Protein AF-A0A8C3F9B7-F1 (afdb_monomer_lite)

pLDDT: mean 80.25, std 20.86, range [21.23, 98.19]

Radius of gyration: 33.35 Å; chains: 1; bounding box: 100×93×97 Å

Structure (mmCIF, N/CA/C/O backbone):
data_AF-A0A8C3F9B7-F1
#
_entry.id   AF-A0A8C3F9B7-F1
#
loop_
_atom_site.group_PDB
_atom_site.id
_atom_site.type_symbol
_atom_site.label_atom_id
_atom_site.label_alt_id
_atom_site.label_comp_id
_atom_site.label_asym_id
_atom_site.label_entity_id
_atom_site.label_seq_id
_atom_site.pdbx_PDB_ins_code
_atom_site.Cartn_x
_atom_site.Cartn_y
_atom_site.Cartn_z
_atom_site.occupancy
_atom_site.B_iso_or_equiv
_atom_site.auth_seq_id
_atom_site.auth_comp_id
_atom_site.auth_asym_id
_atom_site.auth_atom_id
_atom_site.pdbx_PDB_model_num
ATOM 1 N N . MET A 1 1 ? 58.767 -65.440 -9.884 1.00 37.81 1 MET A N 1
ATOM 2 C CA . MET A 1 1 ? 59.218 -64.044 -9.723 1.00 37.81 1 MET A CA 1
ATOM 3 C C . MET A 1 1 ? 58.404 -63.460 -8.571 1.00 37.81 1 MET A C 1
ATOM 5 O O . MET A 1 1 ? 57.220 -63.239 -8.756 1.00 37.81 1 MET A O 1
ATOM 9 N N . GLU A 1 2 ? 58.852 -63.564 -7.315 1.00 27.81 2 GLU A N 1
ATOM 10 C CA . GLU A 1 2 ? 59.937 -62.763 -6.691 1.00 27.81 2 GLU A CA 1
ATOM 11 C C . GLU A 1 2 ? 59.598 -61.262 -6.681 1.00 27.81 2 GLU A C 1
ATOM 13 O O . GLU A 1 2 ? 59.348 -60.718 -7.749 1.00 27.81 2 GLU A O 1
ATOM 18 N N . LYS A 1 3 ? 59.566 -60.527 -5.557 1.00 31.34 3 LYS A N 1
ATOM 19 C CA . LYS A 1 3 ? 60.004 -60.735 -4.147 1.00 31.34 3 LYS A CA 1
ATOM 20 C C . LYS A 1 3 ? 58.937 -60.108 -3.209 1.00 31.34 3 LYS A C 1
ATOM 22 O O . LYS A 1 3 ? 58.330 -59.121 -3.600 1.00 31.34 3 LYS A O 1
ATOM 27 N N . SER A 1 4 ? 58.478 -60.718 -2.105 1.00 28.38 4 SER A N 1
ATOM 28 C CA . SER A 1 4 ? 59.143 -60.953 -0.796 1.00 28.38 4 SER A CA 1
ATOM 29 C C . SER A 1 4 ? 59.498 -59.636 -0.054 1.00 28.38 4 SER A C 1
ATOM 31 O O . SER A 1 4 ? 59.984 -58.712 -0.691 1.00 28.38 4 SER A O 1
ATOM 33 N N . THR A 1 5 ? 59.308 -59.440 1.263 1.00 30.06 5 THR A N 1
ATOM 34 C CA . THR A 1 5 ? 58.814 -60.306 2.366 1.00 30.06 5 THR A CA 1
ATOM 35 C C . THR A 1 5 ? 58.502 -59.459 3.626 1.00 30.06 5 THR A C 1
ATOM 37 O O . THR A 1 5 ? 58.994 -58.343 3.715 1.00 30.06 5 THR A O 1
ATOM 40 N N . ASN A 1 6 ? 57.716 -60.018 4.566 1.00 27.08 6 ASN A N 1
ATOM 41 C CA . ASN A 1 6 ? 57.735 -59.982 6.061 1.00 27.08 6 ASN A CA 1
ATOM 42 C C . ASN A 1 6 ? 58.649 -58.956 6.822 1.00 27.08 6 ASN A C 1
ATOM 44 O O . ASN A 1 6 ? 59.671 -58.523 6.317 1.00 27.08 6 ASN A O 1
ATOM 48 N N . THR A 1 7 ? 58.401 -58.546 8.085 1.00 27.83 7 THR A N 1
ATOM 49 C CA . THR A 1 7 ? 58.204 -59.411 9.280 1.00 27.83 7 THR A CA 1
ATOM 50 C C . THR A 1 7 ? 57.659 -58.676 10.533 1.00 27.83 7 THR A C 1
ATOM 52 O O . THR A 1 7 ? 58.159 -57.620 10.898 1.00 27.83 7 THR A O 1
ATOM 55 N N . SER A 1 8 ? 56.681 -59.309 11.202 1.00 26.12 8 SER A N 1
ATOM 56 C CA . SER A 1 8 ? 56.507 -59.540 12.666 1.00 26.12 8 SER A CA 1
ATOM 57 C C . SER A 1 8 ? 56.774 -58.478 13.768 1.00 26.12 8 SER A C 1
ATOM 59 O O . SER A 1 8 ? 57.860 -57.923 13.888 1.00 26.12 8 SER A O 1
ATOM 61 N N . LYS A 1 9 ? 55.819 -58.403 14.721 1.00 30.88 9 LYS A N 1
ATOM 62 C CA . LYS A 1 9 ? 55.984 -57.942 16.129 1.00 30.88 9 LYS A CA 1
ATOM 63 C C . LYS A 1 9 ? 56.871 -58.913 16.957 1.00 30.88 9 LYS A C 1
ATOM 65 O O . LYS A 1 9 ? 57.097 -60.025 16.483 1.00 30.88 9 LYS A O 1
ATOM 70 N N . PRO A 1 10 ? 57.324 -58.562 18.184 1.00 31.48 10 PRO A N 1
ATOM 71 C CA . PRO A 1 10 ? 56.506 -58.698 19.421 1.00 31.48 10 PRO A CA 1
ATOM 72 C C . PRO A 1 10 ? 56.450 -57.355 20.220 1.00 31.48 10 PRO A C 1
ATOM 74 O O . PRO A 1 10 ? 56.542 -56.323 19.564 1.00 31.48 10 PRO A O 1
ATOM 77 N N . VAL A 1 11 ? 56.216 -57.187 21.541 1.00 26.31 11 VAL A N 1
ATOM 78 C CA . VAL A 1 11 ? 55.944 -58.049 22.730 1.00 26.31 11 VAL A CA 1
ATOM 79 C C . VAL A 1 11 ? 55.062 -57.266 23.756 1.00 26.31 11 VAL A C 1
ATOM 81 O O . VAL A 1 11 ? 54.743 -56.104 23.510 1.00 26.31 11 VAL A O 1
ATOM 84 N N . GLN A 1 12 ? 54.689 -57.860 24.901 1.00 25.05 12 GLN A N 1
ATOM 85 C CA . GLN A 1 12 ? 54.243 -57.186 26.150 1.00 25.05 12 GLN A CA 1
ATOM 86 C C . GLN A 1 12 ? 55.067 -57.717 27.349 1.00 25.05 12 GLN A C 1
ATOM 88 O O . GLN A 1 12 ? 55.717 -58.754 27.189 1.00 25.05 12 GLN A O 1
ATOM 93 N N . PRO A 1 13 ? 55.081 -57.029 28.511 1.00 30.06 13 PRO A N 1
ATOM 94 C CA . PRO A 1 13 ? 54.186 -57.456 29.607 1.00 30.06 13 PRO A CA 1
ATOM 95 C C . PRO A 1 13 ? 53.555 -56.316 30.451 1.00 30.06 13 PRO A C 1
ATOM 97 O O . PRO A 1 13 ? 54.053 -55.195 30.456 1.00 30.06 13 PRO A O 1
ATOM 100 N N . ASP A 1 14 ? 52.416 -56.645 31.081 1.00 25.02 14 ASP A N 1
ATOM 101 C CA . ASP A 1 14 ? 51.914 -56.418 32.468 1.00 25.02 14 ASP A CA 1
ATOM 102 C C . ASP A 1 14 ? 52.539 -55.312 33.376 1.00 25.02 14 ASP A C 1
ATOM 104 O O . ASP A 1 14 ? 53.704 -54.963 33.230 1.00 25.02 14 ASP A O 1
ATOM 108 N N . SER A 1 15 ? 51.862 -54.731 34.385 1.00 23.11 15 SER A N 1
ATOM 109 C CA . SER A 1 15 ? 50.604 -55.068 35.093 1.00 23.11 15 SER A CA 1
ATOM 110 C C . SER A 1 15 ? 49.911 -53.816 35.705 1.00 23.11 15 SER A C 1
ATOM 112 O O . SER A 1 15 ? 50.535 -52.763 35.755 1.00 23.11 15 SER A O 1
ATOM 114 N N . ASP A 1 16 ? 48.661 -53.967 36.194 1.00 24.88 16 ASP A N 1
ATOM 115 C CA . ASP A 1 16 ? 48.016 -53.266 37.346 1.00 24.88 16 ASP A CA 1
ATOM 116 C C . ASP A 1 16 ? 47.949 -51.704 37.415 1.00 24.88 16 ASP A C 1
ATOM 118 O O . ASP A 1 16 ? 48.837 -50.990 36.976 1.00 24.88 16 ASP A O 1
ATOM 122 N N . SER A 1 17 ? 46.941 -51.032 37.999 1.00 23.92 17 SER A N 1
ATOM 123 C CA . SER A 1 17 ? 45.629 -51.406 38.565 1.00 23.92 17 SER A CA 1
ATOM 124 C C . SER A 1 17 ? 44.714 -50.157 38.726 1.00 23.92 17 SER A C 1
ATOM 126 O O . SER A 1 17 ? 45.157 -49.017 38.612 1.00 23.92 17 SER A O 1
ATOM 128 N N . GLU A 1 18 ? 43.430 -50.391 39.037 1.00 25.56 18 GLU A N 1
ATOM 129 C CA . GLU A 1 18 ? 42.439 -49.436 39.593 1.00 25.56 18 GLU A CA 1
ATOM 130 C C . GLU A 1 18 ? 41.980 -48.205 38.766 1.00 25.56 18 GLU A C 1
ATOM 132 O O . GLU A 1 18 ? 42.349 -47.997 37.613 1.00 25.56 18 GLU A O 1
ATOM 137 N N . SER A 1 19 ? 40.942 -47.508 39.270 1.00 22.70 19 SER A N 1
ATOM 138 C CA . SER A 1 19 ? 39.880 -46.948 38.410 1.00 22.70 19 SER A CA 1
ATOM 139 C C . SER A 1 19 ? 39.211 -45.639 38.876 1.00 22.70 19 SER A C 1
ATOM 141 O O . SER A 1 19 ? 39.038 -45.402 40.068 1.00 22.70 19 SER A O 1
ATOM 143 N N . LYS A 1 20 ? 38.668 -44.902 37.880 1.00 26.45 20 LYS A N 1
ATOM 144 C CA . LYS A 1 20 ? 37.736 -43.737 37.938 1.00 26.45 20 LYS A CA 1
ATOM 145 C C . LYS A 1 20 ? 38.352 -42.346 38.236 1.00 26.45 20 LYS A C 1
ATOM 147 O O . LYS A 1 20 ? 39.308 -42.242 38.988 1.00 26.45 20 LYS A O 1
ATOM 152 N N . PRO A 1 21 ? 37.702 -41.244 37.792 1.00 26.86 21 PRO A N 1
ATOM 153 C CA . PRO A 1 21 ? 37.102 -41.041 36.467 1.00 26.86 21 PRO A CA 1
ATOM 154 C C . PRO A 1 21 ? 37.506 -39.692 35.815 1.00 26.86 21 PRO A C 1
ATOM 156 O O . PRO A 1 21 ? 37.779 -38.697 36.484 1.00 26.86 21 PRO A O 1
ATOM 159 N N . ALA A 1 22 ? 37.482 -39.626 34.481 1.00 23.92 22 ALA A N 1
ATOM 160 C CA . ALA A 1 22 ? 37.907 -38.444 33.722 1.00 23.92 22 ALA A CA 1
ATOM 161 C C . ALA A 1 22 ? 36.864 -37.305 33.677 1.00 23.92 22 ALA A C 1
ATOM 163 O O . ALA A 1 22 ? 35.665 -37.540 33.524 1.00 23.92 22 ALA A O 1
ATOM 164 N N . THR A 1 23 ? 37.336 -36.051 33.686 1.00 24.36 23 THR A N 1
ATOM 165 C CA . THR A 1 23 ? 36.539 -34.850 33.370 1.00 24.36 23 THR A CA 1
ATOM 166 C C . THR A 1 23 ? 36.842 -34.347 31.952 1.00 24.36 23 THR A C 1
ATOM 168 O O . THR A 1 23 ? 37.988 -34.097 31.582 1.00 24.36 23 THR A O 1
ATOM 171 N N . SER A 1 24 ? 35.807 -34.195 31.121 1.00 26.34 24 SER A N 1
ATOM 172 C CA . SER A 1 24 ? 35.952 -33.869 29.695 1.00 26.34 24 SER A CA 1
ATOM 173 C C . SER A 1 24 ? 36.184 -32.372 29.433 1.00 26.34 24 SER A C 1
ATOM 175 O O . SER A 1 24 ? 35.293 -31.550 29.667 1.00 26.34 24 SER A O 1
ATOM 177 N N . LYS A 1 25 ? 37.340 -32.008 28.858 1.00 26.16 25 LYS A N 1
ATOM 178 C CA . LYS A 1 25 ? 37.609 -30.649 28.344 1.00 26.16 25 LYS A CA 1
ATOM 179 C C . LYS A 1 25 ? 36.884 -30.393 27.011 1.00 26.16 25 LYS A C 1
ATOM 181 O O . LYS A 1 25 ? 36.853 -31.251 26.134 1.00 26.16 25 LYS A O 1
ATOM 186 N N . LYS A 1 26 ? 36.328 -29.184 26.843 1.00 25.58 26 LYS A N 1
ATOM 187 C CA . LYS A 1 26 ? 35.659 -28.733 25.605 1.00 25.58 26 LYS A CA 1
ATOM 188 C C . LYS A 1 26 ? 36.656 -28.442 24.471 1.00 25.58 26 LYS A C 1
ATOM 190 O O . LYS A 1 26 ? 37.761 -27.958 24.704 1.00 25.58 26 LYS A O 1
ATOM 195 N N . ARG A 1 27 ? 36.213 -28.690 23.234 1.00 23.55 27 ARG A N 1
ATOM 196 C CA . ARG A 1 27 ? 36.937 -28.468 21.967 1.00 23.55 27 ARG A CA 1
ATOM 197 C C . ARG A 1 27 ? 36.876 -26.980 21.560 1.00 23.55 27 ARG A C 1
ATOM 199 O O . ARG A 1 27 ? 35.824 -26.363 21.709 1.00 23.55 27 ARG A O 1
ATOM 206 N N . LYS A 1 28 ? 37.978 -26.411 21.050 1.00 24.70 28 LYS A N 1
ATOM 207 C CA . LYS A 1 28 ? 38.044 -25.024 20.529 1.00 24.70 28 LYS A CA 1
ATOM 208 C C . LYS A 1 28 ? 37.386 -24.905 19.141 1.00 24.70 28 LYS A C 1
ATOM 210 O O . LYS A 1 28 ? 37.442 -25.853 18.363 1.00 24.70 28 LYS A O 1
ATOM 215 N N . GLN A 1 29 ? 36.836 -23.728 18.830 1.00 25.70 29 GLN A N 1
ATOM 216 C CA . GLN A 1 29 ? 36.474 -23.292 17.470 1.00 25.70 29 GLN A CA 1
ATOM 217 C C . GLN A 1 29 ? 37.545 -22.321 16.913 1.00 25.70 29 GLN A C 1
ATOM 219 O O . GLN A 1 29 ? 38.248 -21.708 17.721 1.00 25.70 29 GLN A O 1
ATOM 224 N N . PRO A 1 30 ? 37.704 -22.183 15.578 1.00 25.47 30 PRO A N 1
ATOM 225 C CA . PRO A 1 30 ? 38.637 -21.228 14.962 1.00 25.47 30 PRO A CA 1
ATOM 226 C C . PRO A 1 30 ? 38.139 -19.774 15.034 1.00 25.47 30 PRO A C 1
ATOM 228 O O . PRO A 1 30 ? 36.950 -19.533 15.225 1.00 25.47 30 PRO A O 1
ATOM 231 N N . ALA A 1 31 ? 39.056 -18.816 14.881 1.00 26.20 31 ALA A N 1
ATOM 232 C CA . ALA A 1 31 ? 38.806 -17.388 15.086 1.00 26.20 31 ALA A CA 1
ATOM 233 C C . ALA A 1 31 ? 38.389 -16.635 13.808 1.00 26.20 31 ALA A C 1
ATOM 235 O O . ALA A 1 31 ? 38.921 -16.891 12.729 1.00 26.20 31 ALA A O 1
ATOM 236 N N . GLU A 1 32 ? 37.508 -15.644 13.964 1.00 25.62 32 GLU A N 1
ATOM 237 C CA . GLU A 1 32 ? 37.285 -14.581 12.976 1.00 25.62 32 GLU A CA 1
ATOM 238 C C . GLU A 1 32 ? 38.317 -13.456 13.149 1.00 25.62 32 GLU A C 1
ATOM 240 O O . GLU A 1 32 ? 38.793 -13.186 14.254 1.00 25.62 32 GLU A O 1
ATOM 245 N N . CYS A 1 33 ? 38.672 -12.797 12.045 1.00 21.23 33 CYS A N 1
ATOM 246 C CA . CYS A 1 33 ? 39.719 -11.782 12.001 1.00 21.23 33 CYS A CA 1
ATOM 247 C C . CYS A 1 33 ? 39.109 -10.372 11.976 1.00 21.23 33 CYS A C 1
ATOM 249 O O . CYS A 1 33 ? 38.447 -10.005 11.008 1.00 21.23 33 CYS A O 1
ATOM 251 N N . PHE A 1 34 ? 39.367 -9.569 13.013 1.00 24.66 34 PHE A N 1
ATOM 252 C CA . PHE A 1 34 ? 39.072 -8.133 13.026 1.00 24.66 34 PHE A CA 1
ATOM 253 C C . PHE A 1 34 ? 40.341 -7.341 13.347 1.00 24.66 34 PHE A C 1
ATOM 255 O O . PHE A 1 34 ? 41.027 -7.614 14.330 1.00 24.66 34 PHE A O 1
ATOM 262 N N . LEU A 1 35 ? 40.642 -6.353 12.502 1.00 25.38 35 LEU A N 1
ATOM 263 C CA . LEU A 1 35 ? 41.793 -5.462 12.640 1.00 25.38 35 LEU A CA 1
ATOM 264 C C . LEU A 1 35 ? 41.517 -4.388 13.700 1.00 25.38 35 LEU A C 1
ATOM 266 O O . LEU A 1 35 ? 40.730 -3.469 13.468 1.00 25.38 35 LEU A O 1
ATOM 270 N N . THR A 1 36 ? 42.197 -4.466 14.841 1.00 23.42 36 THR A N 1
ATOM 271 C CA . THR A 1 36 ? 42.279 -3.374 15.820 1.00 23.42 36 THR A CA 1
ATOM 272 C C . THR A 1 36 ? 43.259 -2.297 15.347 1.00 23.42 36 THR A C 1
ATOM 274 O O . THR A 1 36 ? 44.353 -2.605 14.875 1.00 23.42 36 THR A O 1
ATOM 277 N N . ARG A 1 37 ? 42.891 -1.020 15.509 1.00 25.86 37 ARG A N 1
ATOM 278 C CA . ARG A 1 37 ? 43.827 0.121 15.467 1.00 25.86 37 ARG A CA 1
ATOM 279 C C . ARG A 1 37 ? 44.107 0.623 16.896 1.00 25.86 37 ARG A C 1
ATOM 281 O O . ARG A 1 37 ? 43.282 0.349 17.768 1.00 25.86 37 ARG A O 1
ATOM 288 N N . PRO A 1 38 ? 45.251 1.290 17.149 1.00 26.16 38 PRO A N 1
ATOM 289 C CA . PRO A 1 38 ? 45.732 1.549 18.508 1.00 26.16 38 PRO A CA 1
ATOM 290 C C . PRO A 1 38 ? 44.951 2.642 19.247 1.00 26.16 38 PRO A C 1
ATOM 292 O O . PRO A 1 38 ? 44.315 3.493 18.628 1.00 26.16 38 PRO A O 1
ATOM 295 N N . GLU A 1 39 ? 45.052 2.622 20.574 1.00 25.25 39 GLU A N 1
ATOM 296 C CA . GLU A 1 39 ? 44.542 3.664 21.468 1.00 25.25 39 GLU A CA 1
ATOM 297 C C . GLU A 1 39 ? 45.482 4.883 21.489 1.00 25.25 39 GLU A C 1
ATOM 299 O O . GLU A 1 39 ? 46.699 4.730 21.606 1.00 25.25 39 GLU A O 1
ATOM 304 N N . GLU A 1 40 ? 44.915 6.091 21.458 1.00 25.00 40 GLU A N 1
ATOM 305 C CA . GLU A 1 40 ? 45.600 7.331 21.845 1.00 25.00 40 GLU A CA 1
ATOM 306 C C . GLU A 1 40 ? 44.865 8.017 23.009 1.00 25.00 40 GLU A C 1
ATOM 308 O O . GLU A 1 40 ? 43.709 7.715 23.312 1.00 25.00 40 GLU A O 1
ATOM 313 N N . LYS A 1 41 ? 45.603 8.867 23.727 1.00 23.73 41 LYS A N 1
ATOM 314 C CA . LYS A 1 41 ? 45.377 9.215 25.140 1.00 23.73 41 LYS A CA 1
ATOM 315 C C . LYS A 1 41 ? 44.236 10.215 25.368 1.00 23.73 41 LYS A C 1
ATOM 317 O O . LYS A 1 41 ? 43.952 11.063 24.530 1.00 23.73 41 LYS A O 1
ATOM 322 N N . GLU A 1 42 ? 43.643 10.157 26.562 1.00 24.16 42 GLU A N 1
ATOM 323 C CA . GLU A 1 42 ? 42.699 11.167 27.053 1.00 24.16 42 GLU A CA 1
ATOM 324 C C . GLU A 1 42 ? 43.394 12.506 27.365 1.00 24.16 42 GLU A C 1
ATOM 326 O O . GLU A 1 42 ? 44.364 12.537 28.120 1.00 24.16 42 GLU A O 1
ATOM 331 N N . GLU A 1 43 ? 42.806 13.619 26.914 1.00 23.31 43 GLU A N 1
ATOM 332 C CA . GLU A 1 43 ? 42.925 14.923 27.580 1.00 23.31 43 GLU A CA 1
ATOM 333 C C . GLU A 1 43 ? 41.541 15.563 27.793 1.00 23.31 43 GLU A C 1
ATOM 335 O O . GLU A 1 43 ? 40.583 15.342 27.048 1.00 23.31 43 GLU A O 1
ATOM 340 N N . ASN A 1 44 ? 41.411 16.314 28.889 1.00 27.89 44 ASN A N 1
ATOM 341 C CA . ASN A 1 44 ? 40.128 16.703 29.476 1.00 27.89 44 ASN A CA 1
ATOM 342 C C . ASN A 1 44 ? 39.485 17.938 28.826 1.00 27.89 44 ASN A C 1
ATOM 344 O O . ASN A 1 44 ? 40.063 19.019 28.875 1.00 27.89 44 ASN A O 1
ATOM 348 N N . THR A 1 45 ? 38.201 17.855 28.444 1.00 24.52 45 THR A N 1
ATOM 349 C CA . THR A 1 45 ? 37.306 19.033 28.433 1.00 24.52 45 THR A CA 1
ATOM 350 C C . THR A 1 45 ? 35.880 18.740 28.945 1.00 24.52 45 THR A C 1
ATOM 352 O O . THR A 1 45 ? 35.187 17.822 28.519 1.00 24.52 45 THR A O 1
ATOM 355 N N . VAL A 1 46 ? 35.474 19.563 29.919 1.00 28.45 46 VAL A N 1
ATOM 356 C CA . VAL A 1 46 ? 34.147 19.824 30.526 1.00 28.45 46 VAL A CA 1
ATOM 357 C C . VAL A 1 46 ? 32.943 18.938 30.125 1.00 28.45 46 VAL A C 1
ATOM 359 O O . VAL A 1 46 ? 32.376 19.031 29.037 1.00 28.45 46 VAL A O 1
ATOM 362 N N . LYS A 1 47 ? 32.396 18.205 31.111 1.00 25.81 47 LYS A N 1
ATOM 363 C CA . LYS A 1 47 ? 31.127 17.454 31.004 1.00 25.81 47 LYS A CA 1
ATOM 364 C C . LYS A 1 47 ? 29.899 18.368 30.842 1.00 25.81 47 LYS A C 1
ATOM 366 O O . LYS A 1 47 ? 29.253 18.738 31.825 1.00 25.81 47 LYS A O 1
ATOM 371 N N . VAL A 1 48 ? 29.470 18.618 29.604 1.00 29.86 48 VAL A N 1
ATOM 372 C CA . VAL A 1 48 ? 28.110 19.119 29.332 1.00 29.86 48 VAL A CA 1
ATOM 373 C C . VAL A 1 48 ? 27.087 18.059 29.766 1.00 29.86 48 VAL A C 1
ATOM 375 O O . VAL A 1 48 ? 27.080 16.934 29.260 1.00 29.86 48 VAL A O 1
ATOM 378 N N . LYS A 1 49 ? 26.185 18.405 30.698 1.00 30.97 49 LYS A N 1
ATOM 379 C CA . LYS A 1 49 ? 25.094 17.514 31.139 1.00 30.97 49 LYS A CA 1
ATOM 380 C C . LYS A 1 49 ? 24.221 17.122 29.939 1.00 30.97 49 LYS A C 1
ATOM 382 O O . LYS A 1 49 ? 23.390 17.914 29.494 1.00 30.97 49 LYS A O 1
ATOM 387 N N . ARG A 1 50 ? 24.357 15.879 29.451 1.00 32.62 50 ARG A N 1
ATOM 388 C CA . ARG A 1 50 ? 23.475 15.285 28.426 1.00 32.62 50 ARG A CA 1
ATOM 389 C C . ARG A 1 50 ? 22.009 15.454 28.846 1.00 32.62 50 ARG A C 1
ATOM 391 O O . ARG A 1 50 ? 21.521 14.730 29.716 1.00 32.62 50 ARG A O 1
ATOM 398 N N . ARG A 1 51 ? 21.284 16.382 28.206 1.00 37.22 51 ARG A N 1
ATOM 399 C CA . ARG A 1 51 ? 19.820 16.475 28.323 1.00 37.22 51 ARG A CA 1
ATOM 400 C C . ARG A 1 51 ? 19.234 15.120 27.921 1.00 37.22 51 ARG A C 1
ATOM 402 O O . ARG A 1 51 ? 19.383 14.699 26.776 1.00 37.22 51 ARG A O 1
ATOM 409 N N . ARG A 1 52 ? 18.564 14.437 28.859 1.00 37.75 52 ARG A N 1
ATOM 410 C CA . ARG A 1 52 ? 17.781 13.220 28.581 1.00 37.75 52 ARG A CA 1
ATOM 411 C C . ARG A 1 52 ? 16.848 13.518 27.399 1.00 37.75 52 ARG A C 1
ATOM 413 O O . ARG A 1 52 ? 15.990 14.393 27.524 1.00 37.75 52 ARG A O 1
ATOM 420 N N . LYS A 1 53 ? 17.008 12.808 26.271 1.00 47.12 53 LYS A N 1
ATOM 421 C CA . LYS A 1 53 ? 16.033 12.857 25.170 1.00 47.12 53 LYS A CA 1
ATOM 422 C C . LYS A 1 53 ? 14.676 12.457 25.757 1.00 47.12 53 LYS A C 1
ATOM 424 O O . LYS A 1 53 ? 14.535 11.351 26.279 1.00 47.12 53 LYS A O 1
ATOM 429 N N . LYS A 1 54 ? 13.719 13.387 25.741 1.00 40.19 54 LYS A N 1
ATOM 430 C CA . LYS A 1 54 ? 12.345 13.141 26.196 1.00 40.19 54 LYS A CA 1
ATOM 431 C C . LYS A 1 54 ? 11.723 12.083 25.292 1.00 40.19 54 LYS A C 1
ATOM 433 O O . LYS A 1 54 ? 12.010 12.071 24.093 1.00 40.19 54 LYS A O 1
ATOM 438 N N . LYS A 1 55 ? 10.911 11.181 25.844 1.00 42.22 55 LYS A N 1
ATOM 439 C CA . LYS A 1 55 ? 10.201 10.215 25.001 1.00 42.22 55 LYS A CA 1
ATOM 440 C C . LYS A 1 55 ? 9.168 10.974 24.171 1.00 42.22 55 LYS A C 1
ATOM 442 O O . LYS A 1 55 ? 8.670 12.015 24.591 1.00 42.22 55 LYS A O 1
ATOM 447 N N . ILE A 1 56 ? 8.820 10.431 23.007 1.00 48.81 56 ILE A N 1
ATOM 448 C CA . ILE A 1 56 ? 7.820 11.020 22.101 1.00 48.81 56 ILE A CA 1
ATOM 449 C C . ILE A 1 56 ? 6.470 11.214 22.829 1.00 48.81 56 ILE A C 1
ATOM 451 O O . ILE A 1 56 ? 5.817 12.239 22.657 1.00 48.81 56 ILE A O 1
ATOM 455 N N . SER A 1 57 ? 6.126 10.306 23.753 1.00 45.31 57 SER A N 1
ATOM 456 C CA . SER A 1 57 ? 5.000 10.433 24.694 1.00 45.31 57 SER A CA 1
ATOM 457 C C . SER A 1 57 ? 4.992 11.737 25.498 1.00 45.31 57 SER A C 1
ATOM 459 O O . SER A 1 57 ? 3.936 12.319 25.720 1.00 45.31 57 SER A O 1
ATOM 461 N N . ASP A 1 58 ? 6.163 12.208 25.923 1.00 51.34 58 ASP A N 1
ATOM 462 C CA . ASP A 1 58 ? 6.322 13.320 26.869 1.00 51.34 58 ASP A CA 1
ATOM 463 C C . ASP A 1 58 ? 6.313 14.684 26.150 1.00 51.34 58 ASP A C 1
ATOM 465 O O . ASP A 1 58 ? 6.246 15.738 26.786 1.00 51.34 58 ASP A O 1
ATOM 469 N N . ILE A 1 59 ? 6.431 14.663 24.817 1.00 53.25 59 ILE A N 1
ATOM 470 C CA . ILE A 1 59 ? 6.356 15.834 23.937 1.00 53.25 59 ILE A CA 1
ATOM 471 C C . ILE A 1 59 ? 4.915 16.003 23.446 1.00 53.25 59 ILE A C 1
ATOM 473 O O . ILE A 1 59 ? 4.361 17.093 23.554 1.00 53.25 59 ILE A O 1
ATOM 477 N N . LEU A 1 60 ? 4.280 14.915 23.001 1.00 43.59 60 LEU A N 1
ATOM 478 C CA . LEU A 1 60 ? 2.891 14.919 22.528 1.00 43.59 60 LEU A CA 1
ATOM 479 C C . LEU A 1 60 ? 1.858 15.169 23.643 1.00 43.59 60 LEU A C 1
ATOM 481 O O . LEU A 1 60 ? 0.744 15.591 23.360 1.00 43.59 60 LEU A O 1
ATOM 485 N N . ALA A 1 61 ? 2.223 14.970 24.913 1.00 52.47 61 ALA A N 1
ATOM 486 C CA . ALA A 1 61 ? 1.386 15.334 26.058 1.00 52.47 61 ALA A CA 1
ATOM 487 C C . ALA A 1 61 ? 1.307 16.856 26.333 1.00 52.47 61 ALA A C 1
ATOM 489 O O . ALA A 1 61 ? 0.606 17.263 27.257 1.00 52.47 61 ALA A O 1
ATOM 490 N N . LYS A 1 62 ? 2.041 17.704 25.590 1.00 48.59 62 LYS A N 1
ATOM 491 C CA . LYS A 1 62 ? 2.107 19.160 25.839 1.00 48.59 62 LYS A CA 1
ATOM 492 C C . LYS A 1 62 ? 1.100 20.012 25.070 1.00 48.59 62 LYS A C 1
ATOM 494 O O . LYS A 1 62 ? 0.900 21.158 25.462 1.00 48.59 62 LYS A O 1
ATOM 499 N N . SER A 1 63 ? 0.499 19.507 23.997 1.00 45.03 63 SER A N 1
ATOM 500 C CA . SER A 1 63 ? -0.564 20.204 23.270 1.00 45.03 63 SER A CA 1
ATOM 501 C C . SER A 1 63 ? -1.911 19.566 23.598 1.00 45.03 63 SER A C 1
ATOM 503 O O . SER A 1 63 ? -2.084 18.353 23.480 1.00 45.03 63 SER A O 1
ATOM 505 N N . SER A 1 64 ? -2.885 20.378 24.014 1.00 50.94 64 SER A N 1
ATOM 506 C CA . SER A 1 64 ? -4.261 19.912 24.172 1.00 50.94 64 SER A CA 1
ATOM 507 C C . SER A 1 64 ? -4.808 19.511 22.791 1.00 50.94 64 SER A C 1
ATOM 509 O O . SER A 1 64 ? -4.800 20.323 21.861 1.00 50.94 64 SER A O 1
ATOM 511 N N . PRO A 1 65 ? -5.240 18.253 22.595 1.00 60.34 65 PRO A N 1
ATOM 512 C CA . PRO A 1 65 ? -5.695 17.806 21.289 1.00 60.34 65 PRO A CA 1
ATOM 513 C C . PRO A 1 65 ? -7.038 18.461 20.955 1.00 60.34 65 PRO A C 1
ATOM 515 O O . PRO A 1 65 ? -8.001 18.302 21.702 1.00 60.34 65 PRO A O 1
ATOM 518 N N . LYS A 1 66 ? -7.122 19.147 19.807 1.00 63.25 66 LYS A N 1
ATOM 519 C CA . LYS A 1 66 ? -8.399 19.668 19.296 1.00 63.25 66 LYS A CA 1
ATOM 520 C C . LYS A 1 66 ? -9.411 18.511 19.164 1.00 63.25 66 LYS A C 1
ATOM 522 O O . LYS A 1 66 ? -9.056 17.495 18.550 1.00 63.25 66 LYS A O 1
ATOM 527 N N . PRO A 1 67 ? -10.622 18.624 19.741 1.00 70.50 67 PRO A N 1
ATOM 528 C CA . PRO A 1 67 ? -11.670 17.629 19.549 1.00 70.50 67 PRO A CA 1
ATOM 529 C C . PRO A 1 67 ? -12.143 17.649 18.093 1.00 70.50 67 PRO A C 1
ATOM 531 O O . PRO A 1 67 ? -12.074 18.680 17.428 1.00 70.50 67 PRO A O 1
ATOM 534 N N . GLY A 1 68 ? -12.607 16.504 17.598 1.00 71.12 68 GLY A N 1
ATOM 535 C CA . GLY A 1 68 ? -13.272 16.426 16.303 1.00 71.12 68 GLY A CA 1
ATOM 536 C C . GLY A 1 68 ? -14.628 17.121 16.320 1.00 71.12 68 GLY A C 1
ATOM 537 O O . GLY A 1 68 ? -15.353 17.027 17.313 1.00 71.12 68 GLY A O 1
ATOM 538 N N . ILE A 1 69 ? -14.945 17.782 15.213 1.00 82.44 69 ILE A N 1
ATOM 539 C CA . ILE A 1 69 ? -16.159 18.588 15.015 1.00 82.44 69 ILE A CA 1
ATOM 540 C C . ILE A 1 69 ? -17.030 17.994 13.884 1.00 82.44 69 ILE A C 1
ATOM 542 O O . ILE A 1 69 ? -16.501 17.227 13.070 1.00 82.44 69 ILE A O 1
ATOM 546 N N . PRO A 1 70 ? -18.346 18.284 13.808 1.00 83.25 70 PRO A N 1
ATOM 547 C CA . PRO A 1 70 ? -19.231 17.779 12.746 1.00 83.25 70 PRO A CA 1
ATOM 548 C C . PRO A 1 70 ? -18.692 17.999 11.322 1.00 83.25 70 PRO A C 1
ATOM 550 O O . PRO A 1 70 ? -18.788 17.117 10.461 1.00 83.25 70 PRO A O 1
ATOM 553 N N . GLU A 1 71 ? -18.029 19.131 11.096 1.00 82.25 71 GLU A N 1
ATOM 554 C CA . GLU A 1 71 ? -17.398 19.519 9.838 1.00 82.25 71 GLU A CA 1
ATOM 555 C C . GLU A 1 71 ? -16.277 18.556 9.419 1.00 82.25 71 GLU A C 1
ATOM 557 O O . GLU A 1 71 ? -16.089 18.333 8.221 1.00 82.25 71 GLU A O 1
ATOM 562 N N . ASP A 1 72 ? -15.566 17.926 10.365 1.00 80.81 72 ASP A N 1
ATOM 563 C CA . ASP A 1 72 ? -14.558 16.906 10.044 1.00 80.81 72 ASP A CA 1
ATOM 564 C C . ASP A 1 72 ? -15.212 15.669 9.404 1.00 80.81 72 ASP A C 1
ATOM 566 O O . ASP A 1 72 ? -14.664 15.089 8.460 1.00 80.81 72 ASP A O 1
ATOM 570 N N . LEU A 1 73 ? -16.394 15.265 9.893 1.00 83.75 73 LEU A N 1
ATOM 571 C CA . LEU A 1 73 ? -17.148 14.151 9.317 1.00 83.75 73 LEU A CA 1
ATOM 572 C C . LEU A 1 73 ? -17.708 14.529 7.946 1.00 83.75 73 LEU A C 1
ATOM 574 O O . LEU A 1 73 ? -17.556 13.748 7.005 1.00 83.75 73 LEU A O 1
ATOM 578 N N . GLN A 1 74 ? -18.297 15.720 7.804 1.00 85.06 74 GLN A N 1
ATOM 579 C CA . GLN A 1 74 ? -18.819 16.172 6.512 1.00 85.06 74 GLN A CA 1
ATOM 580 C C . GLN A 1 74 ? -17.697 16.291 5.469 1.00 85.06 74 GLN A C 1
ATOM 582 O O . GLN A 1 74 ? -17.852 15.837 4.335 1.00 85.06 74 GLN A O 1
ATOM 587 N N . LYS A 1 75 ? -16.519 16.796 5.858 1.00 82.94 75 LYS A N 1
ATOM 588 C CA . LYS A 1 75 ? -15.324 16.831 5.003 1.00 82.94 75 LYS A CA 1
ATOM 589 C C . LYS A 1 75 ? -14.881 15.428 4.581 1.00 82.94 75 LYS A C 1
ATOM 591 O O . LYS A 1 75 ? -14.572 15.226 3.408 1.00 82.94 75 LYS A O 1
ATOM 596 N N . LEU A 1 76 ? -14.890 14.455 5.494 1.00 79.69 76 LEU A N 1
ATOM 597 C CA . LEU A 1 76 ? -14.541 13.060 5.199 1.00 79.69 76 LEU A CA 1
ATOM 598 C C . LEU A 1 76 ? -15.561 12.391 4.258 1.00 79.69 76 LEU A C 1
ATOM 600 O O . LEU A 1 76 ? -15.163 11.666 3.342 1.00 79.69 76 LEU A O 1
ATOM 604 N N . LEU A 1 77 ? -16.860 12.656 4.436 1.00 82.31 77 LEU A N 1
ATOM 605 C CA . LEU A 1 77 ? -17.919 12.188 3.534 1.00 82.31 77 LEU A CA 1
ATOM 606 C C . LEU A 1 77 ? -17.753 12.786 2.131 1.00 82.31 77 LEU A C 1
ATOM 608 O O . LEU A 1 77 ? -17.700 12.035 1.153 1.00 82.31 77 LEU A O 1
ATOM 612 N N . ASN A 1 78 ? -17.567 14.105 2.039 1.00 81.75 78 ASN A N 1
ATOM 613 C CA . ASN A 1 78 ? -17.352 14.812 0.775 1.00 81.75 78 ASN A CA 1
ATOM 614 C C . ASN A 1 78 ? -16.092 14.298 0.054 1.00 81.75 78 ASN A C 1
ATOM 616 O O . ASN A 1 78 ? -16.134 14.037 -1.146 1.00 81.75 78 ASN A O 1
ATOM 620 N N . GLN A 1 79 ? -14.995 14.044 0.777 1.00 76.12 79 GLN A N 1
ATOM 621 C CA . GLN A 1 79 ? -13.785 13.427 0.214 1.00 76.12 79 GLN A CA 1
ATOM 622 C C . GLN A 1 79 ? -14.010 11.991 -0.294 1.00 76.12 79 GLN A C 1
ATOM 624 O O . GLN A 1 79 ? -13.368 11.578 -1.260 1.00 76.12 79 GLN A O 1
ATOM 629 N N . HIS A 1 80 ? -14.896 11.205 0.331 1.00 77.06 80 HIS A N 1
ATOM 630 C CA . HIS A 1 80 ? -15.127 9.810 -0.066 1.00 77.06 80 HIS A CA 1
ATOM 631 C C . HIS A 1 80 ? -16.131 9.640 -1.217 1.00 77.06 80 HIS A C 1
ATOM 633 O O . HIS A 1 80 ? -15.993 8.709 -2.025 1.00 77.06 80 HIS A O 1
ATOM 639 N N . PHE A 1 81 ? -17.155 10.496 -1.258 1.00 78.50 81 PHE A N 1
ATOM 640 C CA . PHE A 1 81 ? -18.271 10.410 -2.202 1.00 78.50 81 PHE A CA 1
ATOM 641 C C . PHE A 1 81 ? -18.213 11.444 -3.332 1.00 78.50 81 PHE A C 1
ATOM 643 O O . PHE A 1 81 ? -18.800 11.187 -4.380 1.00 78.50 81 PHE A O 1
ATOM 650 N N . GLY A 1 82 ? -17.467 12.544 -3.176 1.00 74.44 82 GLY A N 1
ATOM 651 C CA . GLY A 1 82 ? -17.413 13.656 -4.135 1.00 74.44 82 GLY A CA 1
ATOM 652 C C . GLY A 1 82 ? -16.969 13.285 -5.554 1.00 74.44 82 GLY A C 1
ATOM 653 O O . GLY A 1 82 ? -17.305 13.979 -6.501 1.00 74.44 82 GLY A O 1
ATOM 654 N N . THR A 1 83 ? -16.258 12.167 -5.728 1.00 68.00 83 THR A N 1
ATOM 655 C CA . THR A 1 83 ? -15.836 11.650 -7.046 1.00 68.00 83 THR A CA 1
ATOM 656 C C . THR A 1 83 ? -16.770 10.584 -7.633 1.00 68.00 83 THR A C 1
ATOM 658 O O . THR A 1 83 ? -16.479 10.035 -8.697 1.00 68.00 83 THR A O 1
ATOM 661 N N . LYS A 1 84 ? -17.857 10.229 -6.934 1.00 71.12 84 LYS A N 1
ATOM 662 C CA . LYS A 1 84 ? -18.740 9.089 -7.264 1.00 71.12 84 LYS A CA 1
ATOM 663 C C . LYS A 1 84 ? -20.224 9.431 -7.350 1.00 71.12 84 LYS A C 1
ATOM 665 O O . LYS A 1 84 ? -20.997 8.556 -7.724 1.00 71.12 84 LYS A O 1
ATOM 670 N N . ARG A 1 85 ? -20.611 10.636 -6.944 1.00 75.56 85 ARG A N 1
ATOM 671 C CA . ARG A 1 85 ? -21.996 11.090 -6.840 1.00 75.56 85 ARG A CA 1
ATOM 672 C C . ARG A 1 85 ? -22.147 12.452 -7.502 1.00 75.56 85 ARG A C 1
ATOM 674 O O . ARG A 1 85 ? -21.189 13.222 -7.559 1.00 75.56 85 ARG A O 1
ATOM 681 N N . SER A 1 86 ? -23.340 12.712 -8.016 1.00 80.50 86 SER A N 1
ATOM 682 C CA . SER A 1 86 ? -23.743 14.011 -8.554 1.00 80.50 86 SER A CA 1
ATOM 683 C C . SER A 1 86 ? -23.820 15.083 -7.458 1.00 80.50 86 SER A C 1
ATOM 685 O O . SER A 1 86 ? -23.830 14.772 -6.268 1.00 80.50 86 SER A O 1
ATOM 687 N N . VAL A 1 87 ? -23.895 16.358 -7.855 1.00 80.19 87 VAL A N 1
ATOM 688 C CA . VAL A 1 87 ? -24.024 17.489 -6.915 1.00 80.19 87 VAL A CA 1
ATOM 689 C C . VAL A 1 87 ? -25.278 17.343 -6.042 1.00 80.19 87 VAL A C 1
ATOM 691 O O . VAL A 1 87 ? -25.188 17.501 -4.831 1.00 80.19 87 VAL A O 1
ATOM 694 N N . ILE A 1 88 ? -26.403 16.927 -6.633 1.00 80.19 88 ILE A N 1
ATOM 695 C CA . ILE A 1 88 ? -27.686 16.721 -5.938 1.00 80.19 88 ILE A CA 1
ATOM 696 C C . ILE A 1 88 ? -27.560 15.617 -4.873 1.00 80.19 88 ILE A C 1
ATOM 698 O O . ILE A 1 88 ? -27.895 15.819 -3.711 1.00 80.19 88 ILE A O 1
ATOM 702 N N . GLU A 1 89 ? -26.976 14.467 -5.223 1.00 79.81 89 GLU A N 1
ATOM 703 C CA . GLU A 1 89 ? -26.720 13.387 -4.256 1.00 79.81 89 GLU A CA 1
ATOM 704 C C . GLU A 1 89 ? -25.694 13.763 -3.166 1.00 79.81 89 GLU A C 1
ATOM 706 O O . GLU A 1 89 ? -25.639 13.123 -2.115 1.00 79.81 89 GLU A O 1
ATOM 711 N N . LEU A 1 90 ? -24.821 14.747 -3.415 1.00 79.81 90 LEU A N 1
ATOM 712 C CA . LEU A 1 90 ? -23.889 15.266 -2.409 1.00 79.81 90 LEU A CA 1
ATOM 713 C C . LEU A 1 90 ? -24.580 16.237 -1.445 1.00 79.81 90 LEU A C 1
ATOM 715 O O . LEU A 1 90 ? -24.214 16.265 -0.270 1.00 79.81 90 LEU A O 1
ATOM 719 N N . GLU A 1 91 ? -25.598 16.968 -1.902 1.00 81.56 91 GLU A N 1
ATOM 720 C CA . GLU A 1 91 ? -26.481 17.753 -1.033 1.00 81.56 91 GLU A CA 1
ATOM 721 C C . GLU A 1 91 ? -27.341 16.844 -0.142 1.00 81.56 91 GLU A C 1
ATOM 723 O O . GLU A 1 91 ? -27.424 17.094 1.059 1.00 81.56 91 GLU A O 1
ATOM 728 N N . GLU A 1 92 ? -27.861 15.724 -0.659 1.00 81.25 92 GLU A N 1
ATOM 729 C CA . GLU A 1 92 ? -28.539 14.696 0.160 1.00 81.25 92 GLU A CA 1
ATOM 730 C C . GLU A 1 92 ? -27.621 14.049 1.219 1.00 81.25 92 GLU A C 1
ATOM 732 O O . GLU A 1 92 ? -28.086 13.575 2.257 1.00 81.25 92 GLU A O 1
ATOM 737 N N . LEU A 1 93 ? -26.303 14.029 0.983 1.00 80.38 93 LEU A N 1
ATOM 738 C CA . LEU A 1 93 ? -25.297 13.559 1.945 1.00 80.38 93 LEU A CA 1
ATOM 739 C C . LEU A 1 93 ? -24.855 14.631 2.955 1.00 80.38 93 LEU A C 1
ATOM 741 O O . LEU A 1 93 ? -23.981 14.355 3.789 1.00 80.38 93 LEU A O 1
ATOM 745 N N . LYS A 1 94 ? -25.420 15.841 2.905 1.00 82.69 94 LYS A N 1
ATOM 746 C CA . LYS A 1 94 ? -25.178 16.877 3.910 1.00 82.69 94 LYS A CA 1
ATOM 747 C C . LYS A 1 94 ? -26.020 16.582 5.149 1.00 82.69 94 LYS A C 1
ATOM 749 O O . LYS A 1 94 ? -27.234 16.764 5.152 1.00 82.69 94 LYS A O 1
ATOM 754 N N . LEU A 1 95 ? -25.369 16.127 6.217 1.00 82.62 95 LEU A N 1
ATOM 755 C CA . LEU A 1 95 ? -26.052 15.872 7.483 1.00 82.62 95 LEU A CA 1
ATOM 756 C C . LEU A 1 95 ? -26.392 17.218 8.150 1.00 82.62 95 LEU A C 1
ATOM 758 O O . LEU A 1 95 ? -25.476 18.015 8.354 1.00 82.62 95 LEU A O 1
ATOM 762 N N . PRO A 1 96 ? -27.663 17.498 8.495 1.00 83.06 96 PRO A N 1
ATOM 763 C CA . PRO A 1 96 ? -28.014 18.705 9.235 1.00 83.06 96 PRO A CA 1
ATOM 764 C C . PRO A 1 96 ? -27.486 18.623 10.671 1.00 83.06 96 PRO A C 1
ATOM 766 O O . PRO A 1 96 ? -27.379 17.533 11.239 1.00 83.06 96 PRO A O 1
ATOM 769 N N . ASP A 1 97 ? -27.229 19.772 11.297 1.00 80.81 97 ASP A N 1
ATOM 770 C CA . ASP A 1 97 ? -26.647 19.842 12.647 1.00 80.81 97 ASP A CA 1
ATOM 771 C C . ASP A 1 97 ? -27.495 19.104 13.699 1.00 80.81 97 ASP A C 1
ATOM 773 O O . ASP A 1 97 ? -26.964 18.507 14.630 1.00 80.81 97 ASP A O 1
ATOM 777 N N . SER A 1 98 ? -28.814 19.018 13.488 1.00 80.81 98 SER A N 1
ATOM 778 C CA . SER A 1 98 ? -29.750 18.231 14.305 1.00 80.81 98 SER A CA 1
ATOM 779 C C . SER A 1 98 ? -29.473 16.719 14.335 1.00 80.81 98 SER A C 1
ATOM 781 O O . SER A 1 98 ? -30.015 16.018 15.189 1.00 80.81 98 SER A O 1
ATOM 783 N N . CYS A 1 99 ? -28.674 16.185 13.405 1.00 82.19 99 CYS A N 1
ATOM 784 C CA . CYS A 1 99 ? -28.216 14.792 13.432 1.00 82.19 99 CYS A CA 1
ATOM 785 C C . CYS A 1 99 ? -27.033 14.568 14.387 1.00 82.19 99 CYS A C 1
ATOM 787 O O . CYS A 1 99 ? -26.736 13.416 14.718 1.00 82.19 99 CYS A O 1
ATOM 789 N N . PHE A 1 100 ? -26.361 15.632 14.830 1.00 84.38 100 PHE A N 1
ATOM 790 C CA . PHE A 1 100 ? -25.210 15.557 15.720 1.00 84.38 100 PHE A CA 1
ATOM 791 C C . PHE A 1 100 ? -25.645 15.782 17.169 1.00 84.38 100 PHE A C 1
ATOM 793 O O . PHE A 1 100 ? -26.232 16.797 17.531 1.00 84.38 100 PHE A O 1
ATOM 800 N N . LEU A 1 101 ? -25.353 14.798 18.018 1.00 84.00 101 LEU A N 1
ATOM 801 C CA . LEU A 1 101 ? -25.580 14.883 19.459 1.00 84.00 101 LEU A CA 1
ATOM 802 C C . LEU A 1 101 ? -24.358 15.535 20.131 1.00 84.00 101 LEU A C 1
ATOM 804 O O . LEU A 1 101 ? -23.256 15.428 19.581 1.00 84.00 101 LEU A O 1
ATOM 808 N N . PRO A 1 102 ? -24.510 16.170 21.312 1.00 80.94 102 PRO A N 1
ATOM 809 C CA . PRO A 1 102 ? -23.393 16.778 22.032 1.00 80.94 102 PRO A CA 1
ATOM 810 C C . PRO A 1 102 ? -22.209 15.816 22.171 1.00 80.94 102 PRO A C 1
ATOM 812 O O . PRO A 1 102 ? -22.387 14.628 22.453 1.00 80.94 102 PRO A O 1
ATOM 815 N N . ALA A 1 103 ? -20.991 16.310 21.957 1.00 77.06 103 ALA A N 1
ATOM 816 C CA . ALA A 1 103 ? -19.786 15.513 22.142 1.00 77.06 103 ALA A CA 1
ATOM 817 C C . ALA A 1 103 ? -19.538 15.262 23.638 1.00 77.06 103 ALA A C 1
ATOM 819 O O . ALA A 1 103 ? -19.773 16.139 24.462 1.00 77.06 103 ALA A O 1
ATOM 820 N N . ASN A 1 104 ? -19.018 14.083 23.994 1.00 78.88 104 ASN A N 1
ATOM 821 C CA . ASN A 1 104 ? -18.562 13.842 25.362 1.00 78.88 104 ASN A CA 1
ATOM 822 C C . ASN A 1 104 ? -17.288 14.667 25.628 1.00 78.88 104 ASN A C 1
ATOM 824 O O . ASN A 1 104 ? -16.228 14.378 25.063 1.00 78.88 104 ASN A O 1
ATOM 828 N N . ASP A 1 105 ? -17.413 15.666 26.495 1.00 69.31 105 ASP A N 1
ATOM 829 C CA . ASP A 1 105 ? -16.367 16.584 26.964 1.00 69.31 105 ASP A CA 1
ATOM 830 C C . ASP A 1 105 ? -15.409 15.965 28.007 1.00 69.31 105 ASP A C 1
ATOM 832 O O . ASP A 1 105 ? -14.476 16.620 28.468 1.00 69.31 105 ASP A O 1
ATOM 836 N N . LEU A 1 106 ? -15.615 14.685 28.341 1.00 66.44 106 LEU A N 1
ATOM 837 C CA . LEU A 1 106 ? -14.922 13.890 29.360 1.00 66.44 106 LEU A CA 1
ATOM 838 C C . LEU A 1 106 ? -15.258 14.251 30.817 1.00 66.44 106 LEU A C 1
ATOM 840 O O . LEU A 1 106 ? -14.703 13.616 31.718 1.00 66.44 106 LEU A O 1
ATOM 844 N N . THR A 1 107 ? -16.191 15.174 31.077 1.00 68.38 107 THR A N 1
ATOM 845 C CA . THR A 1 107 ? -16.705 15.418 32.441 1.00 68.38 107 THR A CA 1
ATOM 846 C C . THR A 1 107 ? -17.596 14.262 32.907 1.00 68.38 107 THR A C 1
ATOM 848 O O . THR A 1 107 ? -17.570 13.864 34.074 1.00 68.38 107 THR A O 1
ATOM 851 N N . HIS A 1 108 ? -18.324 13.645 31.972 1.00 69.88 108 HIS A N 1
ATOM 852 C CA . HIS A 1 108 ? -19.215 12.523 32.232 1.00 69.88 108 HIS A CA 1
ATOM 853 C C . HIS A 1 108 ? -18.587 11.163 31.895 1.00 69.88 108 HIS A C 1
ATOM 855 O O . HIS A 1 108 ? -18.029 10.926 30.819 1.00 69.88 108 HIS A O 1
ATOM 861 N N . SER A 1 109 ? -18.782 10.189 32.794 1.00 83.50 109 SER A N 1
ATOM 862 C CA . SER A 1 109 ? -18.472 8.786 32.491 1.00 83.50 109 SER A CA 1
ATOM 863 C C . SER A 1 109 ? -19.236 8.321 31.244 1.00 83.50 109 SER A C 1
ATOM 865 O O . SER A 1 109 ? -20.373 8.736 31.011 1.00 83.50 109 SER A O 1
ATOM 867 N N . PHE A 1 110 ? -18.656 7.405 30.461 1.00 85.62 110 PHE A N 1
ATOM 868 C CA . PHE A 1 110 ? -19.273 6.941 29.209 1.00 85.62 110 PHE A CA 1
ATOM 869 C C . PHE A 1 110 ? -20.714 6.429 29.398 1.00 85.62 110 PHE A C 1
ATOM 871 O O . PHE A 1 110 ? -21.582 6.699 28.576 1.00 85.62 110 PHE A O 1
ATOM 878 N N . SER A 1 111 ? -21.005 5.755 30.517 1.00 85.88 111 SER A N 1
ATOM 879 C CA . SER A 1 111 ? -22.364 5.293 30.819 1.00 85.88 111 SER A CA 1
ATOM 880 C C . SER A 1 111 ? -23.333 6.402 31.249 1.00 85.88 111 SER A C 1
ATOM 882 O O . SER A 1 111 ? -24.539 6.168 31.180 1.00 85.88 111 SER A O 1
ATOM 884 N N . SER A 1 112 ? -22.840 7.552 31.719 1.00 85.12 112 SER A N 1
ATOM 885 C CA . SER A 1 112 ? -23.649 8.743 32.012 1.00 85.12 112 SER A CA 1
ATOM 886 C C . SER A 1 112 ? -23.982 9.476 30.717 1.00 85.12 112 SER A C 1
ATOM 888 O O . SER A 1 112 ? -25.155 9.676 30.421 1.00 85.12 112 SER A O 1
ATOM 890 N N . TYR A 1 113 ? -22.962 9.739 29.895 1.00 87.19 113 TYR A N 1
ATOM 891 C CA . TYR A 1 113 ? -23.107 10.318 28.560 1.00 87.19 113 TYR A CA 1
ATOM 892 C C . TYR A 1 113 ? -24.132 9.548 27.709 1.00 87.19 113 TYR A C 1
ATOM 894 O O . TYR A 1 113 ? -25.067 10.129 27.170 1.00 87.19 113 TYR A O 1
ATOM 902 N N . LEU A 1 114 ? -24.050 8.210 27.676 1.00 86.38 114 LEU A N 1
ATOM 903 C CA . LEU A 1 114 ? -25.032 7.386 26.959 1.00 86.38 114 LEU A CA 1
ATOM 904 C C . LEU A 1 114 ? -26.471 7.479 27.498 1.00 86.38 114 LEU A C 1
ATOM 906 O O . LEU A 1 114 ? -27.398 7.194 26.745 1.00 86.38 114 LEU A O 1
ATOM 910 N N . LYS A 1 115 ? -26.694 7.833 28.771 1.00 84.06 115 LYS A N 1
ATOM 911 C CA . LYS A 1 115 ? -28.056 8.083 29.284 1.00 84.06 115 LYS A CA 1
ATOM 912 C C . LYS A 1 115 ? -28.588 9.425 28.796 1.00 84.06 115 LYS A C 1
ATOM 914 O O . LYS A 1 115 ? -29.746 9.498 28.397 1.00 84.06 115 LYS A O 1
ATOM 919 N N . GLU A 1 116 ? -27.738 10.444 28.822 1.00 84.75 116 GLU A N 1
ATOM 920 C CA . GLU A 1 116 ? -28.045 11.807 28.394 1.00 84.75 116 GLU A CA 1
ATOM 921 C C . GLU A 1 116 ? -28.424 11.860 26.909 1.00 84.75 116 GLU A C 1
ATOM 923 O O . GLU A 1 116 ? -29.496 12.355 26.568 1.00 84.75 116 GLU A O 1
ATOM 928 N N . ILE A 1 117 ? -27.621 11.246 26.030 1.00 85.06 117 ILE A N 1
ATOM 929 C CA . ILE A 1 117 ? -27.895 11.235 24.583 1.00 85.06 117 ILE A CA 1
ATOM 930 C C . ILE A 1 117 ? -29.008 10.254 24.161 1.00 85.06 117 ILE A C 1
ATOM 932 O O . ILE A 1 117 ? -29.461 10.278 23.016 1.00 85.06 117 ILE A O 1
ATOM 936 N N . CYS A 1 118 ? -29.453 9.356 25.049 1.00 83.69 118 CYS A N 1
ATOM 937 C CA . CYS A 1 118 ? -30.487 8.348 24.766 1.00 83.69 118 CYS A CA 1
ATOM 938 C C . CYS A 1 118 ? -31.534 8.235 25.897 1.00 83.69 118 CYS A C 1
ATOM 940 O O . CYS A 1 118 ? -31.776 7.135 26.411 1.00 83.69 118 CYS A O 1
ATOM 942 N N . PRO A 1 119 ? -32.244 9.322 26.257 1.00 77.06 119 PRO A N 1
ATOM 943 C CA . PRO A 1 119 ? -33.106 9.356 27.445 1.00 77.06 119 PRO A CA 1
ATOM 944 C C . PRO A 1 119 ? -34.295 8.384 27.356 1.00 77.06 119 PRO A C 1
ATOM 946 O O . PRO A 1 119 ? -34.784 7.879 28.364 1.00 77.06 119 PRO A O 1
ATOM 949 N N . LYS A 1 120 ? -34.747 8.051 26.137 1.00 83.81 120 LYS A N 1
ATOM 950 C CA . LYS A 1 120 ? -35.861 7.116 25.876 1.00 83.81 120 LYS A CA 1
ATOM 951 C C . LYS A 1 120 ? -35.407 5.662 25.636 1.00 83.81 120 LYS A C 1
ATOM 953 O O . LYS A 1 120 ? -36.213 4.842 25.186 1.00 83.81 120 LYS A O 1
ATOM 958 N N . TRP A 1 121 ? -34.152 5.310 25.952 1.00 85.75 121 TRP A N 1
ATOM 959 C CA . TRP A 1 121 ? -33.562 3.986 25.680 1.00 85.75 121 TRP A CA 1
ATOM 960 C C . TRP A 1 121 ? -34.427 2.803 26.146 1.00 85.75 121 TRP A C 1
ATOM 962 O O . TRP A 1 121 ? -34.629 1.847 25.397 1.00 85.75 121 TRP A O 1
ATOM 972 N N . ALA A 1 122 ? -35.003 2.879 27.351 1.00 84.12 122 ALA A N 1
ATOM 973 C CA . ALA A 1 122 ? -35.830 1.805 27.903 1.00 84.12 122 ALA A CA 1
ATOM 974 C C . ALA A 1 122 ? -37.075 1.488 27.047 1.00 84.12 122 ALA A C 1
ATOM 976 O O . ALA A 1 122 ? -37.467 0.322 26.957 1.00 84.12 122 ALA A O 1
ATOM 977 N N . LYS A 1 123 ? -37.667 2.496 26.384 1.00 87.00 123 LYS A N 1
ATOM 978 C CA . LYS A 1 123 ? -38.803 2.327 25.459 1.00 87.00 123 LYS A CA 1
ATOM 979 C C . LYS A 1 123 ? -38.341 1.766 24.112 1.00 87.00 123 LYS A C 1
ATOM 981 O O . LYS A 1 123 ? -38.939 0.812 23.615 1.00 87.00 123 LYS A O 1
ATOM 986 N N . LEU A 1 124 ? -37.253 2.310 23.557 1.00 8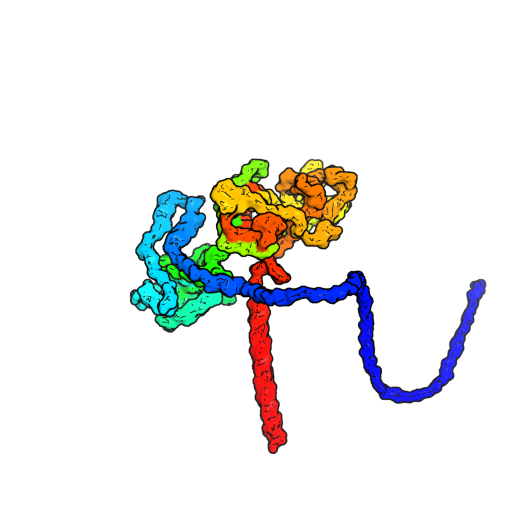6.69 124 LEU A N 1
ATOM 987 C CA . LEU A 1 124 ? -36.671 1.847 22.289 1.00 86.69 124 LEU A CA 1
ATOM 988 C C . LEU A 1 124 ? -36.290 0.363 22.356 1.00 86.69 124 LEU A C 1
ATOM 990 O O . LEU A 1 124 ? -36.693 -0.411 21.491 1.00 86.69 124 LEU A O 1
ATOM 994 N N . ARG A 1 125 ? -35.627 -0.057 23.443 1.00 86.06 125 ARG A N 1
ATOM 995 C CA . ARG A 1 125 ? -35.305 -1.465 23.715 1.00 86.06 125 ARG A CA 1
ATOM 996 C C . ARG A 1 125 ? -36.536 -2.373 23.648 1.00 86.06 125 ARG A C 1
ATOM 998 O O . ARG A 1 125 ? -36.489 -3.386 22.968 1.00 86.06 125 ARG A O 1
ATOM 1005 N N . LYS A 1 126 ? -37.624 -2.020 24.348 1.00 86.12 126 LYS A N 1
ATOM 1006 C CA . LYS A 1 126 ? -38.856 -2.835 24.400 1.00 86.12 126 LYS A CA 1
ATOM 1007 C C . LYS A 1 126 ? -39.578 -2.926 23.049 1.00 86.12 126 LYS A C 1
ATOM 1009 O O . LYS A 1 126 ? -40.310 -3.882 22.820 1.00 86.12 126 LYS A O 1
ATOM 1014 N N . THR A 1 127 ? -39.389 -1.931 22.182 1.00 87.69 127 THR A N 1
ATOM 1015 C CA . THR A 1 127 ? -40.021 -1.869 20.854 1.00 87.69 127 THR A CA 1
ATOM 1016 C C . THR A 1 127 ? -39.251 -2.697 19.817 1.00 87.69 127 THR A C 1
ATOM 1018 O O . THR A 1 127 ? -39.851 -3.225 18.885 1.00 87.69 127 THR A O 1
ATOM 1021 N N . HIS A 1 128 ? -37.931 -2.842 19.980 1.00 90.25 128 HIS A 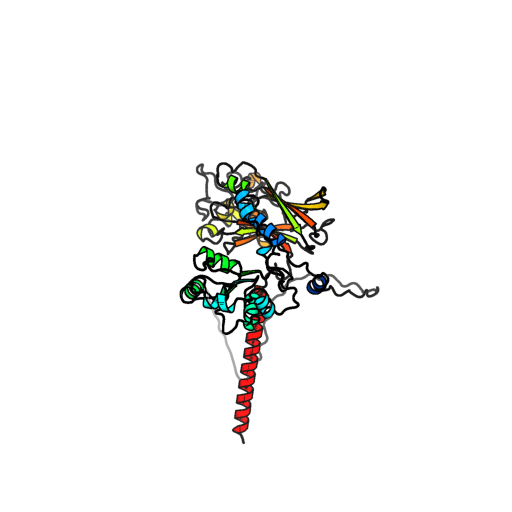N 1
ATOM 1022 C CA . HIS A 1 128 ? -37.066 -3.530 19.019 1.00 90.25 128 HIS A CA 1
ATOM 1023 C C . HIS A 1 128 ? -37.292 -5.043 18.995 1.00 90.25 128 HIS A C 1
ATOM 1025 O O . HIS A 1 128 ? -37.122 -5.726 20.005 1.00 90.25 128 HIS A O 1
ATOM 1031 N N . LYS A 1 129 ? -37.634 -5.571 17.816 1.00 88.19 129 LYS A N 1
ATOM 1032 C CA . LYS A 1 129 ? -37.811 -7.011 17.565 1.00 88.19 129 LYS A CA 1
ATOM 1033 C C . LYS A 1 129 ? -37.058 -7.512 16.328 1.00 88.19 129 LYS A C 1
ATOM 1035 O O . LYS A 1 129 ? -37.063 -8.714 16.075 1.00 88.19 129 LYS A O 1
ATOM 1040 N N . GLU A 1 130 ? -36.413 -6.630 15.561 1.00 89.56 130 GLU A N 1
ATOM 1041 C CA . GLU A 1 130 ? -35.711 -7.036 14.343 1.00 89.56 130 GLU A CA 1
ATOM 1042 C C . GLU A 1 130 ? -34.443 -7.837 14.661 1.00 89.56 130 GLU A C 1
ATOM 1044 O O . GLU A 1 130 ? -33.623 -7.478 15.512 1.00 89.56 130 GLU A O 1
ATOM 1049 N N . LYS A 1 131 ? -34.281 -8.941 13.930 1.00 91.00 131 LYS A N 1
ATOM 1050 C CA . LYS A 1 131 ? -33.037 -9.711 13.838 1.00 91.00 131 LYS A CA 1
ATOM 1051 C C . LYS A 1 131 ? -32.125 -9.077 12.785 1.00 91.00 131 LYS A C 1
ATOM 1053 O O . LYS A 1 131 ? -32.567 -8.231 12.012 1.00 91.00 131 LYS A O 1
ATOM 1058 N N . LYS A 1 132 ? -30.846 -9.456 12.756 1.00 92.25 132 LYS A N 1
ATOM 1059 C CA . LYS A 1 132 ? -29.803 -8.860 11.896 1.00 92.25 132 LYS A CA 1
ATOM 1060 C C . LYS A 1 132 ? -29.555 -7.350 12.062 1.00 92.25 132 LYS A C 1
ATOM 1062 O O . LYS A 1 132 ? -28.632 -6.855 11.428 1.00 92.25 132 LYS A O 1
ATOM 1067 N N . SER A 1 133 ? -30.289 -6.613 12.898 1.00 92.56 133 SER A N 1
ATOM 1068 C CA . SER A 1 133 ? -30.101 -5.167 13.101 1.00 92.56 133 SER A CA 1
ATOM 1069 C C . SER A 1 133 ? -29.930 -4.795 14.579 1.00 92.56 133 SER A C 1
ATOM 1071 O O . SER A 1 133 ? -30.316 -5.550 15.472 1.00 92.56 133 SER A O 1
ATOM 1073 N N . VAL A 1 134 ? -29.329 -3.629 14.837 1.00 93.75 134 VAL A N 1
ATOM 1074 C CA . VAL A 1 134 ? -29.082 -3.068 16.178 1.00 93.75 134 VAL A CA 1
ATOM 1075 C C . VAL A 1 134 ? -29.616 -1.638 16.259 1.00 93.75 134 VAL A C 1
ATOM 1077 O O . VAL A 1 134 ? -29.561 -0.911 15.274 1.00 93.75 134 VAL A O 1
ATOM 1080 N N . LEU A 1 135 ? -30.076 -1.208 17.439 1.00 92.50 135 LEU A N 1
ATOM 1081 C CA . LEU A 1 135 ? -30.542 0.167 17.678 1.00 92.50 135 LEU A CA 1
ATOM 1082 C C . LEU A 1 135 ? -29.388 1.170 17.788 1.00 92.50 135 LEU A C 1
ATOM 1084 O O . LEU A 1 135 ? -29.517 2.320 17.368 1.00 92.50 135 LEU A O 1
ATOM 1088 N N . MET A 1 136 ? -28.275 0.742 18.389 1.00 92.12 136 MET A N 1
ATOM 1089 C CA . MET A 1 136 ? -27.084 1.560 18.610 1.00 92.12 136 MET A CA 1
ATOM 1090 C C . MET A 1 136 ? -25.834 0.837 18.108 1.00 92.12 136 MET A C 1
ATOM 1092 O O . MET A 1 136 ? -25.619 -0.338 18.417 1.00 92.12 136 MET A O 1
ATOM 1096 N N . LEU A 1 137 ? -24.987 1.547 17.367 1.00 94.56 137 LEU A N 1
ATOM 1097 C CA . LEU A 1 137 ? -23.725 1.037 16.841 1.00 94.56 137 LEU A CA 1
ATOM 1098 C C . LEU A 1 137 ? -22.575 1.942 17.284 1.00 94.56 137 LEU A C 1
ATOM 1100 O O . LEU A 1 137 ? -22.525 3.114 16.923 1.00 94.56 137 LEU A O 1
ATOM 1104 N N . ILE A 1 138 ? -21.641 1.385 18.052 1.00 93.75 138 ILE A N 1
ATOM 1105 C CA . ILE A 1 138 ? -20.428 2.066 18.509 1.00 93.75 138 ILE A CA 1
ATOM 1106 C C . ILE A 1 138 ? -19.247 1.562 17.673 1.00 93.75 138 ILE A C 1
ATOM 1108 O O . ILE A 1 138 ? -18.956 0.361 17.646 1.00 93.75 138 ILE A O 1
ATOM 1112 N N . ILE A 1 139 ? -18.557 2.477 16.995 1.00 93.31 139 ILE A N 1
ATOM 1113 C CA . ILE A 1 139 ? -17.390 2.177 16.160 1.00 93.31 139 ILE A CA 1
ATOM 1114 C C . ILE A 1 139 ? -16.121 2.654 16.865 1.00 93.31 139 ILE A C 1
ATOM 1116 O O . ILE A 1 139 ? -16.013 3.822 17.236 1.00 93.31 139 ILE A O 1
ATOM 1120 N N . CYS A 1 140 ? -15.142 1.759 17.016 1.00 91.06 140 CYS A N 1
ATOM 1121 C CA . CYS A 1 140 ? -13.871 2.038 17.686 1.00 91.06 140 CYS A CA 1
ATOM 1122 C C . CYS A 1 140 ? -12.669 1.659 16.815 1.00 91.06 140 CYS A C 1
ATOM 1124 O O . CYS A 1 140 ? -12.730 0.743 15.992 1.00 91.06 140 CYS A O 1
ATOM 1126 N N . SER A 1 141 ? -11.529 2.303 17.061 1.00 85.31 141 SER A N 1
ATOM 1127 C CA . SER A 1 141 ? -10.271 2.039 16.347 1.00 85.31 141 SER A CA 1
ATOM 1128 C C . SER A 1 141 ? -9.726 0.618 16.556 1.00 85.31 141 SER A C 1
ATOM 1130 O O . SER A 1 141 ? -9.080 0.065 15.666 1.00 85.31 141 SER A O 1
ATOM 1132 N N . SER A 1 142 ? -9.985 -0.003 17.715 1.00 86.06 142 SER A N 1
ATOM 1133 C CA . SER A 1 142 ? -9.425 -1.309 18.074 1.00 86.06 142 SER A CA 1
ATOM 1134 C C . SER A 1 142 ? -10.387 -2.205 18.859 1.00 86.06 142 SER A C 1
ATOM 1136 O O . SER A 1 142 ? -11.267 -1.748 19.587 1.00 86.06 142 SER A O 1
ATOM 1138 N N . ALA A 1 143 ? -10.169 -3.520 18.759 1.00 87.38 143 ALA A N 1
ATOM 1139 C CA . ALA A 1 143 ? -10.915 -4.535 19.505 1.00 87.38 143 ALA A CA 1
ATOM 1140 C C . ALA A 1 143 ? -10.719 -4.448 21.033 1.00 87.38 143 ALA A C 1
ATOM 1142 O O . ALA A 1 143 ? -11.593 -4.873 21.787 1.00 87.38 143 ALA A O 1
ATOM 1143 N N . LEU A 1 144 ? -9.579 -3.919 21.498 1.00 86.75 144 LEU A N 1
ATOM 1144 C CA . LEU A 1 144 ? -9.332 -3.694 22.925 1.00 86.75 144 LEU A CA 1
ATOM 1145 C C . LEU A 1 144 ? -10.215 -2.552 23.438 1.00 86.75 144 LEU A C 1
ATOM 1147 O O . LEU A 1 144 ? -10.964 -2.743 24.393 1.00 86.75 144 LEU A O 1
ATOM 1151 N N . ARG A 1 145 ? -10.225 -1.428 22.717 1.00 90.31 145 ARG A N 1
ATOM 1152 C CA . ARG A 1 145 ? -11.073 -0.272 23.014 1.00 90.31 145 ARG A CA 1
ATOM 1153 C C . ARG A 1 145 ? -12.570 -0.606 22.961 1.00 90.31 145 ARG A C 1
ATOM 1155 O O . ARG A 1 145 ? -13.315 -0.205 23.849 1.00 90.31 145 ARG A O 1
ATOM 1162 N N . CYS A 1 146 ? -12.997 -1.447 22.012 1.00 91.31 146 CYS A N 1
ATOM 1163 C CA . CYS A 1 146 ? -14.360 -1.999 22.002 1.00 91.31 146 CYS A CA 1
ATOM 1164 C C . CYS A 1 146 ? -14.706 -2.704 23.330 1.00 91.31 146 CYS A C 1
ATOM 1166 O O . CYS A 1 146 ? -15.795 -2.524 23.867 1.00 91.31 146 CYS A O 1
ATOM 1168 N N . LEU A 1 147 ? -13.790 -3.517 23.875 1.00 91.00 147 LEU A N 1
ATOM 1169 C CA . LEU A 1 147 ? -14.004 -4.236 25.138 1.00 91.00 147 LEU A CA 1
ATOM 1170 C C . LEU A 1 147 ? -13.998 -3.308 26.359 1.00 91.00 147 LEU A C 1
ATOM 1172 O O . LEU A 1 147 ? -14.744 -3.567 27.301 1.00 91.00 147 LEU A O 1
ATOM 1176 N N . GLU A 1 148 ? -13.181 -2.256 26.358 1.00 90.25 148 GLU A N 1
ATOM 1177 C CA . GLU A 1 148 ? -13.183 -1.224 27.405 1.00 90.25 148 GLU A CA 1
ATOM 1178 C C . GLU A 1 148 ? -14.522 -0.485 27.454 1.00 90.25 148 GLU A C 1
ATOM 1180 O O . GLU A 1 148 ? -15.114 -0.381 28.527 1.00 90.25 148 GLU A O 1
ATOM 1185 N N . LEU A 1 149 ? -15.046 -0.060 26.299 1.00 90.00 149 LEU A N 1
ATOM 1186 C CA . LEU A 1 149 ? -16.346 0.607 26.219 1.00 90.00 149 LEU A CA 1
ATOM 1187 C C . LEU A 1 149 ? -17.494 -0.330 26.627 1.00 90.00 149 LEU A C 1
ATOM 1189 O O . LEU A 1 149 ? -18.297 0.034 27.480 1.00 90.00 149 LEU A O 1
ATOM 1193 N N . ILE A 1 150 ? -17.519 -1.585 26.156 1.00 90.56 150 ILE A N 1
ATOM 1194 C CA . ILE A 1 150 ? -18.501 -2.585 26.635 1.00 90.56 150 ILE A CA 1
ATOM 1195 C C . ILE A 1 150 ? -18.434 -2.753 28.168 1.00 90.56 150 ILE A C 1
ATOM 1197 O O . ILE A 1 150 ? -19.459 -2.948 28.825 1.00 90.56 150 ILE A O 1
ATOM 1201 N N . LYS A 1 151 ? -17.236 -2.687 28.768 1.00 89.44 151 LYS A N 1
ATOM 1202 C CA . LYS A 1 151 ? -17.074 -2.774 30.227 1.00 89.4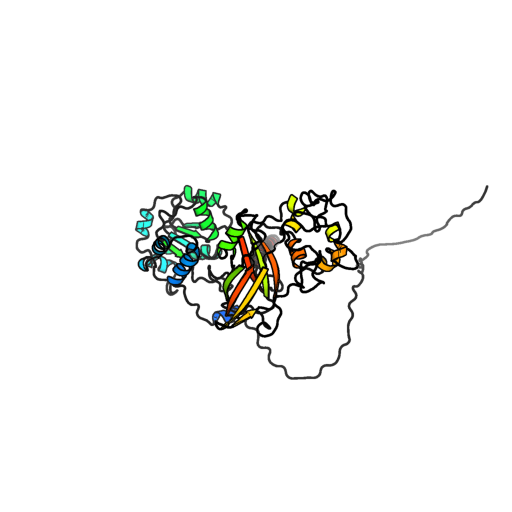4 151 LYS A CA 1
ATOM 1203 C C . LYS A 1 151 ? -17.562 -1.519 30.952 1.00 89.44 151 LYS A C 1
ATOM 1205 O O . LYS A 1 151 ? -18.143 -1.683 32.029 1.00 89.44 151 LYS A O 1
ATOM 1210 N N . SER A 1 152 ? -17.339 -0.324 30.401 1.00 87.44 152 SER A N 1
ATOM 1211 C CA . SER A 1 152 ? -17.701 0.957 31.026 1.00 87.44 152 SER A CA 1
ATOM 1212 C C . SER A 1 152 ? -19.186 1.310 30.906 1.00 87.44 152 SER A C 1
ATOM 1214 O O . SER A 1 152 ? -19.669 2.101 31.708 1.00 87.44 152 SER A O 1
ATOM 1216 N N . MET A 1 153 ? -19.932 0.677 29.993 1.00 85.75 153 MET A N 1
ATOM 1217 C CA . MET A 1 153 ? -21.398 0.764 29.862 1.00 85.75 153 MET A CA 1
ATOM 1218 C C . MET A 1 153 ? -22.167 0.068 31.006 1.00 85.75 153 MET A C 1
ATOM 1220 O O . MET A 1 153 ? -23.045 -0.766 30.777 1.00 85.75 153 MET A O 1
ATOM 1224 N N . THR A 1 154 ? -21.828 0.358 32.262 1.00 79.94 154 THR A N 1
ATOM 1225 C CA . THR A 1 154 ? -22.384 -0.324 33.443 1.00 79.94 154 THR A CA 1
ATOM 1226 C C . THR A 1 154 ? -23.900 -0.201 33.554 1.00 79.94 154 THR A C 1
ATOM 1228 O O . THR A 1 154 ? -24.546 -1.216 33.800 1.00 79.94 154 THR A O 1
ATOM 1231 N N . ALA A 1 155 ? -24.484 0.970 33.284 1.00 74.38 155 ALA A N 1
ATOM 1232 C CA . ALA A 1 155 ? -25.931 1.182 33.400 1.00 74.38 155 ALA A CA 1
ATOM 1233 C C . ALA A 1 155 ? -26.770 0.543 32.274 1.00 74.38 155 ALA A C 1
ATOM 1235 O O . ALA A 1 155 ? -27.988 0.677 32.273 1.00 74.38 155 ALA A O 1
ATOM 1236 N N . PHE A 1 156 ? -26.127 -0.135 31.318 1.00 79.00 156 PHE A N 1
ATOM 1237 C CA . PHE A 1 156 ? -26.783 -0.881 30.240 1.00 79.00 156 PHE A CA 1
ATOM 1238 C C . PHE A 1 156 ? -26.604 -2.405 30.402 1.00 79.00 156 PHE A C 1
ATOM 1240 O O . PHE A 1 156 ? -27.147 -3.175 29.608 1.00 79.00 156 PHE A O 1
ATOM 1247 N N . LYS A 1 157 ? -25.849 -2.872 31.411 1.00 68.06 157 LYS A N 1
ATOM 1248 C CA . LYS A 1 157 ? -25.644 -4.308 31.677 1.00 68.06 157 LYS A CA 1
ATOM 1249 C C . LYS A 1 157 ? -26.919 -4.957 32.218 1.00 68.06 157 LYS A C 1
ATOM 1251 O O . LYS A 1 157 ? -27.701 -4.321 32.911 1.00 68.06 157 LYS A O 1
ATOM 1256 N N . GLY A 1 158 ? -27.121 -6.234 31.891 1.00 68.38 158 GLY A N 1
ATOM 1257 C CA . GLY A 1 158 ? -28.336 -6.990 32.224 1.00 68.38 158 GLY A CA 1
ATOM 1258 C C . GLY A 1 158 ? -29.507 -6.643 31.303 1.00 68.38 158 GLY A C 1
ATOM 1259 O O . GLY A 1 158 ? -30.050 -7.522 30.641 1.00 68.38 158 GLY A O 1
ATOM 1260 N N . ASP A 1 159 ? -29.828 -5.356 31.177 1.00 70.69 159 ASP A N 1
ATOM 1261 C CA . ASP A 1 159 ? -30.936 -4.885 30.346 1.00 70.69 159 ASP A CA 1
ATOM 1262 C C . ASP A 1 159 ? -30.667 -4.964 28.831 1.00 70.69 159 ASP A C 1
ATOM 1264 O O . ASP A 1 159 ? -31.597 -5.193 28.052 1.00 70.69 159 ASP A O 1
ATOM 1268 N N . CYS A 1 160 ? -29.426 -4.762 28.380 1.00 84.06 160 CYS A N 1
ATOM 1269 C CA . CYS A 1 160 ? -29.075 -4.712 26.959 1.00 84.06 160 CYS A CA 1
ATOM 1270 C C . CYS A 1 160 ? -28.348 -5.980 26.479 1.00 84.06 160 CYS A C 1
ATOM 1272 O O . CYS A 1 160 ? -27.279 -6.332 26.980 1.00 84.06 160 CYS A O 1
ATOM 1274 N N . LYS A 1 161 ? -28.865 -6.617 25.418 1.00 88.94 161 LYS A N 1
ATOM 1275 C CA . LYS A 1 161 ? -28.085 -7.574 24.606 1.00 88.94 161 LYS A CA 1
ATOM 1276 C C . LYS A 1 161 ? -27.097 -6.819 23.708 1.00 88.94 161 LYS A C 1
ATOM 1278 O O . LYS A 1 161 ? -27.524 -6.136 22.774 1.00 88.94 161 LYS A O 1
ATOM 1283 N N . VAL A 1 162 ? -25.803 -6.984 23.997 1.00 91.06 162 VAL A N 1
ATOM 1284 C CA . VAL A 1 162 ? -24.667 -6.345 23.310 1.00 91.06 162 VAL A CA 1
ATOM 1285 C C . VAL A 1 162 ? -23.884 -7.367 22.478 1.00 91.06 162 VAL A C 1
ATOM 1287 O O . VAL A 1 162 ? -23.501 -8.414 23.005 1.00 91.06 162 VAL A O 1
ATOM 1290 N N . ILE A 1 163 ? -23.566 -7.050 21.218 1.00 92.06 163 ILE A N 1
ATOM 1291 C CA . ILE A 1 163 ? -22.697 -7.868 20.354 1.00 92.06 163 ILE A CA 1
ATOM 1292 C C . ILE A 1 163 ? -21.324 -7.228 20.104 1.00 92.06 163 ILE A C 1
ATOM 1294 O O . ILE A 1 163 ? -21.176 -6.017 19.940 1.00 92.06 163 ILE A O 1
ATOM 1298 N N . LYS A 1 164 ? -20.302 -8.087 20.042 1.00 93.56 164 LYS A N 1
ATOM 1299 C CA . LYS A 1 164 ? -18.915 -7.754 19.694 1.00 93.56 164 LYS A CA 1
ATOM 1300 C C . LYS A 1 164 ? -18.714 -7.932 18.188 1.00 93.56 164 LYS A C 1
ATOM 1302 O O . LYS A 1 164 ? -18.645 -9.064 17.716 1.00 93.56 164 LYS A O 1
ATOM 1307 N N . LEU A 1 165 ? -18.576 -6.834 17.450 1.00 93.00 165 LEU A N 1
ATOM 1308 C CA . LEU A 1 165 ? -18.420 -6.797 15.990 1.00 93.00 165 LEU A CA 1
ATOM 1309 C C . LEU A 1 165 ? -16.949 -6.562 15.598 1.00 93.00 165 LEU A C 1
ATOM 1311 O O . LEU A 1 165 ? -16.605 -5.610 14.900 1.00 93.00 165 LEU A O 1
ATOM 1315 N N . PHE A 1 166 ? -16.048 -7.417 16.087 1.00 91.62 166 PHE A N 1
ATOM 1316 C CA . PHE A 1 166 ? -14.609 -7.371 15.787 1.00 91.62 166 PHE A CA 1
ATOM 1317 C C . PHE A 1 166 ? -13.989 -8.778 15.726 1.00 91.62 166 PHE A C 1
ATOM 1319 O O . PHE A 1 166 ? -14.605 -9.763 16.120 1.00 91.62 166 PHE A O 1
ATOM 1326 N N . ALA A 1 167 ? -12.766 -8.887 15.199 1.00 80.75 167 ALA A N 1
ATOM 1327 C CA . ALA A 1 167 ? -12.155 -10.150 14.763 1.00 80.75 167 ALA A CA 1
ATOM 1328 C C . ALA A 1 167 ? -11.466 -11.000 15.859 1.00 80.75 167 ALA A C 1
ATOM 1330 O O . ALA A 1 167 ? -10.651 -11.864 15.541 1.00 80.75 167 ALA A O 1
ATOM 1331 N N . LYS A 1 168 ? -11.738 -10.764 17.149 1.00 76.06 168 LYS A N 1
ATOM 1332 C CA . LYS A 1 168 ? -11.011 -11.417 18.255 1.00 76.06 168 LYS A CA 1
ATOM 1333 C C . LYS A 1 168 ? -11.588 -12.810 18.548 1.00 76.06 168 LYS A C 1
ATOM 1335 O O . LYS A 1 168 ? -12.458 -12.942 19.401 1.00 76.06 168 LYS A O 1
ATOM 1340 N N . HIS A 1 169 ? -11.085 -13.816 17.832 1.00 71.38 169 HIS A N 1
ATOM 1341 C CA . HIS A 1 169 ? -11.466 -15.237 17.932 1.00 71.38 169 HIS A CA 1
ATOM 1342 C C . HIS A 1 169 ? -12.936 -15.559 17.594 1.00 71.38 169 HIS A C 1
ATOM 1344 O O . HIS A 1 169 ? -13.450 -16.573 18.043 1.00 71.38 169 HIS A O 1
ATOM 1350 N N . ILE A 1 170 ? -13.600 -14.723 16.785 1.00 83.50 170 ILE A N 1
ATOM 1351 C CA . ILE A 1 170 ? -14.932 -15.014 16.227 1.00 83.50 170 ILE A CA 1
ATOM 1352 C C . ILE A 1 170 ? -14.888 -14.804 14.707 1.00 83.50 170 ILE A C 1
ATOM 1354 O O . ILE A 1 170 ? -14.501 -13.725 14.219 1.00 83.50 170 ILE A O 1
ATOM 1358 N N . LYS A 1 171 ? -15.246 -15.834 13.936 1.00 88.19 171 LYS A N 1
ATOM 1359 C CA . LYS A 1 171 ? -15.316 -15.771 12.467 1.00 88.19 171 LYS A CA 1
ATOM 1360 C C . LYS A 1 171 ? -16.522 -14.938 12.032 1.00 88.19 171 LYS A C 1
ATOM 1362 O O . LYS A 1 171 ? -17.469 -14.732 12.783 1.00 88.19 171 LYS A O 1
ATOM 1367 N N . ILE A 1 172 ? -16.493 -14.438 10.797 1.00 89.94 172 ILE A N 1
ATOM 1368 C CA . ILE A 1 172 ? -17.579 -13.582 10.299 1.00 89.94 172 ILE A CA 1
ATOM 1369 C C . ILE A 1 172 ? -18.909 -14.346 10.196 1.00 89.94 172 ILE A C 1
ATOM 1371 O O . ILE A 1 172 ? -19.918 -13.844 10.671 1.00 89.94 172 ILE A O 1
ATOM 1375 N N . LYS A 1 173 ? -18.884 -15.599 9.716 1.00 90.88 173 LYS A N 1
ATOM 1376 C CA . LYS A 1 173 ? -20.062 -16.484 9.653 1.00 90.88 173 LYS A CA 1
ATOM 1377 C C . LYS A 1 173 ? -20.681 -16.754 11.032 1.00 90.88 173 LYS A C 1
ATOM 1379 O O . LYS A 1 173 ? -21.895 -16.736 11.171 1.00 90.88 173 LYS A O 1
ATOM 1384 N N . GLU A 1 174 ? -19.852 -16.938 12.061 1.00 90.31 174 GLU A N 1
ATOM 1385 C CA . GLU A 1 174 ? -20.308 -17.116 13.449 1.00 90.31 174 GLU A CA 1
ATOM 1386 C C . GLU A 1 174 ? -21.021 -15.848 13.960 1.00 90.31 174 GLU A C 1
ATOM 1388 O O . GLU A 1 174 ? -22.088 -15.941 14.558 1.00 90.31 174 GLU A O 1
ATOM 1393 N N . GLN A 1 175 ? -20.498 -14.651 13.655 1.00 91.25 175 GLN A N 1
ATOM 1394 C CA . GLN A 1 175 ? -21.162 -13.377 13.978 1.00 91.25 175 GLN A CA 1
ATOM 1395 C C . GLN A 1 175 ? -22.488 -13.174 13.234 1.00 91.25 175 GLN A C 1
ATOM 1397 O O . GLN A 1 175 ? -23.426 -12.661 13.838 1.00 91.25 175 GLN A O 1
ATOM 1402 N N . MET A 1 176 ? -22.586 -13.586 11.965 1.00 92.12 176 MET A N 1
ATOM 1403 C CA . MET A 1 176 ? -23.847 -13.554 11.209 1.00 92.12 176 MET A CA 1
ATOM 1404 C C . MET A 1 176 ? -24.900 -14.444 11.880 1.00 92.12 176 MET A C 1
ATOM 1406 O O . MET A 1 176 ? -25.993 -13.979 12.183 1.00 92.12 176 MET A O 1
ATOM 1410 N N . HIS A 1 177 ? -24.526 -15.672 12.247 1.00 92.69 177 HIS A N 1
ATOM 1411 C CA . HIS A 1 177 ? -25.419 -16.593 12.949 1.00 92.69 177 HIS A CA 1
ATOM 1412 C C . HIS A 1 177 ? -25.863 -16.057 14.327 1.00 92.69 177 HIS A C 1
ATOM 1414 O O . HIS A 1 177 ? -27.029 -16.166 14.702 1.00 92.69 177 HIS A O 1
ATOM 1420 N N . MET A 1 178 ? -24.970 -15.388 15.071 1.00 90.38 178 MET A N 1
ATOM 1421 C CA . MET A 1 178 ? -25.336 -14.699 16.320 1.00 90.38 178 MET A CA 1
ATOM 1422 C C . MET A 1 178 ? -26.357 -13.565 16.103 1.00 90.38 178 MET A C 1
ATOM 1424 O O . MET A 1 178 ? -27.222 -13.366 16.955 1.00 90.38 178 MET A O 1
ATOM 1428 N N . LEU A 1 179 ? -26.259 -12.834 14.986 1.00 91.19 179 LEU A N 1
ATOM 1429 C CA . LEU A 1 179 ? -27.177 -11.754 14.593 1.00 91.19 179 LEU A CA 1
ATOM 1430 C C . LEU A 1 179 ? -28.534 -12.276 14.079 1.00 91.19 179 LEU A C 1
ATOM 1432 O O . LEU A 1 179 ? -29.541 -11.577 14.189 1.00 91.19 179 LEU A O 1
ATOM 1436 N N . GLU A 1 180 ? -28.582 -13.499 13.551 1.00 92.12 180 GLU A N 1
ATOM 1437 C CA . GLU A 1 180 ? -29.805 -14.175 13.087 1.00 92.12 180 GLU A CA 1
ATOM 1438 C C . GLU A 1 180 ? -30.578 -14.859 14.228 1.00 92.12 180 GLU A C 1
ATOM 1440 O O . GLU A 1 180 ? -31.816 -14.838 14.271 1.00 92.12 180 GLU A O 1
ATOM 1445 N N . ASN A 1 181 ? -29.865 -15.445 15.190 1.00 87.81 181 ASN A N 1
ATOM 1446 C CA . ASN A 1 181 ? -30.483 -16.232 16.256 1.00 87.81 181 ASN A CA 1
ATOM 1447 C C . ASN A 1 181 ? -31.158 -15.378 17.340 1.00 87.81 181 ASN A C 1
ATOM 1449 O O . ASN A 1 181 ? -32.081 -15.857 17.999 1.00 87.81 181 ASN A O 1
ATOM 1453 N N . GLY A 1 182 ? -30.746 -14.121 17.535 1.00 85.38 182 GLY A N 1
ATOM 1454 C CA . GLY A 1 182 ? -31.250 -13.279 18.622 1.00 85.38 182 GLY A CA 1
ATOM 1455 C C . GLY A 1 182 ? -31.488 -11.823 18.234 1.00 85.38 182 GLY A C 1
ATOM 1456 O O . GLY A 1 182 ? -30.778 -11.261 17.410 1.00 85.38 182 GLY A O 1
ATOM 1457 N N . VAL A 1 183 ? -32.463 -11.192 18.893 1.00 90.44 183 VAL A N 1
ATOM 1458 C CA . VAL A 1 183 ? -32.627 -9.731 18.871 1.00 90.44 183 VAL A CA 1
ATOM 1459 C C . VAL A 1 183 ? -31.480 -9.101 19.660 1.00 90.44 183 VAL A C 1
ATOM 1461 O O . VAL A 1 183 ? -31.246 -9.457 20.823 1.00 90.44 183 VAL A O 1
ATOM 1464 N N . ILE A 1 184 ? -30.761 -8.174 19.030 1.00 92.06 184 ILE A N 1
ATOM 1465 C CA . ILE A 1 184 ? -29.602 -7.486 19.604 1.00 92.06 184 ILE A CA 1
ATOM 1466 C C . ILE A 1 184 ? -29.866 -5.986 19.566 1.00 92.06 184 ILE A C 1
ATOM 1468 O O . ILE A 1 184 ? -30.327 -5.452 18.565 1.00 92.06 184 ILE A O 1
ATOM 1472 N N . HIS A 1 185 ? -29.581 -5.293 20.664 1.00 91.81 185 HIS A N 1
ATOM 1473 C CA . HIS A 1 185 ? -29.920 -3.875 20.792 1.00 91.81 185 HIS A CA 1
ATOM 1474 C C . HIS A 1 185 ? -28.714 -2.985 20.493 1.00 91.81 185 HIS A C 1
ATOM 1476 O O . HIS A 1 185 ? -28.886 -1.867 20.015 1.00 91.81 185 HIS A O 1
ATOM 1482 N N . LEU A 1 186 ? -27.498 -3.469 20.764 1.00 92.06 186 LEU A N 1
ATOM 1483 C CA . LEU A 1 186 ? -26.288 -2.663 20.665 1.00 92.06 186 LEU A CA 1
ATOM 1484 C C . LEU A 1 186 ? -25.108 -3.452 20.093 1.00 92.06 186 LEU A C 1
ATOM 1486 O O . LEU A 1 186 ? -24.794 -4.545 20.565 1.00 92.06 186 LEU A O 1
ATOM 1490 N N . GLY A 1 187 ? -24.429 -2.886 19.098 1.00 93.50 187 GLY A N 1
ATOM 1491 C CA . GLY A 1 187 ? -23.189 -3.420 18.536 1.00 93.50 187 GLY A CA 1
ATOM 1492 C C . GLY A 1 187 ? -21.988 -2.543 18.878 1.00 93.50 187 GLY A C 1
ATOM 1493 O O . GLY A 1 187 ? -22.069 -1.326 18.761 1.00 93.50 187 GLY A O 1
ATOM 1494 N N . VAL A 1 188 ? -20.858 -3.150 19.255 1.00 94.81 188 VAL A N 1
ATOM 1495 C CA . VAL A 1 188 ? -19.569 -2.444 19.403 1.00 94.81 188 VAL A CA 1
ATOM 1496 C C . VAL A 1 188 ? -18.517 -3.135 18.547 1.00 94.81 188 VAL A C 1
ATOM 1498 O O . VAL A 1 188 ? -18.286 -4.339 18.708 1.00 94.81 188 VAL A O 1
ATOM 1501 N N . GLY A 1 189 ? -17.884 -2.409 17.626 1.00 94.56 189 GLY A N 1
ATOM 1502 C CA . GLY A 1 189 ? -17.040 -3.021 16.599 1.00 94.56 189 GLY A CA 1
ATOM 1503 C C . GLY A 1 189 ? -15.951 -2.146 16.007 1.00 94.56 189 GLY A C 1
ATOM 1504 O O . GLY A 1 189 ? -15.876 -0.944 16.244 1.00 94.56 189 GLY A O 1
ATOM 1505 N N . THR A 1 190 ? -15.114 -2.775 15.181 1.00 91.69 190 THR A N 1
ATOM 1506 C CA . THR A 1 190 ? -14.112 -2.069 14.374 1.00 91.69 190 THR A CA 1
ATOM 1507 C C . THR A 1 190 ? -14.636 -1.828 12.952 1.00 91.69 190 THR A C 1
ATOM 1509 O O . THR A 1 190 ? -15.335 -2.698 12.414 1.00 91.69 190 THR A O 1
ATOM 1512 N N . PRO A 1 191 ? -14.271 -0.706 12.290 1.00 90.38 191 PRO A N 1
ATOM 1513 C CA . PRO A 1 191 ? -14.791 -0.341 10.968 1.00 90.38 191 PRO A CA 1
ATOM 1514 C C . PRO A 1 191 ? -14.708 -1.472 9.938 1.00 90.38 191 PRO A C 1
ATOM 1516 O O . PRO A 1 191 ? -15.670 -1.749 9.227 1.00 90.38 191 PRO A O 1
ATOM 1519 N N . GLY A 1 192 ? -13.573 -2.180 9.893 1.00 87.75 192 GLY A N 1
ATOM 1520 C CA . GLY A 1 192 ? -13.344 -3.268 8.942 1.00 87.75 192 GLY A CA 1
ATOM 1521 C C . GLY A 1 192 ? -14.288 -4.463 9.111 1.00 87.75 192 GLY A C 1
ATOM 1522 O O . GLY A 1 192 ? -14.712 -5.037 8.110 1.00 87.75 192 GLY A O 1
ATOM 1523 N N . ARG A 1 193 ? -14.656 -4.835 10.349 1.00 92.31 193 ARG A N 1
ATOM 1524 C CA . ARG A 1 193 ? -15.568 -5.969 10.587 1.00 92.31 193 ARG A CA 1
ATOM 1525 C C . ARG A 1 193 ? -17.028 -5.567 10.392 1.00 92.31 193 ARG A C 1
ATOM 1527 O O . ARG A 1 193 ? -17.757 -6.335 9.774 1.00 92.31 193 ARG A O 1
ATOM 1534 N N . ILE A 1 194 ? -17.423 -4.366 10.821 1.00 94.06 194 ILE A N 1
ATOM 1535 C CA . ILE A 1 194 ? -18.762 -3.812 10.553 1.00 94.06 194 ILE A CA 1
ATOM 1536 C C . ILE A 1 194 ? -18.995 -3.719 9.038 1.00 94.06 194 ILE A C 1
ATOM 1538 O O . ILE A 1 194 ? -19.960 -4.281 8.528 1.00 94.06 194 ILE A O 1
ATOM 1542 N N . LYS A 1 195 ? -18.055 -3.120 8.294 1.00 92.81 195 LYS A N 1
ATOM 1543 C CA . LYS A 1 195 ? -18.101 -3.024 6.824 1.00 92.81 195 LYS A CA 1
ATOM 1544 C C . LYS A 1 195 ? -18.215 -4.388 6.141 1.00 92.81 195 LYS A C 1
ATOM 1546 O O . LYS A 1 195 ? -18.913 -4.501 5.139 1.00 92.81 195 LYS A O 1
ATOM 1551 N N . ALA A 1 196 ? -17.528 -5.409 6.653 1.00 91.56 196 ALA A N 1
ATOM 1552 C CA . ALA A 1 196 ? -17.608 -6.760 6.106 1.00 91.56 196 ALA A CA 1
ATOM 1553 C C . ALA A 1 196 ? -18.969 -7.425 6.379 1.00 91.56 196 ALA A C 1
ATOM 1555 O O . ALA A 1 196 ? -19.494 -8.077 5.484 1.00 91.56 196 ALA A O 1
ATOM 1556 N N . LEU A 1 197 ? -19.552 -7.225 7.568 1.00 93.44 197 LEU A N 1
ATOM 1557 C CA . LEU A 1 197 ? -20.877 -7.751 7.920 1.00 93.44 197 LEU A CA 1
ATOM 1558 C C . LEU A 1 197 ? -21.994 -7.092 7.101 1.00 93.44 197 LEU A C 1
ATOM 1560 O O . LEU A 1 197 ? -22.821 -7.807 6.547 1.00 93.44 197 LEU A O 1
ATOM 1564 N N . VAL A 1 198 ? -21.978 -5.762 6.951 1.00 94.38 198 VAL A N 1
ATOM 1565 C CA . VAL A 1 198 ? -22.948 -5.040 6.101 1.00 94.38 198 VAL A CA 1
ATOM 1566 C C . VAL A 1 198 ? -22.833 -5.494 4.639 1.00 94.38 198 VAL A C 1
ATOM 1568 O O . VAL A 1 198 ? -23.835 -5.778 3.996 1.00 94.38 198 VAL A O 1
ATOM 1571 N N . LYS A 1 199 ? -21.609 -5.655 4.113 1.00 92.56 199 LYS A N 1
ATOM 1572 C CA . LYS A 1 199 ? -21.382 -6.131 2.734 1.00 92.56 199 LYS A CA 1
ATOM 1573 C C . LYS A 1 199 ? -21.793 -7.582 2.462 1.00 92.56 199 LYS A C 1
ATOM 1575 O O . LYS A 1 199 ? -21.869 -7.952 1.295 1.00 92.56 199 LYS A O 1
ATOM 1580 N N . GLN A 1 200 ? -21.971 -8.401 3.495 1.00 91.31 200 GLN A N 1
ATOM 1581 C CA . GLN A 1 200 ? -22.366 -9.811 3.381 1.00 91.31 200 GLN A CA 1
ATOM 1582 C C . GLN A 1 200 ? -23.816 -10.040 3.843 1.00 91.31 200 GLN A C 1
ATOM 1584 O O . GLN A 1 200 ? -24.174 -11.175 4.135 1.00 91.31 200 GLN A O 1
ATOM 1589 N N . ASP A 1 201 ? -24.620 -8.974 3.962 1.00 90.44 201 ASP A N 1
ATOM 1590 C CA . ASP A 1 201 ? -25.995 -8.999 4.496 1.00 90.44 201 ASP A CA 1
ATOM 1591 C C . ASP A 1 201 ? -26.124 -9.706 5.870 1.00 90.44 201 ASP A C 1
ATOM 1593 O O . ASP A 1 201 ? -27.108 -10.361 6.232 1.00 90.44 201 ASP A O 1
ATOM 1597 N N . GLY A 1 202 ? -25.056 -9.587 6.661 1.00 88.62 202 GLY A N 1
ATOM 1598 C CA . GLY A 1 202 ? -24.964 -10.094 8.025 1.00 88.62 202 GLY A CA 1
ATOM 1599 C C . GLY A 1 202 ? -25.423 -9.093 9.081 1.00 88.62 202 GLY A C 1
ATOM 1600 O O . GLY A 1 202 ? -25.774 -9.496 10.185 1.00 88.62 202 GLY A O 1
ATOM 1601 N N . LEU A 1 203 ? -25.397 -7.797 8.754 1.00 93.31 203 LEU A N 1
ATOM 1602 C CA . LEU A 1 203 ? -25.837 -6.699 9.613 1.00 93.31 203 LEU A CA 1
ATOM 1603 C C . LEU A 1 203 ? -26.633 -5.687 8.777 1.00 93.31 203 LEU A C 1
ATOM 1605 O O . LEU A 1 203 ? -26.047 -4.954 7.981 1.00 93.31 203 LEU A O 1
ATOM 1609 N N . SER A 1 204 ? -27.945 -5.632 8.995 1.00 92.62 204 SER A N 1
ATOM 1610 C CA . SER A 1 204 ? -28.832 -4.600 8.453 1.00 92.62 204 SER A CA 1
ATOM 1611 C C . SER A 1 204 ? -28.795 -3.342 9.325 1.00 92.62 204 SER A C 1
ATOM 1613 O O . SER A 1 204 ? -28.660 -3.414 10.551 1.00 92.62 204 SER A O 1
ATOM 1615 N N . LEU A 1 205 ? -28.948 -2.176 8.696 1.00 91.62 205 LEU A N 1
ATOM 1616 C CA . LEU A 1 205 ? -28.946 -0.870 9.362 1.00 91.62 205 LEU A CA 1
ATOM 1617 C C . LEU A 1 205 ? -30.357 -0.268 9.518 1.00 91.62 205 LEU A C 1
ATOM 1619 O O . LEU A 1 205 ? -30.477 0.833 10.041 1.00 91.62 205 LEU A O 1
ATOM 1623 N N . ASN A 1 206 ? -31.419 -0.982 9.122 1.00 90.06 206 ASN A N 1
ATOM 1624 C CA . ASN A 1 206 ? -32.792 -0.450 9.065 1.00 90.06 206 ASN A CA 1
ATOM 1625 C C . ASN A 1 206 ? -33.323 0.035 10.430 1.00 90.06 206 ASN A C 1
ATOM 1627 O O . ASN A 1 206 ? -33.930 1.103 10.522 1.00 90.06 206 ASN A O 1
ATOM 1631 N N . SER A 1 207 ? -33.048 -0.710 11.506 1.00 90.19 207 SER A N 1
ATOM 1632 C CA . SER A 1 207 ? -33.415 -0.321 12.876 1.00 90.19 207 SER A CA 1
ATOM 1633 C C . SER A 1 207 ? -32.379 0.564 13.581 1.00 90.19 207 SER A C 1
ATOM 1635 O O . SER A 1 207 ? -32.581 0.917 14.746 1.00 90.19 207 SER A O 1
ATOM 1637 N N . LEU A 1 208 ? -31.285 0.959 12.918 1.00 92.56 208 LEU A N 1
ATOM 1638 C CA . LEU A 1 208 ? -30.259 1.792 13.543 1.00 92.56 208 LEU A CA 1
ATOM 1639 C C . LEU A 1 208 ? -30.809 3.194 13.834 1.00 92.56 208 LEU A C 1
ATOM 1641 O O . LEU A 1 208 ? -31.304 3.879 12.942 1.00 92.56 208 LEU A O 1
ATOM 1645 N N . LYS A 1 209 ? -30.711 3.624 15.096 1.00 90.81 209 LYS A N 1
ATOM 1646 C CA . LYS A 1 209 ? -31.109 4.969 15.549 1.00 90.81 209 LYS A CA 1
ATOM 1647 C C . LYS A 1 209 ? -29.933 5.815 16.022 1.00 90.81 209 LYS A C 1
ATOM 1649 O O . LYS A 1 209 ? -29.993 7.030 15.900 1.00 90.81 209 LYS A O 1
ATOM 1654 N N . TYR A 1 210 ? -28.867 5.189 16.523 1.00 91.56 210 TYR A N 1
ATOM 1655 C CA . TYR A 1 210 ? -27.696 5.893 17.048 1.00 91.56 210 TYR A CA 1
ATOM 1656 C C . TYR A 1 210 ? -26.395 5.304 16.500 1.00 91.56 210 TYR A C 1
ATOM 1658 O O . TYR A 1 210 ? -26.092 4.131 16.727 1.00 91.56 210 TYR A O 1
ATOM 1666 N N . LEU A 1 211 ? -25.600 6.133 15.825 1.00 91.88 211 LEU A N 1
ATOM 1667 C CA . LEU A 1 211 ? -24.234 5.816 15.413 1.00 91.88 211 LEU A CA 1
ATOM 1668 C C . LEU A 1 211 ? -23.261 6.640 16.260 1.00 91.88 211 LEU A C 1
ATOM 1670 O O . LEU A 1 211 ? -23.309 7.865 16.241 1.00 91.88 211 LEU A O 1
ATOM 1674 N N . ILE A 1 212 ? -22.376 5.970 16.993 1.00 90.81 212 ILE A N 1
ATOM 1675 C CA . ILE A 1 212 ? -21.400 6.609 17.880 1.00 90.81 212 ILE A CA 1
ATOM 1676 C C . ILE A 1 212 ? -20.001 6.282 17.369 1.00 90.81 212 ILE A C 1
ATOM 1678 O O . ILE A 1 212 ? -19.621 5.114 17.257 1.00 90.81 212 ILE A O 1
ATOM 1682 N N . LEU A 1 213 ? -19.221 7.318 17.072 1.00 89.38 213 LEU A N 1
ATOM 1683 C CA . LEU A 1 213 ? -17.835 7.191 16.638 1.00 89.38 213 LEU A CA 1
ATOM 1684 C C . LEU A 1 213 ? -16.911 7.541 17.807 1.00 89.38 213 LEU A C 1
ATOM 1686 O O . LEU A 1 213 ? -16.976 8.641 18.350 1.00 89.38 213 LEU A O 1
ATOM 1690 N N . ASP A 1 214 ? -16.018 6.625 18.178 1.00 88.00 214 ASP A N 1
ATOM 1691 C CA . ASP A 1 214 ? -14.969 6.844 19.185 1.00 88.00 214 ASP A CA 1
ATOM 1692 C C . ASP A 1 214 ? -13.831 7.695 18.575 1.00 88.00 214 ASP A C 1
ATOM 1694 O O . ASP A 1 214 ? -12.707 7.235 18.368 1.00 88.00 214 ASP A O 1
ATOM 1698 N N . TRP A 1 215 ? -14.185 8.921 18.175 1.00 82.62 215 TRP A N 1
ATOM 1699 C CA . TRP A 1 215 ? -13.423 9.797 17.274 1.00 82.62 215 TRP A CA 1
ATOM 1700 C C . TRP A 1 215 ? -12.189 10.405 17.941 1.00 82.62 215 TRP A C 1
ATOM 1702 O O . TRP A 1 215 ? -11.092 10.391 17.383 1.00 82.62 215 TRP A O 1
ATOM 1712 N N . ASN A 1 216 ? -12.372 10.905 19.165 1.00 80.62 216 ASN A N 1
ATOM 1713 C CA . ASN A 1 216 ? -11.335 11.586 19.938 1.00 80.62 216 ASN A CA 1
ATOM 1714 C C . ASN A 1 216 ? -10.434 10.620 20.720 1.00 80.62 216 ASN A C 1
ATOM 1716 O O . ASN A 1 216 ? -9.409 11.048 21.252 1.00 80.62 216 ASN A O 1
ATOM 1720 N N . TRP A 1 217 ? -10.773 9.325 20.787 1.00 80.19 217 TRP A N 1
ATOM 1721 C CA . TRP A 1 217 ? -9.910 8.354 21.450 1.00 80.19 217 TRP A CA 1
ATOM 1722 C C . TRP A 1 217 ? -8.626 8.143 20.657 1.00 80.19 217 TRP A C 1
ATOM 1724 O O . TRP A 1 217 ? -8.636 7.861 19.456 1.00 80.19 217 TRP A O 1
ATOM 1734 N N . ARG A 1 218 ? -7.511 8.253 21.371 1.00 74.88 218 ARG A N 1
ATOM 1735 C CA . ARG A 1 218 ? -6.165 8.122 20.837 1.00 74.88 218 ARG A CA 1
ATOM 1736 C C . ARG A 1 218 ? -5.533 6.823 21.326 1.00 74.88 218 ARG A C 1
ATOM 1738 O O . ARG A 1 218 ? -5.655 6.471 22.498 1.00 74.88 218 ARG A O 1
ATOM 1745 N N . ASP A 1 219 ? -4.859 6.115 20.424 1.00 72.12 219 ASP A N 1
ATOM 1746 C CA . ASP A 1 219 ? -4.116 4.905 20.769 1.00 72.12 219 ASP A CA 1
ATOM 1747 C C . ASP A 1 219 ? -2.854 5.215 21.601 1.00 72.12 219 ASP A C 1
ATOM 1749 O O . ASP A 1 219 ? -2.520 6.364 21.881 1.00 72.12 219 ASP A O 1
ATOM 1753 N N . GLN A 1 220 ? -2.102 4.178 21.982 1.00 66.25 220 GLN A N 1
ATOM 1754 C CA . GLN A 1 220 ? -0.840 4.319 22.729 1.00 66.25 220 GLN A CA 1
ATOM 1755 C C . GLN A 1 220 ? 0.256 5.108 21.976 1.00 66.25 220 GLN A C 1
ATOM 1757 O O . GLN A 1 220 ? 1.298 5.406 22.555 1.00 66.25 220 GLN A O 1
ATOM 1762 N N . LYS A 1 221 ? 0.047 5.425 20.691 1.00 56.53 221 LYS A N 1
ATOM 1763 C CA . LYS A 1 221 ? 0.905 6.273 19.845 1.00 56.53 221 LYS A CA 1
ATOM 1764 C C . LYS A 1 221 ? 0.248 7.632 19.560 1.00 56.53 221 LYS A C 1
ATOM 1766 O O . LYS A 1 221 ? 0.664 8.335 18.649 1.00 56.53 221 LYS A O 1
ATOM 1771 N N . LEU A 1 222 ? -0.782 7.973 20.333 1.00 64.31 222 LEU A N 1
ATOM 1772 C CA . LEU A 1 222 ? -1.593 9.181 20.271 1.00 64.31 222 LEU A CA 1
ATOM 1773 C C . LEU A 1 222 ? -2.360 9.410 18.954 1.00 64.31 222 LEU A C 1
ATOM 1775 O O . LEU A 1 222 ? -2.774 10.534 18.675 1.00 64.31 222 LEU A O 1
ATOM 1779 N N . ARG A 1 223 ? -2.636 8.354 18.179 1.00 64.62 223 ARG A N 1
ATOM 1780 C CA . ARG A 1 223 ? -3.369 8.433 16.898 1.00 64.62 223 ARG A CA 1
ATOM 1781 C C . ARG A 1 223 ? -4.854 8.117 17.071 1.00 64.62 223 ARG A C 1
ATOM 1783 O O . ARG A 1 223 ? -5.197 7.131 17.730 1.00 64.62 223 ARG A O 1
ATOM 1790 N N . ARG A 1 224 ? -5.731 8.907 16.448 1.00 73.12 224 ARG A N 1
ATOM 1791 C CA . ARG A 1 224 ? -7.176 8.634 16.328 1.00 73.12 224 ARG A CA 1
ATOM 1792 C C . ARG A 1 224 ? -7.448 7.557 15.276 1.00 73.12 224 ARG A C 1
ATOM 1794 O O . ARG A 1 224 ? -6.571 7.170 14.506 1.00 73.12 224 ARG A O 1
ATOM 1801 N N . MET A 1 225 ? -8.708 7.125 15.186 1.00 74.19 225 MET A N 1
ATOM 1802 C CA . MET A 1 225 ? -9.193 6.183 14.161 1.00 74.19 225 MET A CA 1
ATOM 1803 C C . MET A 1 225 ? -8.902 6.632 12.712 1.00 74.19 225 MET A C 1
ATOM 1805 O O . MET A 1 225 ? -8.798 5.788 11.826 1.00 74.19 225 MET A O 1
ATOM 1809 N N . ILE A 1 226 ? -8.769 7.943 12.493 1.00 70.94 226 ILE A N 1
ATOM 1810 C CA . ILE A 1 226 ? -8.571 8.587 11.187 1.00 70.94 226 ILE A CA 1
ATOM 1811 C C . ILE A 1 226 ? -7.105 8.956 10.876 1.00 70.94 226 ILE A C 1
ATOM 1813 O O . ILE A 1 226 ? -6.799 9.296 9.739 1.00 70.94 226 ILE A O 1
ATOM 1817 N N . ASP A 1 227 ? -6.179 8.853 11.839 1.00 59.69 227 ASP A N 1
ATOM 1818 C CA . ASP A 1 227 ? -4.820 9.427 11.736 1.00 59.69 227 ASP A CA 1
ATOM 1819 C C . ASP A 1 227 ? -3.765 8.450 11.146 1.00 59.69 227 ASP A C 1
ATOM 1821 O O . ASP A 1 227 ? -2.617 8.411 11.597 1.00 59.69 227 ASP A O 1
ATOM 1825 N N . ILE A 1 228 ? -4.124 7.617 10.158 1.00 55.47 228 ILE A N 1
ATOM 1826 C CA . ILE A 1 228 ? -3.144 6.806 9.403 1.00 55.47 228 ILE A CA 1
ATOM 1827 C C . ILE A 1 228 ? -2.974 7.405 7.996 1.00 55.47 228 ILE A C 1
ATOM 1829 O O . ILE A 1 228 ? -3.881 7.246 7.177 1.00 55.47 228 ILE A O 1
ATOM 1833 N N . PRO A 1 229 ? -1.823 8.029 7.669 1.00 53.66 229 PRO A N 1
ATOM 1834 C CA . PRO A 1 229 ? -1.556 8.579 6.339 1.00 53.66 229 PRO A CA 1
ATOM 1835 C C . PRO A 1 229 ? -1.201 7.470 5.329 1.00 53.66 229 PRO A C 1
ATOM 1837 O O . PRO A 1 229 ? -0.067 7.335 4.878 1.00 53.66 229 PRO A O 1
ATOM 1840 N N . GLU A 1 230 ? -2.188 6.646 4.974 1.00 57.38 230 GLU A N 1
ATOM 1841 C CA . GLU A 1 230 ? -2.133 5.747 3.817 1.00 57.38 230 GLU A CA 1
ATOM 1842 C C . GLU A 1 230 ? -2.746 6.444 2.595 1.00 57.38 230 GLU A C 1
ATOM 1844 O O . GLU A 1 230 ? -3.966 6.449 2.414 1.00 57.38 230 GLU A O 1
ATOM 1849 N N . ILE A 1 231 ? -1.911 7.005 1.717 1.00 66.06 231 ILE A N 1
ATOM 1850 C CA . ILE A 1 231 ? -2.398 7.719 0.532 1.00 66.06 231 ILE A CA 1
ATOM 1851 C C . ILE A 1 231 ? -2.721 6.719 -0.579 1.00 66.06 231 ILE A C 1
ATOM 1853 O O . ILE A 1 231 ? -1.845 6.267 -1.318 1.00 66.06 231 ILE A O 1
ATOM 1857 N N . ASN A 1 232 ? -4.003 6.366 -0.701 1.00 75.19 232 ASN A N 1
ATOM 1858 C CA . ASN A 1 232 ? -4.516 5.547 -1.798 1.00 75.19 232 ASN A CA 1
ATOM 1859 C C . ASN A 1 232 ? -4.752 6.385 -3.062 1.00 75.19 232 ASN A C 1
ATOM 1861 O O . ASN A 1 232 ? -5.883 6.750 -3.391 1.00 75.19 232 ASN A O 1
ATOM 1865 N N . TYR A 1 233 ? -3.678 6.633 -3.805 1.00 81.81 233 TYR A N 1
ATOM 1866 C CA . TYR A 1 233 ? -3.740 7.377 -5.059 1.00 81.81 233 TYR A CA 1
ATOM 1867 C C . TYR A 1 233 ? -4.495 6.644 -6.180 1.00 81.81 233 TYR A C 1
ATOM 1869 O O . TYR A 1 233 ? -4.845 7.270 -7.170 1.00 81.81 233 TYR A O 1
ATOM 1877 N N . SER A 1 234 ? -4.839 5.356 -6.039 1.00 76.94 234 SER A N 1
ATOM 1878 C CA . SER A 1 234 ? -5.687 4.676 -7.041 1.00 76.94 234 SER A CA 1
ATOM 1879 C C . SER A 1 234 ? -7.126 5.190 -7.086 1.00 76.94 234 SER A C 1
ATOM 1881 O O . SER A 1 234 ? -7.753 5.118 -8.140 1.00 76.94 234 SER A O 1
ATOM 1883 N N . ASP A 1 235 ? -7.642 5.703 -5.963 1.00 76.88 235 ASP A N 1
ATOM 1884 C CA . ASP A 1 235 ? -8.985 6.297 -5.907 1.00 76.88 235 ASP A CA 1
ATOM 1885 C C . ASP A 1 235 ? -8.944 7.799 -6.264 1.00 76.88 235 ASP A C 1
ATOM 1887 O O . ASP A 1 235 ? -9.936 8.331 -6.751 1.00 76.88 235 ASP A O 1
ATOM 1891 N N . ILE A 1 236 ? -7.802 8.467 -6.044 1.00 82.69 236 ILE A N 1
ATOM 1892 C CA . ILE A 1 236 ? -7.590 9.901 -6.324 1.00 82.69 236 ILE A CA 1
ATOM 1893 C C . ILE A 1 236 ? -7.281 10.112 -7.815 1.00 82.69 236 ILE A C 1
ATOM 1895 O O . ILE A 1 236 ? -7.931 10.908 -8.484 1.00 82.69 236 ILE A O 1
ATOM 1899 N N . CYS A 1 237 ? -6.366 9.321 -8.375 1.00 86.94 237 CYS A N 1
ATOM 1900 C CA . CYS A 1 237 ? -5.984 9.334 -9.788 1.00 86.94 237 CYS A CA 1
ATOM 1901 C C . CYS A 1 237 ? -6.962 8.526 -10.662 1.00 86.94 237 CYS A C 1
ATOM 1903 O O . CYS A 1 237 ? -6.540 7.766 -11.538 1.00 86.94 237 CYS A O 1
ATOM 1905 N N . LEU A 1 238 ? -8.272 8.642 -10.409 1.00 85.75 238 LEU A N 1
ATOM 1906 C CA . LEU A 1 238 ? -9.300 7.803 -11.037 1.00 85.75 238 LEU A CA 1
ATOM 1907 C C . LEU A 1 238 ? -9.288 7.898 -12.572 1.00 85.75 238 LEU A C 1
ATOM 1909 O O . LEU A 1 238 ? -9.509 6.892 -13.241 1.00 85.75 238 LEU A O 1
ATOM 1913 N N . ASN A 1 239 ? -8.972 9.070 -13.127 1.00 88.88 239 ASN A N 1
ATOM 1914 C CA . ASN A 1 239 ? -8.889 9.278 -14.575 1.00 88.88 239 ASN A CA 1
ATOM 1915 C C . ASN A 1 239 ? -7.760 8.442 -15.204 1.00 88.88 239 ASN A C 1
ATOM 1917 O O . ASN A 1 239 ? -8.012 7.708 -16.157 1.00 88.88 239 ASN A O 1
ATOM 1921 N N . CYS A 1 240 ? -6.556 8.447 -14.620 1.00 89.50 240 CYS A N 1
ATOM 1922 C CA . CYS A 1 240 ? -5.466 7.569 -15.062 1.00 89.50 240 CYS A CA 1
ATOM 1923 C C . CYS A 1 240 ? -5.772 6.086 -14.809 1.00 89.50 240 CYS A C 1
ATOM 1925 O O . CYS A 1 240 ? -5.473 5.236 -15.645 1.00 89.50 240 CYS A O 1
ATOM 1927 N N . SER A 1 241 ? -6.421 5.775 -13.683 1.00 86.50 241 SER A N 1
ATOM 1928 C CA . SER A 1 241 ? -6.865 4.419 -13.335 1.00 86.50 241 SER A CA 1
ATOM 1929 C C . SER A 1 241 ? -7.791 3.829 -14.415 1.00 86.50 241 SER A C 1
ATOM 1931 O O . SER A 1 241 ? -7.567 2.706 -14.868 1.00 86.50 241 SER A O 1
ATOM 1933 N N . LYS A 1 242 ? -8.763 4.623 -14.894 1.00 87.00 242 LYS A N 1
ATOM 1934 C CA . LYS A 1 242 ? -9.655 4.289 -16.019 1.00 87.00 242 LYS A CA 1
ATOM 1935 C C . LYS A 1 242 ? -8.916 4.237 -17.359 1.00 87.00 242 LYS A C 1
ATOM 1937 O O . LYS A 1 242 ? -9.123 3.303 -18.126 1.00 87.00 242 LYS A O 1
ATOM 1942 N N . LEU A 1 243 ? -8.021 5.191 -17.645 1.00 88.88 243 LEU A N 1
ATOM 1943 C CA . LEU A 1 243 ? -7.249 5.215 -18.898 1.00 88.88 243 LEU A CA 1
ATOM 1944 C C . LEU A 1 243 ? -6.491 3.895 -19.131 1.00 88.88 243 LEU A C 1
ATOM 1946 O O . LEU A 1 243 ? -6.489 3.382 -20.252 1.00 88.88 243 LEU A O 1
ATOM 1950 N N . ARG A 1 244 ? -5.909 3.333 -18.060 1.00 88.88 244 ARG A N 1
ATOM 1951 C CA . ARG A 1 244 ? -5.156 2.065 -18.061 1.00 88.88 244 ARG A CA 1
ATOM 1952 C C . ARG A 1 244 ? -6.031 0.797 -18.036 1.00 88.88 244 ARG A C 1
ATOM 1954 O O . ARG A 1 244 ? -5.490 -0.310 -18.033 1.00 88.88 244 ARG A O 1
ATOM 1961 N N . GLU A 1 245 ? -7.364 0.903 -18.043 1.00 86.06 245 GLU A N 1
ATOM 1962 C CA . GLU A 1 245 ? -8.242 -0.260 -18.271 1.00 86.06 245 GLU A CA 1
ATOM 1963 C C . GLU A 1 245 ? -8.130 -0.757 -19.718 1.00 86.06 245 GLU A C 1
ATOM 1965 O O . GLU A 1 245 ? -8.052 -1.967 -19.962 1.00 86.06 245 GLU A O 1
ATOM 1970 N N . ASN A 1 246 ? -8.029 0.166 -20.678 1.00 86.25 246 ASN A N 1
ATOM 1971 C CA . ASN A 1 246 ? -7.749 -0.170 -22.066 1.00 86.25 246 ASN A CA 1
ATOM 1972 C C . ASN A 1 246 ? -6.232 -0.332 -22.278 1.00 86.25 246 ASN A C 1
ATOM 1974 O O . ASN A 1 246 ? -5.469 0.626 -22.174 1.00 86.25 246 ASN A O 1
ATOM 1978 N N . SER A 1 247 ? -5.799 -1.551 -22.612 1.00 82.12 247 SER A N 1
ATOM 1979 C CA . SER A 1 247 ? -4.391 -1.880 -22.873 1.00 82.12 247 SER A CA 1
ATOM 1980 C C . SER A 1 247 ? -3.815 -1.211 -24.121 1.00 82.12 247 SER A C 1
ATOM 1982 O O . SER A 1 247 ? -2.598 -1.147 -24.244 1.00 82.12 247 SER A O 1
ATOM 1984 N N . SER A 1 248 ? -4.649 -0.690 -25.025 1.00 86.00 248 SER A N 1
ATOM 1985 C CA . SER A 1 248 ? -4.187 0.094 -26.176 1.00 86.00 248 SER A CA 1
ATOM 1986 C C . SER A 1 248 ? -3.597 1.448 -25.771 1.00 86.00 248 SER A C 1
ATOM 1988 O O . SER A 1 248 ? -2.791 1.984 -26.513 1.00 86.00 248 SER A O 1
ATOM 1990 N N . ASN A 1 249 ? -3.954 1.985 -24.596 1.00 86.56 249 ASN A N 1
ATOM 1991 C CA . ASN A 1 249 ? -3.403 3.232 -24.052 1.00 86.56 249 ASN A CA 1
ATOM 1992 C C . ASN A 1 249 ? -2.155 2.967 -23.182 1.00 86.56 249 ASN A C 1
ATOM 1994 O O . ASN A 1 249 ? -2.056 3.518 -22.086 1.00 86.56 249 ASN A O 1
ATOM 1998 N N . TRP A 1 250 ? -1.259 2.053 -23.564 1.00 79.81 250 TRP A N 1
ATOM 1999 C CA . TRP A 1 250 ? -0.063 1.721 -22.764 1.00 79.81 250 TRP A CA 1
ATOM 2000 C C . TRP A 1 250 ? 1.063 2.758 -22.924 1.00 79.81 250 TRP A C 1
ATOM 2002 O O . TRP A 1 250 ? 1.858 2.963 -22.008 1.00 79.81 250 TRP A O 1
ATOM 2012 N N . ASP A 1 251 ? 1.084 3.412 -24.080 1.00 81.94 251 ASP A N 1
ATOM 2013 C CA . ASP A 1 251 ? 2.014 4.437 -24.552 1.00 81.94 251 ASP A CA 1
ATOM 2014 C C . ASP A 1 251 ? 1.676 5.836 -24.015 1.00 81.94 251 ASP A C 1
ATOM 2016 O O . ASP A 1 251 ? 2.566 6.597 -23.651 1.00 81.94 251 ASP A O 1
ATOM 2020 N N . LYS A 1 252 ? 0.382 6.163 -23.913 1.00 88.19 252 LYS A N 1
ATOM 2021 C CA . LYS A 1 252 ? -0.096 7.470 -23.444 1.00 88.19 252 LYS A CA 1
ATOM 2022 C C . LYS A 1 252 ? 0.376 7.748 -22.022 1.00 88.19 252 LYS A C 1
ATOM 2024 O O . LYS A 1 252 ? 0.137 6.947 -21.116 1.00 88.19 252 LYS A O 1
ATOM 2029 N N . GLU A 1 253 ? 0.993 8.899 -21.803 1.00 90.00 253 GLU A N 1
ATOM 2030 C CA . GLU A 1 253 ? 1.344 9.359 -20.463 1.00 90.00 253 GLU A CA 1
ATOM 2031 C C . GLU A 1 253 ? 0.094 9.765 -19.672 1.00 90.00 253 GLU A C 1
ATOM 2033 O O . GLU A 1 253 ? -0.894 10.248 -20.228 1.00 90.00 253 GLU A O 1
ATOM 2038 N N . CYS A 1 254 ? 0.121 9.565 -18.353 1.00 93.50 254 CYS A N 1
ATOM 2039 C CA . CYS A 1 254 ? -0.929 10.061 -17.470 1.00 93.50 254 CYS A CA 1
ATOM 2040 C C . CYS A 1 254 ? -0.342 10.434 -16.115 1.00 93.50 254 CYS A C 1
ATOM 2042 O O . CYS A 1 254 ? 0.049 9.564 -15.335 1.00 93.50 254 CYS A O 1
ATOM 2044 N N . ASN A 1 255 ? -0.290 11.735 -15.850 1.00 94.81 255 ASN A N 1
ATOM 2045 C CA . ASN A 1 255 ? 0.274 12.295 -14.633 1.00 94.81 255 ASN A CA 1
ATOM 2046 C C . ASN A 1 255 ? -0.844 12.699 -13.664 1.00 94.81 255 ASN A C 1
ATOM 2048 O O . ASN A 1 255 ? -1.912 13.158 -14.068 1.00 94.81 255 ASN A O 1
ATOM 2052 N N . CYS A 1 256 ? -0.601 12.502 -12.372 1.00 93.75 256 CYS A N 1
ATOM 2053 C CA . CYS A 1 256 ? -1.545 12.780 -11.298 1.00 93.75 256 CYS A CA 1
ATOM 2054 C C . CYS A 1 256 ? -0.809 13.360 -10.090 1.00 93.75 256 CYS A C 1
ATOM 2056 O O . CYS A 1 256 ? 0.196 12.800 -9.650 1.00 93.75 256 CYS A O 1
ATOM 2058 N N . SER A 1 257 ? -1.337 14.443 -9.523 1.00 93.88 257 SER A N 1
ATOM 2059 C CA . SER A 1 257 ? -0.813 15.054 -8.300 1.00 93.88 257 SER A CA 1
ATOM 2060 C C . SER A 1 257 ? -1.688 14.704 -7.100 1.00 93.88 257 SER A C 1
ATOM 2062 O O . SER A 1 257 ? -2.916 14.752 -7.176 1.00 93.88 257 SER A O 1
ATOM 2064 N N . VAL A 1 258 ? -1.060 14.352 -5.977 1.00 92.75 258 VAL A N 1
ATOM 2065 C CA . VAL A 1 258 ? -1.753 14.018 -4.727 1.00 92.75 258 VAL A CA 1
ATOM 2066 C C . VAL A 1 258 ? -1.175 14.821 -3.569 1.00 92.75 258 VAL A C 1
ATOM 2068 O O . VAL A 1 258 ? -0.063 14.563 -3.108 1.00 92.75 258 VAL A O 1
ATOM 2071 N N . HIS A 1 259 ? -1.956 15.787 -3.096 1.00 91.94 259 HIS A N 1
ATOM 2072 C CA . HIS A 1 259 ? -1.588 16.690 -2.008 1.00 91.94 259 HIS A CA 1
ATOM 2073 C C . HIS A 1 259 ? -1.860 16.067 -0.633 1.00 91.94 259 HIS A C 1
ATOM 2075 O O . HIS A 1 259 ? -2.887 15.415 -0.424 1.00 91.94 259 HIS A O 1
ATOM 2081 N N . PHE A 1 260 ? -0.961 16.298 0.322 1.00 89.31 260 PHE A N 1
ATOM 2082 C CA . PHE A 1 260 ? -1.125 15.912 1.723 1.00 89.31 260 PHE A CA 1
ATOM 2083 C C . PHE A 1 260 ? -0.323 16.826 2.656 1.00 89.31 260 PHE A C 1
ATOM 2085 O O . PHE A 1 260 ? 0.582 17.536 2.226 1.00 89.31 260 PHE A O 1
ATOM 2092 N N . THR A 1 261 ? -0.633 16.789 3.951 1.00 89.12 261 THR A N 1
ATOM 2093 C CA . THR A 1 261 ? 0.046 17.605 4.967 1.00 89.12 261 THR A CA 1
ATOM 2094 C C . THR A 1 261 ? 0.602 16.707 6.066 1.00 89.12 261 THR A C 1
ATOM 2096 O O . THR A 1 261 ? -0.160 15.992 6.725 1.00 89.12 261 THR A O 1
ATOM 2099 N N . LEU A 1 262 ? 1.914 16.763 6.299 1.00 85.88 262 LEU A N 1
ATOM 2100 C CA . LEU A 1 262 ? 2.533 16.173 7.486 1.00 85.88 262 LEU A CA 1
ATOM 2101 C C . LEU A 1 262 ? 2.274 17.094 8.681 1.00 85.88 262 LEU A C 1
ATOM 2103 O O . LEU A 1 262 ? 2.701 18.244 8.681 1.00 85.88 262 LEU A O 1
ATOM 2107 N N . GLN A 1 263 ? 1.565 16.589 9.694 1.00 85.00 263 GLN A N 1
ATOM 2108 C CA . GLN A 1 263 ? 1.251 17.343 10.918 1.00 85.00 263 GLN A CA 1
ATOM 2109 C C . GLN A 1 263 ? 2.466 17.495 11.850 1.00 85.00 263 GLN A C 1
ATOM 2111 O O . GLN A 1 263 ? 2.518 18.416 12.657 1.00 85.00 263 GLN A O 1
ATOM 2116 N N . GLU A 1 264 ? 3.430 16.578 11.752 1.00 80.50 264 GLU A N 1
ATOM 2117 C CA . GLU A 1 264 ? 4.613 16.481 12.608 1.00 80.50 264 GLU A CA 1
ATOM 2118 C C . GLU A 1 264 ? 5.832 16.079 11.766 1.00 80.50 264 GLU A C 1
ATOM 2120 O O . GLU A 1 264 ? 5.689 15.423 10.730 1.00 80.50 264 GLU A O 1
ATOM 2125 N N . ASN A 1 265 ? 7.033 16.447 12.222 1.00 85.88 265 ASN A N 1
ATOM 2126 C CA . ASN A 1 265 ? 8.283 16.100 11.548 1.00 85.88 265 ASN A CA 1
ATOM 2127 C C . ASN A 1 265 ? 8.528 14.580 11.609 1.00 85.88 265 ASN A C 1
ATOM 2129 O O . ASN A 1 265 ? 8.552 13.987 12.691 1.00 85.88 265 ASN A O 1
ATOM 2133 N N . MET A 1 266 ? 8.802 13.952 10.466 1.00 88.00 266 MET A N 1
ATOM 2134 C CA . MET A 1 266 ? 9.275 12.568 10.405 1.00 88.00 266 MET A CA 1
ATOM 2135 C C . MET A 1 266 ? 10.794 12.543 10.589 1.00 88.00 266 MET A C 1
ATOM 2137 O O . MET A 1 266 ? 11.535 12.647 9.617 1.00 88.00 266 MET A O 1
ATOM 2141 N N . LEU A 1 267 ? 11.240 12.439 11.843 1.00 87.06 267 LEU A N 1
ATOM 2142 C CA . LEU A 1 267 ? 12.657 12.516 12.211 1.00 87.06 267 LEU A CA 1
ATOM 2143 C C . LEU A 1 267 ? 13.436 11.215 11.946 1.00 87.06 267 LEU A C 1
ATOM 2145 O O . LEU A 1 267 ? 12.945 10.123 12.248 1.00 87.06 267 LEU A O 1
ATOM 2149 N N . GLY A 1 268 ? 14.689 11.355 11.510 1.00 87.75 268 GLY A N 1
ATOM 2150 C CA . GLY A 1 268 ? 15.604 10.254 11.193 1.00 87.75 268 GLY A CA 1
ATOM 2151 C C . GLY A 1 268 ? 15.426 9.718 9.771 1.00 87.75 268 GLY A C 1
ATOM 2152 O O . GLY A 1 268 ? 14.852 10.392 8.919 1.00 87.75 268 GLY A O 1
ATOM 2153 N N . ASP A 1 269 ? 15.919 8.506 9.520 1.00 87.56 269 ASP A N 1
ATOM 2154 C CA . ASP A 1 269 ? 15.918 7.901 8.184 1.00 87.56 269 ASP A CA 1
ATOM 2155 C C . ASP A 1 269 ? 14.480 7.652 7.689 1.00 87.56 269 ASP A C 1
ATOM 2157 O O . ASP A 1 269 ? 13.744 6.817 8.237 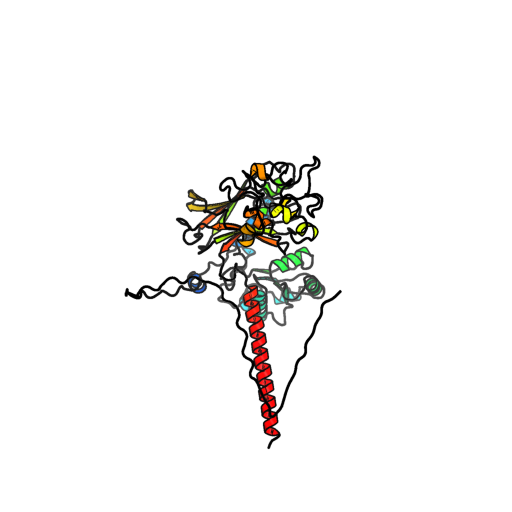1.00 87.56 269 ASP A O 1
ATOM 2161 N N . VAL A 1 270 ? 14.064 8.376 6.644 1.00 91.81 270 VAL A N 1
ATOM 2162 C CA . VAL A 1 270 ? 12.731 8.243 6.037 1.00 91.81 270 VAL A CA 1
ATOM 2163 C C . VAL A 1 270 ? 12.797 7.394 4.772 1.00 91.81 270 VAL A C 1
ATOM 2165 O O . VAL A 1 270 ? 13.550 7.674 3.842 1.00 91.81 270 VAL A O 1
ATOM 2168 N N . PHE A 1 271 ? 11.932 6.384 4.714 1.00 92.75 271 PHE A N 1
ATOM 2169 C CA . PHE A 1 271 ? 11.804 5.463 3.592 1.00 92.75 271 PHE A CA 1
ATOM 2170 C C . PHE A 1 271 ? 10.426 5.610 2.942 1.00 92.75 271 PHE A C 1
ATOM 2172 O O . PHE A 1 271 ? 9.395 5.619 3.626 1.00 92.75 271 PHE A O 1
ATOM 2179 N N . MET A 1 272 ? 10.409 5.689 1.614 1.00 95.38 272 MET A N 1
ATOM 2180 C CA . MET A 1 272 ? 9.209 5.694 0.787 1.00 95.38 272 MET A CA 1
ATOM 2181 C C . MET A 1 272 ? 8.984 4.306 0.193 1.00 95.38 272 MET A C 1
ATOM 2183 O O . MET A 1 272 ? 9.848 3.759 -0.490 1.00 95.38 272 MET A O 1
ATOM 2187 N N . TYR A 1 273 ? 7.789 3.763 0.406 1.00 95.25 273 TYR A N 1
ATOM 2188 C CA . TYR A 1 273 ? 7.360 2.467 -0.106 1.00 95.25 273 TYR A CA 1
ATOM 2189 C C . TYR A 1 273 ? 6.161 2.640 -1.039 1.00 95.25 273 TYR A C 1
ATOM 2191 O O . TYR A 1 273 ? 5.217 3.358 -0.692 1.00 95.25 273 TYR A O 1
ATOM 2199 N N . TYR A 1 274 ? 6.128 1.905 -2.154 1.00 96.00 274 TYR A N 1
ATOM 2200 C CA . TYR A 1 274 ? 4.859 1.618 -2.826 1.00 96.00 274 TYR A CA 1
ATOM 2201 C C . TYR A 1 274 ? 4.221 0.382 -2.184 1.00 96.00 274 TYR A C 1
ATOM 2203 O O . TYR A 1 274 ? 4.898 -0.581 -1.810 1.00 96.00 274 TYR A O 1
ATOM 2211 N N . ARG A 1 275 ? 2.898 0.405 -2.030 1.00 93.50 275 ARG A N 1
ATOM 2212 C CA . ARG A 1 275 ? 2.103 -0.708 -1.505 1.00 93.50 275 ARG A CA 1
ATOM 2213 C C . ARG A 1 275 ? 1.054 -1.121 -2.520 1.00 93.50 275 ARG A C 1
ATOM 2215 O O . ARG A 1 275 ? 0.219 -0.309 -2.916 1.00 93.50 275 ARG A O 1
ATOM 2222 N N . LEU A 1 276 ? 1.079 -2.401 -2.878 1.00 92.88 276 LEU A N 1
ATOM 2223 C CA . LEU A 1 276 ? 0.082 -3.036 -3.730 1.00 92.88 276 LEU A CA 1
ATOM 2224 C C . LEU A 1 276 ? -0.869 -3.870 -2.870 1.00 92.88 276 LEU A C 1
ATOM 2226 O O . LEU A 1 276 ? -0.455 -4.559 -1.935 1.00 92.88 276 LEU A O 1
ATOM 2230 N N . GLN A 1 277 ? -2.158 -3.792 -3.186 1.00 87.69 277 GLN A N 1
ATOM 2231 C CA . GLN A 1 277 ? -3.214 -4.612 -2.600 1.00 87.69 277 GLN A CA 1
ATOM 2232 C C . GLN A 1 277 ? -3.846 -5.500 -3.675 1.00 87.69 277 GLN A C 1
ATOM 2234 O O . GLN A 1 277 ? -4.063 -5.055 -4.801 1.00 87.69 277 GLN A O 1
ATOM 2239 N N . ASN A 1 278 ? -4.207 -6.722 -3.283 1.00 87.44 278 ASN A N 1
ATOM 2240 C CA . ASN A 1 278 ? -4.822 -7.758 -4.118 1.00 87.44 278 ASN A CA 1
ATOM 2241 C C . ASN A 1 278 ? -3.951 -8.259 -5.292 1.00 87.44 278 ASN A C 1
ATOM 2243 O O . ASN A 1 278 ? -4.487 -8.701 -6.305 1.00 87.44 278 ASN A O 1
ATOM 2247 N N . PHE A 1 279 ? -2.619 -8.220 -5.155 1.00 89.88 279 PHE A N 1
ATOM 2248 C CA . PHE A 1 279 ? -1.670 -8.694 -6.172 1.00 89.88 279 PHE A CA 1
ATOM 2249 C C . PHE A 1 279 ? -0.906 -9.933 -5.667 1.00 89.88 279 PHE A C 1
ATOM 2251 O O . PHE A 1 279 ? -0.099 -9.849 -4.743 1.00 89.88 279 PHE A O 1
ATOM 2258 N N . TYR A 1 280 ? -1.191 -11.105 -6.240 1.00 91.50 280 TYR A N 1
ATOM 2259 C CA . TYR A 1 280 ? -0.800 -12.416 -5.698 1.00 91.50 280 TYR A CA 1
ATOM 2260 C C . TYR A 1 280 ? 0.550 -12.914 -6.240 1.00 91.50 280 TYR A C 1
ATOM 2262 O O . TYR A 1 280 ? 0.613 -13.916 -6.954 1.00 91.50 280 TYR A O 1
ATOM 2270 N N . GLN A 1 281 ? 1.649 -12.249 -5.864 1.00 92.38 281 GLN A N 1
ATOM 2271 C CA . GLN A 1 281 ? 3.001 -12.715 -6.219 1.00 92.38 281 GLN A CA 1
ATOM 2272 C C . GLN A 1 281 ? 3.296 -14.134 -5.693 1.00 92.38 281 GLN A C 1
ATOM 2274 O O . GLN A 1 281 ? 4.020 -14.893 -6.324 1.00 92.38 281 GLN A O 1
ATOM 2279 N N . ASN A 1 282 ? 2.699 -14.526 -4.565 1.00 92.19 282 ASN A N 1
ATOM 2280 C CA . ASN A 1 282 ? 2.887 -15.833 -3.928 1.00 92.19 282 ASN A CA 1
ATOM 2281 C C . ASN A 1 282 ? 2.247 -17.029 -4.674 1.00 92.19 282 ASN A C 1
ATOM 2283 O O . ASN A 1 282 ? 2.336 -18.163 -4.200 1.00 92.19 282 ASN A O 1
ATOM 2287 N N . HIS A 1 283 ? 1.602 -16.821 -5.826 1.00 93.25 283 HIS A N 1
ATOM 2288 C CA . HIS A 1 283 ? 1.017 -17.907 -6.613 1.00 93.25 283 HIS A CA 1
ATOM 2289 C C . HIS A 1 283 ? 2.102 -18.811 -7.231 1.00 93.25 283 HIS A C 1
ATOM 2291 O O . HIS A 1 283 ? 2.962 -18.327 -7.962 1.00 93.25 283 HIS A O 1
ATOM 2297 N N . ARG A 1 284 ? 2.042 -20.138 -7.019 1.00 92.31 284 ARG A N 1
ATOM 2298 C CA . ARG A 1 284 ? 3.114 -21.093 -7.400 1.00 92.31 284 ARG A CA 1
ATOM 2299 C C . ARG A 1 284 ? 3.649 -20.905 -8.828 1.00 92.31 284 ARG A C 1
ATOM 2301 O O . ARG A 1 284 ? 4.860 -20.846 -9.006 1.00 92.31 284 ARG A O 1
ATOM 2308 N N . ARG A 1 285 ? 2.772 -20.790 -9.838 1.00 92.25 285 ARG A N 1
ATOM 2309 C CA . ARG A 1 285 ? 3.205 -20.590 -11.240 1.00 92.25 285 ARG A CA 1
ATOM 2310 C C . ARG A 1 285 ? 3.909 -19.247 -11.462 1.00 92.25 285 ARG A C 1
ATOM 2312 O O . ARG A 1 285 ? 4.791 -19.178 -12.299 1.00 92.25 285 ARG A O 1
ATOM 2319 N N . TYR A 1 286 ? 3.540 -18.206 -10.716 1.00 93.44 286 TYR A N 1
ATOM 2320 C CA . TYR A 1 286 ? 4.191 -16.896 -10.790 1.00 93.44 286 TYR A CA 1
ATOM 2321 C C . TYR A 1 286 ? 5.589 -16.964 -10.162 1.00 93.44 286 TYR A C 1
ATOM 2323 O O . TYR A 1 286 ? 6.559 -16.610 -10.818 1.00 93.44 286 TYR A O 1
ATOM 2331 N N . VAL A 1 287 ? 5.711 -17.514 -8.945 1.00 94.44 287 VAL A N 1
ATOM 2332 C CA . VAL A 1 287 ? 6.996 -17.649 -8.222 1.00 94.44 287 VAL A CA 1
ATOM 2333 C C . VAL A 1 287 ? 8.035 -18.461 -9.001 1.00 94.44 287 VAL A C 1
ATOM 2335 O O . VAL A 1 287 ? 9.220 -18.144 -8.953 1.00 94.44 287 VAL A O 1
ATOM 2338 N N . LEU A 1 288 ? 7.596 -19.504 -9.712 1.00 93.50 288 LEU A N 1
ATOM 2339 C CA . LEU A 1 288 ? 8.475 -20.343 -10.530 1.00 93.50 288 LEU A CA 1
ATOM 2340 C C . LEU A 1 288 ? 8.833 -19.711 -11.885 1.00 93.50 288 LEU A C 1
ATOM 2342 O O . LEU A 1 288 ? 9.812 -20.131 -12.488 1.00 93.50 288 LEU A O 1
ATOM 2346 N N . SER A 1 289 ? 8.080 -18.716 -12.368 1.00 95.56 289 SER A N 1
ATOM 2347 C CA . SER A 1 289 ? 8.256 -18.144 -13.709 1.00 95.56 289 SER A CA 1
ATOM 2348 C C 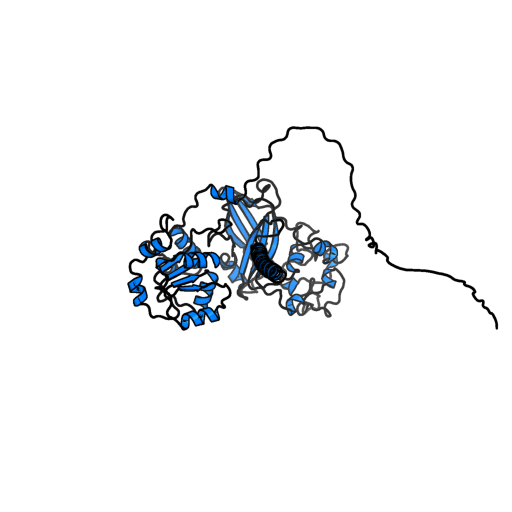. SER A 1 289 ? 9.378 -17.102 -13.742 1.00 95.56 289 SER A C 1
ATOM 2350 O O . SER A 1 289 ? 9.134 -15.892 -13.770 1.00 95.56 289 SER A O 1
ATOM 2352 N N . ARG A 1 290 ? 10.617 -17.607 -13.691 1.00 94.56 290 ARG A N 1
ATOM 2353 C CA . ARG A 1 290 ? 11.895 -16.886 -13.819 1.00 94.56 290 ARG A CA 1
ATOM 2354 C C . ARG A 1 290 ? 13.031 -17.863 -14.168 1.00 94.56 290 ARG A C 1
ATOM 2356 O O . ARG A 1 290 ? 12.886 -19.068 -13.964 1.00 94.56 290 ARG A O 1
ATOM 2363 N N . SER A 1 291 ? 14.179 -17.342 -14.602 1.00 95.38 291 SER A N 1
ATOM 2364 C CA . SER A 1 291 ? 15.425 -18.106 -14.760 1.00 95.38 291 SER A CA 1
ATOM 2365 C C . SER A 1 291 ? 16.514 -17.507 -13.871 1.00 95.38 291 SER A C 1
ATOM 2367 O O . SER A 1 291 ? 17.064 -16.457 -14.187 1.00 95.38 291 SER A O 1
ATOM 2369 N N . ASP A 1 292 ? 16.827 -18.149 -12.741 1.00 94.31 292 ASP A N 1
ATOM 2370 C CA . ASP A 1 292 ? 17.867 -17.653 -11.822 1.00 94.31 292 ASP A CA 1
ATOM 2371 C C . ASP A 1 292 ? 19.268 -17.647 -12.470 1.00 94.31 292 ASP A C 1
ATOM 2373 O O . ASP A 1 292 ? 20.061 -16.756 -12.189 1.00 94.31 292 ASP A O 1
ATOM 2377 N N . ALA A 1 293 ? 19.549 -18.568 -13.399 1.00 93.88 293 ALA A N 1
ATOM 2378 C CA . ALA A 1 293 ? 20.799 -18.585 -14.164 1.00 93.88 293 ALA A CA 1
ATOM 2379 C C . ALA A 1 293 ? 20.911 -17.394 -15.138 1.00 93.88 293 ALA A C 1
ATOM 2381 O O . ALA A 1 293 ? 21.955 -16.748 -15.198 1.00 93.88 293 ALA A O 1
ATOM 2382 N N . GLN A 1 294 ? 19.813 -17.016 -15.812 1.00 94.62 294 GLN A N 1
ATOM 2383 C CA . GLN A 1 294 ? 19.783 -15.796 -16.633 1.00 94.62 294 GLN A CA 1
ATOM 2384 C C . GLN A 1 294 ? 20.059 -14.551 -15.777 1.00 94.62 294 GLN A C 1
ATOM 2386 O O . GLN A 1 294 ? 20.843 -13.691 -16.163 1.00 94.62 294 GLN A O 1
ATOM 2391 N N . LEU A 1 295 ? 19.442 -14.464 -14.594 1.00 95.38 295 LEU A N 1
ATOM 2392 C CA . LEU A 1 295 ? 19.578 -13.327 -13.671 1.00 95.38 295 LEU A CA 1
ATOM 2393 C C . LEU A 1 295 ? 20.983 -13.215 -13.047 1.00 95.38 295 LEU A C 1
ATOM 2395 O O . LEU A 1 295 ? 21.356 -12.142 -12.574 1.00 95.38 295 LEU A O 1
ATOM 2399 N N . LEU A 1 296 ? 21.768 -14.296 -13.088 1.00 94.94 296 LEU A N 1
ATOM 2400 C CA . LEU A 1 296 ? 23.200 -14.339 -12.769 1.00 94.94 296 LEU A CA 1
ATOM 2401 C C . LEU A 1 296 ? 24.102 -13.931 -13.952 1.00 94.94 296 LEU A C 1
ATOM 2403 O O . LEU A 1 296 ? 25.324 -14.041 -13.845 1.00 94.94 296 LEU A O 1
ATOM 2407 N N . GLY A 1 297 ? 23.528 -13.475 -15.069 1.00 91.88 297 GLY A N 1
ATOM 2408 C CA . GLY A 1 297 ? 24.269 -13.037 -16.253 1.00 91.88 297 GLY A CA 1
ATOM 2409 C C . GLY A 1 297 ? 24.838 -14.182 -17.095 1.00 91.88 297 GLY A C 1
ATOM 2410 O O . GLY A 1 297 ? 25.725 -13.942 -17.909 1.00 91.88 297 GLY A O 1
ATOM 2411 N N . GLN A 1 298 ? 24.369 -15.417 -16.891 1.00 91.06 298 GLN A N 1
ATOM 2412 C CA . GLN A 1 298 ? 24.803 -16.580 -17.668 1.00 91.06 298 GLN A CA 1
ATOM 2413 C C . GLN A 1 298 ? 24.017 -16.672 -18.978 1.00 91.06 298 GLN A C 1
ATOM 2415 O O . GLN A 1 298 ? 22.806 -16.434 -18.994 1.00 91.06 298 GLN A O 1
ATOM 2420 N N . ASP A 1 299 ? 24.693 -17.074 -20.055 1.00 84.00 299 ASP A N 1
ATOM 2421 C CA . ASP A 1 299 ? 24.017 -17.472 -21.288 1.00 84.00 299 ASP A CA 1
ATOM 2422 C C . ASP A 1 299 ? 23.273 -18.798 -21.064 1.00 84.00 299 ASP A C 1
ATOM 2424 O O . ASP A 1 299 ? 23.825 -19.758 -20.518 1.00 84.00 299 ASP A O 1
ATOM 2428 N N . VAL A 1 300 ? 21.986 -18.829 -21.414 1.00 83.44 300 VAL A N 1
ATOM 2429 C CA . VAL A 1 300 ? 21.080 -19.937 -21.095 1.00 83.44 300 VAL A CA 1
ATOM 2430 C C . VAL A 1 300 ? 20.025 -20.137 -22.173 1.00 83.44 300 VAL A C 1
ATOM 2432 O O . VAL A 1 300 ? 19.351 -19.202 -22.604 1.00 83.44 300 VAL A O 1
ATOM 2435 N N . ASN A 1 301 ? 19.776 -21.399 -22.528 1.00 83.88 301 ASN A N 1
ATOM 2436 C CA . ASN A 1 301 ? 18.650 -21.750 -23.385 1.00 83.88 301 ASN A CA 1
ATOM 2437 C C . ASN A 1 301 ? 17.321 -21.563 -22.626 1.00 83.88 301 ASN A C 1
ATOM 2439 O O . ASN A 1 301 ? 16.880 -22.427 -21.862 1.00 83.88 301 ASN A O 1
ATOM 2443 N N . ILE A 1 302 ? 16.675 -20.418 -22.861 1.00 81.75 302 ILE A N 1
ATOM 2444 C CA . ILE A 1 302 ? 15.450 -19.996 -22.169 1.00 81.75 302 ILE A CA 1
ATOM 2445 C C . ILE A 1 302 ? 14.275 -20.963 -22.405 1.00 81.75 302 ILE A C 1
ATOM 2447 O O . ILE A 1 302 ? 13.401 -21.054 -21.540 1.00 81.75 302 ILE A O 1
ATOM 2451 N N . GLN A 1 303 ? 14.254 -21.732 -23.501 1.00 77.38 303 GLN A N 1
ATOM 2452 C CA . GLN A 1 303 ? 13.156 -22.672 -23.788 1.00 77.38 303 GLN A CA 1
ATOM 2453 C C . GLN A 1 303 ? 13.019 -23.778 -22.733 1.00 77.38 303 GLN A C 1
ATOM 2455 O O . GLN A 1 303 ? 11.906 -24.193 -22.425 1.00 77.38 303 GLN A O 1
ATOM 2460 N N . ASN A 1 304 ? 14.129 -24.198 -22.120 1.00 78.69 304 ASN A N 1
ATOM 2461 C CA . ASN A 1 304 ? 14.135 -25.224 -21.071 1.00 78.69 304 ASN A CA 1
ATOM 2462 C C . ASN A 1 304 ? 13.942 -24.635 -19.658 1.00 78.69 304 ASN A C 1
ATOM 2464 O O . ASN A 1 304 ? 14.093 -25.342 -18.662 1.00 78.69 304 ASN A O 1
ATOM 2468 N N . SER A 1 305 ? 13.638 -23.337 -19.547 1.00 83.62 305 SER A N 1
ATOM 2469 C CA . SER A 1 305 ? 13.451 -22.652 -18.266 1.00 83.62 305 SER A CA 1
ATOM 2470 C C . SER A 1 305 ? 11.981 -22.607 -17.835 1.00 83.62 305 SER A C 1
ATOM 2472 O O . SER A 1 305 ? 11.056 -22.678 -18.641 1.00 83.62 305 SER A O 1
ATOM 2474 N N . ASN A 1 306 ? 11.746 -22.375 -16.543 1.00 89.19 306 ASN A N 1
ATOM 2475 C CA . ASN A 1 306 ? 10.394 -22.223 -15.995 1.00 89.19 306 ASN A CA 1
ATOM 2476 C C . ASN A 1 306 ? 9.695 -20.903 -16.403 1.00 89.19 306 ASN A C 1
ATOM 2478 O O . ASN A 1 306 ? 8.579 -20.641 -15.955 1.00 89.19 306 ASN A O 1
ATOM 2482 N N . CYS A 1 307 ? 10.311 -20.060 -17.243 1.00 92.44 307 CYS A N 1
ATOM 2483 C CA . CYS A 1 307 ? 9.809 -18.734 -17.623 1.00 92.44 307 CYS A CA 1
ATOM 2484 C C . CYS A 1 307 ? 8.515 -18.722 -18.459 1.00 92.44 307 CYS A C 1
ATOM 2486 O O . CYS A 1 307 ? 7.969 -17.645 -18.697 1.00 92.44 307 CYS A O 1
ATOM 2488 N N . ALA A 1 308 ? 7.994 -19.873 -18.895 1.00 88.81 308 ALA A N 1
ATOM 2489 C CA . ALA A 1 308 ? 6.785 -19.944 -19.716 1.00 88.81 308 ALA A CA 1
ATOM 2490 C C . ALA A 1 308 ? 5.586 -19.196 -19.074 1.00 88.81 308 ALA A C 1
ATOM 2492 O O . ALA A 1 308 ? 5.382 -19.285 -17.857 1.00 88.81 308 ALA A O 1
ATOM 2493 N N . PRO A 1 309 ? 4.773 -18.456 -19.859 1.00 91.00 309 PRO A N 1
ATOM 2494 C CA . PRO A 1 309 ? 4.854 -18.265 -21.316 1.00 91.00 309 PRO A CA 1
ATOM 2495 C C . PRO A 1 309 ? 5.826 -17.152 -21.764 1.00 91.00 309 PRO A C 1
ATOM 2497 O O . PRO A 1 309 ? 5.967 -16.910 -22.955 1.00 91.00 309 PRO A O 1
ATOM 2500 N N . PHE A 1 310 ? 6.487 -16.455 -20.839 1.00 93.81 310 PHE A N 1
ATOM 2501 C CA . PHE A 1 310 ? 7.359 -15.309 -21.123 1.00 93.81 310 PHE A CA 1
ATOM 2502 C C . PHE A 1 310 ? 8.812 -15.750 -21.358 1.00 93.81 310 PHE A C 1
ATOM 2504 O O . PHE A 1 310 ? 9.724 -15.296 -20.665 1.00 93.81 310 PHE A O 1
ATOM 2511 N N . THR A 1 311 ? 9.014 -16.686 -22.288 1.00 93.19 311 THR A N 1
ATOM 2512 C CA . THR A 1 311 ? 10.336 -17.190 -22.696 1.00 93.19 311 THR A CA 1
ATOM 2513 C C . THR A 1 311 ? 10.859 -16.450 -23.923 1.00 93.19 311 THR A C 1
ATOM 2515 O O . THR A 1 311 ? 11.923 -15.836 -23.866 1.00 93.19 311 THR A O 1
ATOM 2518 N N . ILE A 1 312 ? 10.114 -16.511 -25.028 1.00 93.06 312 ILE A N 1
ATOM 2519 C CA . ILE A 1 312 ? 10.514 -16.069 -26.370 1.00 93.06 312 ILE A CA 1
ATOM 2520 C C . ILE A 1 312 ? 9.303 -15.408 -27.056 1.00 93.06 312 ILE A C 1
ATOM 2522 O O . ILE A 1 312 ? 8.160 -15.802 -26.817 1.00 93.06 312 ILE A O 1
ATOM 2526 N N . TYR A 1 313 ? 9.528 -14.382 -27.880 1.00 91.31 313 TYR A N 1
ATOM 2527 C CA . TYR A 1 313 ? 8.481 -13.772 -28.714 1.00 91.31 313 TYR A CA 1
ATOM 2528 C C . TYR A 1 313 ? 8.119 -14.652 -29.933 1.00 91.31 313 TYR A C 1
ATOM 2530 O O . TYR A 1 313 ? 8.911 -15.503 -30.333 1.00 91.31 313 TYR A O 1
ATOM 2538 N N . PRO A 1 314 ? 6.967 -14.432 -30.602 1.00 89.50 314 PRO A N 1
ATOM 2539 C CA . PRO A 1 314 ? 6.581 -15.201 -31.795 1.00 89.50 314 PRO A CA 1
ATOM 2540 C C . PRO A 1 314 ? 7.589 -15.159 -32.958 1.00 89.50 314 PRO A C 1
ATOM 2542 O O . PRO A 1 314 ? 7.577 -16.040 -33.807 1.00 89.50 314 PRO A O 1
ATOM 2545 N N . ASN A 1 315 ? 8.469 -14.154 -32.993 1.00 90.50 315 ASN A N 1
ATOM 2546 C CA . ASN A 1 315 ? 9.549 -14.006 -33.973 1.00 90.50 315 ASN A CA 1
ATOM 2547 C C . ASN A 1 315 ? 10.833 -14.796 -33.622 1.00 90.50 315 ASN A C 1
ATOM 2549 O O . ASN A 1 315 ? 11.837 -14.652 -34.313 1.00 90.50 315 ASN A O 1
ATOM 2553 N N . GLY A 1 316 ? 10.841 -15.565 -32.528 1.00 89.25 316 GLY A N 1
ATOM 2554 C CA . GLY A 1 316 ? 12.003 -16.328 -32.067 1.00 89.25 316 GLY A CA 1
ATOM 2555 C C . GLY A 1 316 ? 12.983 -15.568 -31.163 1.00 89.25 316 GLY A C 1
ATOM 2556 O O . GLY A 1 316 ? 13.931 -16.183 -30.680 1.00 89.25 316 GLY A O 1
ATOM 2557 N N . THR A 1 317 ? 12.780 -14.274 -30.872 1.00 92.19 317 THR A N 1
ATOM 2558 C CA . THR A 1 317 ? 13.715 -13.512 -30.018 1.00 92.19 317 THR A CA 1
ATOM 2559 C C . THR A 1 317 ? 13.517 -13.822 -28.520 1.00 92.19 317 THR A C 1
ATOM 2561 O O . THR A 1 317 ? 12.401 -13.649 -28.011 1.00 92.19 317 THR A O 1
ATOM 2564 N N . PRO A 1 318 ? 14.562 -14.251 -27.782 1.00 93.25 318 PRO A N 1
ATOM 2565 C CA . PRO A 1 318 ? 14.488 -14.533 -26.346 1.00 93.25 318 PRO A CA 1
ATOM 2566 C C . PRO A 1 318 ? 14.229 -13.282 -25.492 1.00 93.25 318 PRO A C 1
ATOM 2568 O O . PRO A 1 318 ? 14.774 -12.207 -25.750 1.00 93.25 318 PRO A O 1
ATOM 2571 N N . MET A 1 319 ? 13.423 -13.429 -24.435 1.00 94.56 319 MET A N 1
ATOM 2572 C CA . MET A 1 319 ? 13.127 -12.351 -23.484 1.00 94.56 319 MET A CA 1
ATOM 2573 C C . MET A 1 319 ? 14.219 -12.223 -22.411 1.00 94.56 319 MET A C 1
ATOM 2575 O O . MET A 1 319 ? 14.573 -13.202 -21.750 1.00 94.56 319 MET A O 1
ATOM 2579 N N . ALA A 1 320 ? 14.705 -11.005 -22.185 1.00 94.31 320 ALA A N 1
ATOM 2580 C CA . ALA A 1 320 ? 15.682 -10.671 -21.153 1.00 94.31 320 ALA A CA 1
ATOM 2581 C C . ALA A 1 320 ? 15.214 -9.455 -20.332 1.00 94.31 320 ALA A C 1
ATOM 2583 O O . ALA A 1 320 ? 15.160 -8.340 -20.862 1.00 94.31 320 ALA A O 1
ATOM 2584 N N . PRO A 1 321 ? 14.882 -9.630 -19.039 1.00 95.94 321 PRO A N 1
ATOM 2585 C CA . PRO A 1 321 ? 14.723 -10.901 -18.306 1.00 95.94 321 PRO A CA 1
ATOM 2586 C C . PRO A 1 321 ? 13.501 -11.719 -18.768 1.00 95.94 321 PRO A C 1
ATOM 2588 O O . PRO A 1 321 ? 12.497 -11.154 -19.194 1.00 95.94 321 PRO A O 1
ATOM 2591 N N . CYS A 1 322 ? 13.534 -13.043 -18.614 1.00 95.38 322 CYS A N 1
ATOM 2592 C CA . CYS A 1 322 ? 12.380 -13.905 -18.878 1.00 95.38 322 CYS A CA 1
ATOM 2593 C C . CYS A 1 322 ? 11.465 -14.075 -17.649 1.00 95.38 322 CYS A C 1
ATOM 2595 O O . CYS A 1 322 ? 11.880 -13.914 -16.495 1.00 95.38 322 CYS A O 1
ATOM 2597 N N . GLY A 1 323 ? 10.214 -14.472 -17.896 1.00 96.00 323 GLY A N 1
ATOM 2598 C CA . GLY A 1 323 ? 9.284 -14.922 -16.857 1.00 96.00 323 GLY A CA 1
ATOM 2599 C C . GLY A 1 323 ? 8.258 -13.889 -16.371 1.00 96.00 323 GLY A C 1
ATOM 2600 O O . GLY A 1 323 ? 8.395 -12.674 -16.536 1.00 96.00 323 GLY A O 1
ATOM 2601 N N . ALA A 1 324 ? 7.183 -14.391 -15.757 1.00 95.94 324 ALA A N 1
ATOM 2602 C CA . ALA A 1 324 ? 6.025 -13.594 -15.344 1.00 95.94 324 ALA A CA 1
ATOM 2603 C C . ALA A 1 324 ? 6.338 -12.584 -14.228 1.00 95.94 324 ALA A C 1
ATOM 2605 O O . ALA A 1 324 ? 5.719 -11.516 -14.178 1.00 95.94 324 ALA A O 1
ATOM 2606 N N . ILE A 1 325 ? 7.298 -12.907 -13.348 1.00 96.56 325 ILE A N 1
ATOM 2607 C CA . ILE A 1 325 ? 7.719 -11.998 -12.274 1.00 96.56 325 ILE A CA 1
ATOM 2608 C C . ILE A 1 325 ? 8.285 -10.728 -12.894 1.00 96.56 325 ILE A C 1
ATOM 2610 O O . ILE A 1 325 ? 7.780 -9.643 -12.621 1.00 96.56 325 ILE A O 1
ATOM 2614 N N . ALA A 1 326 ? 9.277 -10.866 -13.773 1.00 96.56 326 ALA A N 1
ATOM 2615 C CA . ALA A 1 326 ? 9.929 -9.725 -14.386 1.00 96.56 326 ALA A CA 1
ATOM 2616 C C . ALA A 1 326 ? 8.978 -8.950 -15.309 1.00 96.56 326 ALA A C 1
ATOM 2618 O O . ALA A 1 326 ? 8.871 -7.734 -15.178 1.00 96.56 326 ALA A O 1
ATOM 2619 N N . ASN A 1 327 ? 8.210 -9.633 -16.169 1.00 95.69 327 ASN A N 1
ATOM 2620 C CA . ASN A 1 327 ? 7.281 -8.964 -17.088 1.00 95.69 327 ASN A CA 1
ATOM 2621 C C . ASN A 1 327 ? 6.239 -8.074 -16.378 1.00 95.69 327 ASN A C 1
ATOM 2623 O O . ASN A 1 327 ? 5.824 -7.066 -16.932 1.00 95.69 327 ASN A O 1
ATOM 2627 N N . SER A 1 328 ? 5.833 -8.403 -15.148 1.00 95.06 328 SER A N 1
ATOM 2628 C CA . SER A 1 328 ? 4.862 -7.606 -14.378 1.00 95.06 328 SER A CA 1
ATOM 2629 C C . SER A 1 328 ? 5.489 -6.601 -13.401 1.00 95.06 328 SER A C 1
ATOM 2631 O O . SER A 1 328 ? 4.844 -6.226 -12.425 1.00 95.06 328 SER A O 1
ATOM 2633 N N . MET A 1 329 ? 6.726 -6.160 -13.651 1.00 96.12 329 MET A N 1
ATOM 2634 C CA . MET A 1 329 ? 7.421 -5.150 -12.846 1.00 96.12 329 MET A CA 1
ATOM 2635 C C . MET A 1 329 ? 6.591 -3.877 -12.626 1.00 96.12 329 MET A C 1
ATOM 2637 O O . MET A 1 329 ? 5.966 -3.343 -13.541 1.00 96.12 329 MET A O 1
ATOM 2641 N N . PHE A 1 330 ? 6.604 -3.384 -11.385 1.00 95.38 330 PHE A N 1
ATOM 2642 C CA . PHE A 1 330 ? 5.991 -2.111 -11.024 1.00 95.38 330 PHE A CA 1
ATOM 2643 C C . PHE A 1 330 ? 6.703 -0.945 -11.725 1.00 95.38 330 PHE A C 1
ATOM 2645 O O . PHE A 1 330 ? 7.924 -0.837 -11.639 1.00 95.38 330 PHE A O 1
ATOM 2652 N N . ASN A 1 331 ? 5.942 -0.084 -12.406 1.00 93.50 331 ASN A N 1
ATOM 2653 C CA . ASN A 1 331 ? 6.475 0.916 -13.336 1.00 93.50 331 ASN A CA 1
ATOM 2654 C C . ASN A 1 331 ? 5.839 2.317 -13.209 1.00 93.50 331 ASN A C 1
ATOM 2656 O O . ASN A 1 331 ? 5.937 3.107 -14.147 1.00 93.50 331 ASN A O 1
ATOM 2660 N N . ASP A 1 332 ? 5.181 2.645 -12.088 1.00 94.62 332 ASP A N 1
ATOM 2661 C CA . ASP A 1 332 ? 4.799 4.041 -11.817 1.00 94.62 332 ASP A CA 1
ATOM 2662 C C . ASP A 1 332 ? 6.017 4.845 -11.345 1.00 94.62 332 ASP A C 1
ATOM 2664 O O . ASP A 1 332 ? 6.727 4.412 -10.433 1.00 94.62 332 ASP A O 1
ATOM 2668 N N . SER A 1 333 ? 6.189 6.057 -11.872 1.00 94.56 333 SER A N 1
ATOM 2669 C CA . SER A 1 333 ? 7.168 7.016 -11.347 1.00 94.56 333 SER A CA 1
ATOM 2670 C C . SER A 1 333 ? 6.511 7.871 -10.269 1.00 94.56 333 SER A C 1
ATOM 2672 O O . SER A 1 333 ? 5.496 8.512 -10.527 1.00 94.56 333 SER A O 1
ATOM 2674 N N . ILE A 1 334 ? 7.075 7.887 -9.059 1.00 96.06 334 ILE A N 1
ATOM 2675 C CA . ILE A 1 334 ? 6.584 8.700 -7.932 1.00 96.06 334 ILE A CA 1
ATOM 2676 C C . ILE A 1 334 ? 7.678 9.688 -7.503 1.00 96.06 334 ILE A C 1
ATOM 2678 O O . ILE A 1 334 ? 8.742 9.274 -7.045 1.00 96.06 334 ILE A O 1
ATOM 2682 N N . GLN A 1 335 ? 7.395 10.984 -7.605 1.00 96.31 335 GLN A N 1
ATOM 2683 C CA . GLN A 1 335 ? 8.209 12.079 -7.067 1.00 96.31 335 GLN A CA 1
ATOM 2684 C C . GLN A 1 335 ? 7.490 12.728 -5.881 1.00 96.31 335 GLN A C 1
ATOM 2686 O O . GLN A 1 335 ? 6.260 12.699 -5.801 1.00 96.31 335 GLN A O 1
ATOM 2691 N N . LEU A 1 336 ? 8.244 13.325 -4.959 1.00 96.56 336 LEU A N 1
ATOM 2692 C CA . LEU A 1 336 ? 7.714 13.988 -3.768 1.00 96.56 336 LEU A CA 1
ATOM 2693 C C . LEU A 1 336 ? 8.246 15.418 -3.699 1.00 96.56 336 LEU A C 1
ATOM 2695 O O . LEU A 1 336 ? 9.452 15.630 -3.705 1.00 96.56 336 LEU A O 1
ATOM 2699 N N . PHE A 1 337 ? 7.340 16.380 -3.569 1.00 96.12 337 PHE A N 1
ATOM 2700 C CA . PHE A 1 337 ? 7.654 17.800 -3.438 1.00 96.12 337 PHE A CA 1
ATOM 2701 C C . PHE A 1 337 ? 7.186 18.316 -2.081 1.00 96.12 337 PHE A C 1
ATOM 2703 O O . PHE A 1 337 ? 6.086 17.979 -1.642 1.00 96.12 337 PHE A O 1
ATOM 2710 N N . TYR A 1 338 ? 8.011 19.138 -1.441 1.00 95.06 338 TYR A N 1
ATOM 2711 C CA . TYR A 1 338 ? 7.733 19.856 -0.199 1.00 95.06 338 TYR A CA 1
ATOM 2712 C C . TYR A 1 338 ? 7.480 21.337 -0.490 1.00 95.06 338 TYR A C 1
ATOM 2714 O O . TYR A 1 338 ? 8.148 21.919 -1.341 1.00 95.06 338 TYR A O 1
ATOM 2722 N N . TYR A 1 339 ? 6.545 21.951 0.230 1.00 92.62 339 TYR A N 1
ATOM 2723 C CA . TYR A 1 339 ? 6.167 23.350 0.058 1.00 92.62 339 TYR A CA 1
ATOM 2724 C C . TYR A 1 339 ? 6.467 24.124 1.344 1.00 92.62 339 TYR A C 1
ATOM 2726 O O . TYR A 1 339 ? 5.780 23.941 2.350 1.00 92.62 339 TYR A O 1
ATOM 2734 N N . LEU A 1 340 ? 7.479 25.000 1.296 1.00 82.69 340 LEU A N 1
ATOM 2735 C CA . LEU A 1 340 ? 7.784 25.941 2.386 1.00 82.69 340 LEU A CA 1
ATOM 2736 C C . LEU A 1 340 ? 6.668 26.984 2.530 1.00 82.69 340 LEU A C 1
ATOM 2738 O O . LEU A 1 340 ? 6.198 27.253 3.629 1.00 82.69 340 LEU A O 1
ATOM 2742 N N . ASN A 1 341 ? 6.241 27.531 1.390 1.00 81.38 341 ASN A N 1
ATOM 2743 C CA . ASN A 1 341 ? 5.130 28.465 1.229 1.00 81.38 341 ASN A CA 1
ATOM 2744 C C . ASN A 1 341 ? 4.249 27.985 0.061 1.00 81.38 341 ASN A C 1
ATOM 2746 O O . ASN A 1 341 ? 4.668 27.135 -0.724 1.00 81.38 341 ASN A O 1
ATOM 2750 N N . SER A 1 342 ? 3.066 28.579 -0.125 1.00 75.00 342 SER A N 1
ATOM 2751 C CA . SER A 1 342 ? 2.115 28.208 -1.194 1.00 75.00 342 SER A CA 1
ATOM 2752 C C . SER A 1 342 ? 2.659 28.293 -2.632 1.00 75.00 342 SER A C 1
ATOM 2754 O O . SER A 1 342 ? 2.024 27.766 -3.538 1.00 75.00 342 SER A O 1
ATOM 2756 N N . PHE A 1 343 ? 3.807 28.946 -2.847 1.00 73.19 343 PHE A N 1
ATOM 2757 C CA . PHE A 1 343 ? 4.396 29.198 -4.168 1.00 73.19 343 PHE A CA 1
ATOM 2758 C C . PHE A 1 343 ? 5.738 28.488 -4.416 1.00 73.19 343 PHE A C 1
ATOM 2760 O O . PHE A 1 343 ? 6.164 28.398 -5.563 1.00 73.19 343 PHE A O 1
ATOM 2767 N N . THR A 1 344 ? 6.423 27.988 -3.380 1.00 85.56 344 THR A N 1
ATOM 2768 C CA . THR A 1 344 ? 7.781 27.426 -3.502 1.00 85.56 344 THR A CA 1
ATOM 2769 C C . THR A 1 344 ? 7.795 25.921 -3.251 1.00 85.56 344 THR A C 1
ATOM 2771 O O . THR A 1 344 ? 7.903 25.461 -2.113 1.00 85.56 344 THR A O 1
ATOM 2774 N N . ALA A 1 345 ? 7.708 25.154 -4.341 1.00 91.06 345 ALA A N 1
ATOM 2775 C CA . ALA A 1 345 ? 7.894 23.707 -4.341 1.00 91.06 345 ALA A CA 1
ATOM 2776 C C . ALA A 1 345 ? 9.389 23.351 -4.396 1.00 91.06 345 ALA A C 1
ATOM 2778 O O . ALA A 1 345 ? 10.121 23.855 -5.246 1.00 91.06 345 ALA A O 1
ATOM 2779 N N . ILE A 1 346 ? 9.835 22.455 -3.519 1.00 93.69 346 ILE A N 1
ATOM 2780 C CA . ILE A 1 346 ? 11.192 21.901 -3.507 1.00 93.69 346 ILE A CA 1
ATOM 2781 C C . ILE A 1 346 ? 11.083 20.383 -3.614 1.00 93.69 346 ILE A C 1
ATOM 2783 O O . ILE A 1 346 ? 10.408 19.751 -2.799 1.00 93.69 346 ILE A O 1
ATOM 2787 N N . GLU A 1 347 ? 11.744 19.787 -4.605 1.00 95.25 347 GLU A N 1
ATOM 2788 C CA . GLU A 1 347 ? 11.802 18.331 -4.731 1.00 95.25 347 GLU A CA 1
ATOM 2789 C C . GLU A 1 347 ? 12.545 17.722 -3.532 1.00 95.25 347 GLU A C 1
ATOM 2791 O O . GLU A 1 347 ? 13.617 18.181 -3.125 1.00 95.25 347 GLU A O 1
ATOM 2796 N N . VAL A 1 348 ? 11.949 16.697 -2.929 1.00 95.88 348 VAL A N 1
ATOM 2797 C CA . VAL A 1 348 ? 12.550 15.965 -1.816 1.00 95.88 348 VAL A CA 1
ATOM 2798 C C . VAL A 1 348 ? 13.614 15.023 -2.392 1.00 95.88 348 VAL A C 1
ATOM 2800 O O . VAL A 1 348 ? 13.275 14.166 -3.208 1.00 95.88 348 VAL A O 1
ATOM 2803 N N . PRO A 1 349 ? 14.890 15.130 -1.977 1.00 95.38 349 PRO A N 1
ATOM 2804 C CA . PRO A 1 349 ? 15.983 14.372 -2.572 1.00 95.38 349 PRO A CA 1
ATOM 2805 C C . PRO A 1 349 ? 15.893 12.900 -2.150 1.00 95.38 349 PRO A C 1
ATOM 2807 O O . PRO A 1 349 ? 16.262 12.521 -1.038 1.00 95.38 349 PRO A O 1
ATOM 2810 N N . LEU A 1 350 ? 15.375 12.070 -3.051 1.00 94.94 350 LEU A N 1
ATOM 2811 C CA . LEU A 1 350 ? 15.060 10.661 -2.826 1.00 94.94 350 LEU A CA 1
ATOM 2812 C C . LEU A 1 350 ? 15.977 9.774 -3.672 1.00 94.94 350 LEU A C 1
ATOM 2814 O O . LEU A 1 350 ? 15.983 9.861 -4.897 1.00 94.94 350 LEU A O 1
ATOM 2818 N N . LEU A 1 351 ? 16.750 8.905 -3.024 1.00 94.38 351 LEU A N 1
ATOM 2819 C CA . LEU A 1 351 ? 17.775 8.096 -3.684 1.00 94.38 351 LEU A CA 1
ATOM 2820 C C . LEU A 1 351 ? 17.179 6.864 -4.377 1.00 94.38 351 LEU A C 1
ATOM 2822 O O . LEU A 1 351 ? 16.453 6.079 -3.759 1.00 94.38 351 LEU A O 1
ATOM 2826 N N . LYS A 1 352 ? 17.514 6.698 -5.665 1.00 91.88 352 LYS A N 1
ATOM 2827 C CA . LYS A 1 352 ? 17.190 5.523 -6.499 1.00 91.88 352 LYS A CA 1
ATOM 2828 C C . LYS A 1 352 ? 18.082 4.317 -6.202 1.00 91.88 352 LYS A C 1
ATOM 2830 O O . LYS A 1 352 ? 17.599 3.187 -6.205 1.00 91.88 352 LYS A O 1
ATOM 2835 N N . SER A 1 353 ? 19.358 4.559 -5.916 1.00 91.25 353 SER A N 1
ATOM 2836 C CA . SER A 1 353 ? 20.353 3.540 -5.586 1.00 91.25 353 SER A CA 1
ATOM 2837 C C . SER A 1 353 ? 20.517 3.360 -4.071 1.00 91.25 353 SER A C 1
ATOM 2839 O O . SER A 1 353 ? 20.165 4.237 -3.282 1.00 91.25 353 SER A O 1
ATOM 2841 N N . GLY A 1 354 ? 21.034 2.202 -3.655 1.00 91.12 354 GLY A N 1
ATOM 2842 C CA . GLY A 1 354 ? 21.206 1.823 -2.248 1.00 91.12 354 GLY A CA 1
ATOM 2843 C C . GLY A 1 354 ? 19.945 1.242 -1.595 1.00 91.12 354 GLY A C 1
ATOM 2844 O O . GLY A 1 354 ? 19.881 1.161 -0.372 1.00 91.12 354 GLY A O 1
ATOM 2845 N N . ASN A 1 355 ? 18.936 0.851 -2.384 1.00 93.06 355 ASN A N 1
ATOM 2846 C CA . ASN A 1 355 ? 17.651 0.359 -1.868 1.00 93.06 355 ASN A CA 1
ATOM 2847 C C . ASN A 1 355 ? 17.559 -1.181 -1.809 1.00 93.06 355 ASN A C 1
ATOM 2849 O O . ASN A 1 355 ? 16.703 -1.724 -1.105 1.00 93.06 355 ASN A O 1
ATOM 2853 N N . SER A 1 356 ? 18.408 -1.905 -2.544 1.00 94.62 356 SER A N 1
ATOM 2854 C CA . SER A 1 356 ? 18.428 -3.373 -2.537 1.00 94.62 356 SER A CA 1
ATOM 2855 C C . SER A 1 356 ? 19.358 -3.951 -1.459 1.00 94.62 356 SER A C 1
ATOM 2857 O O . SER A 1 356 ? 20.185 -3.254 -0.871 1.00 94.62 356 SER A O 1
ATOM 2859 N N . TRP A 1 357 ? 19.223 -5.249 -1.162 1.00 93.38 357 TRP A N 1
ATOM 2860 C CA . TRP A 1 357 ? 20.111 -5.914 -0.205 1.00 93.38 357 TRP A CA 1
ATOM 2861 C C . TRP A 1 357 ? 21.462 -6.217 -0.849 1.00 93.38 357 TRP A C 1
ATOM 2863 O O . TRP A 1 357 ? 21.521 -6.706 -1.976 1.00 93.38 357 TRP A O 1
ATOM 2873 N N . TRP A 1 358 ? 22.547 -6.025 -0.093 1.00 94.44 358 TRP A N 1
ATOM 2874 C CA . TRP A 1 358 ? 23.915 -6.243 -0.578 1.00 94.44 358 TRP A CA 1
ATOM 2875 C C . TRP A 1 358 ? 24.120 -7.631 -1.210 1.00 94.44 358 TRP A C 1
ATOM 2877 O O . TRP A 1 358 ? 24.732 -7.739 -2.271 1.00 94.44 358 TRP A O 1
ATOM 2887 N N . SER A 1 359 ? 23.566 -8.688 -0.610 1.00 95.94 359 SER A N 1
ATOM 2888 C CA . SER A 1 359 ? 23.663 -10.054 -1.140 1.00 95.94 359 SER A CA 1
ATOM 2889 C C . SER A 1 359 ? 22.875 -10.257 -2.436 1.00 95.94 359 SER A C 1
ATOM 2891 O O . SER A 1 359 ? 23.328 -11.003 -3.303 1.00 95.94 359 SER A O 1
ATOM 2893 N N . ASP A 1 360 ? 21.739 -9.574 -2.619 1.00 95.00 360 ASP A N 1
ATOM 2894 C CA . ASP A 1 360 ? 21.046 -9.610 -3.905 1.00 95.00 360 ASP A CA 1
ATOM 2895 C C . ASP A 1 360 ? 21.920 -8.949 -4.981 1.00 95.00 360 ASP A C 1
ATOM 2897 O O . ASP A 1 360 ? 22.213 -9.580 -5.995 1.00 95.00 360 ASP A O 1
ATOM 2901 N N . LYS A 1 361 ? 22.387 -7.716 -4.731 1.00 93.62 361 LYS A N 1
ATOM 2902 C CA . LYS A 1 361 ? 23.088 -6.890 -5.729 1.00 93.62 361 LYS A CA 1
ATOM 2903 C C . LYS A 1 361 ? 24.483 -7.394 -6.117 1.00 93.62 361 LYS A C 1
ATOM 2905 O O . LYS A 1 361 ? 24.905 -7.168 -7.243 1.00 93.62 361 LYS A O 1
ATOM 2910 N N . ASN A 1 362 ? 25.202 -8.059 -5.207 1.00 93.62 362 ASN A N 1
ATOM 2911 C CA . ASN A 1 362 ? 26.599 -8.472 -5.433 1.00 93.62 362 ASN A CA 1
ATOM 2912 C C . ASN A 1 362 ? 26.773 -9.985 -5.691 1.00 93.62 362 ASN A C 1
ATOM 2914 O O . ASN A 1 362 ? 27.788 -10.416 -6.254 1.00 93.62 362 ASN A O 1
ATOM 2918 N N . VAL A 1 363 ? 25.800 -10.810 -5.281 1.00 94.56 363 VAL A N 1
ATOM 2919 C CA . VAL A 1 363 ? 25.894 -12.280 -5.375 1.00 94.56 363 VAL A CA 1
ATOM 2920 C C . VAL A 1 363 ? 24.804 -12.869 -6.264 1.00 94.56 363 VAL A C 1
ATOM 2922 O O . VAL A 1 363 ? 25.119 -13.670 -7.138 1.00 94.56 363 VAL A O 1
ATOM 2925 N N . LYS A 1 364 ? 23.537 -12.500 -6.047 1.00 95.25 364 LYS A N 1
ATOM 2926 C CA . LYS A 1 364 ? 22.391 -13.181 -6.669 1.00 95.25 364 LYS A CA 1
ATOM 2927 C C . LYS A 1 364 ? 22.023 -12.659 -8.059 1.00 95.25 364 LYS A C 1
ATOM 2929 O O . LYS A 1 364 ? 21.544 -13.436 -8.877 1.00 95.25 364 LYS A O 1
ATOM 2934 N N . PHE A 1 365 ? 22.202 -11.366 -8.303 1.00 96.50 365 PHE A N 1
ATOM 2935 C CA . PHE A 1 365 ? 21.946 -10.734 -9.593 1.00 96.50 365 PHE A CA 1
ATOM 2936 C C . PHE A 1 365 ? 23.254 -10.208 -10.171 1.00 96.50 365 PHE A C 1
ATOM 2938 O O . PHE A 1 365 ? 24.042 -9.596 -9.449 1.00 96.50 365 PHE A O 1
ATOM 2945 N N . ARG A 1 366 ? 23.494 -10.451 -11.462 1.00 95.44 366 ARG A N 1
ATOM 2946 C CA . ARG A 1 366 ? 24.674 -9.964 -12.192 1.00 95.44 366 ARG A CA 1
ATOM 2947 C C . ARG A 1 366 ? 24.313 -9.700 -13.645 1.00 95.44 366 ARG A C 1
ATOM 2949 O O . ARG A 1 366 ? 23.529 -10.436 -14.229 1.00 95.44 366 ARG A O 1
ATOM 2956 N N . ASN A 1 367 ? 24.905 -8.667 -14.231 1.00 94.25 367 ASN A N 1
ATOM 2957 C CA . ASN A 1 367 ? 24.799 -8.433 -15.669 1.00 94.25 367 ASN A CA 1
ATOM 2958 C C . ASN A 1 367 ? 25.704 -9.420 -16.430 1.00 94.25 367 ASN A C 1
ATOM 2960 O O . ASN A 1 367 ? 26.747 -9.799 -15.886 1.00 94.25 367 ASN A O 1
ATOM 2964 N N . PRO A 1 368 ? 25.349 -9.823 -17.666 1.00 91.50 368 PRO A N 1
ATOM 2965 C CA . PRO A 1 368 ? 26.250 -10.601 -18.509 1.00 91.50 368 PRO A CA 1
ATOM 2966 C C . PRO A 1 368 ? 27.548 -9.831 -18.782 1.00 91.50 368 PRO A C 1
ATOM 2968 O O . PRO A 1 368 ? 27.548 -8.602 -18.893 1.00 91.50 368 PRO A O 1
ATOM 2971 N N . THR A 1 369 ? 28.666 -10.546 -18.886 1.00 86.69 369 THR A N 1
ATOM 2972 C CA . THR A 1 369 ? 29.983 -9.948 -19.136 1.00 86.69 369 THR A CA 1
ATOM 2973 C C . THR A 1 369 ? 30.129 -9.550 -20.603 1.00 86.69 369 THR A C 1
ATOM 2975 O O . THR A 1 369 ? 30.199 -10.421 -21.467 1.00 86.69 369 THR A O 1
ATOM 2978 N N . SER A 1 370 ? 30.221 -8.249 -20.885 1.00 83.31 370 SER A N 1
ATOM 2979 C CA . SER A 1 370 ? 30.539 -7.711 -22.214 1.00 83.31 370 SER A CA 1
ATOM 2980 C C . SER A 1 370 ? 31.257 -6.359 -22.103 1.00 83.31 370 SER A C 1
ATOM 2982 O O . SER A 1 370 ? 31.352 -5.788 -21.018 1.00 83.31 370 SER A O 1
ATOM 2984 N N . TYR A 1 371 ? 31.731 -5.836 -23.237 1.00 79.81 371 TYR A N 1
ATOM 2985 C CA . TYR A 1 371 ? 32.362 -4.518 -23.358 1.00 79.81 371 TYR A CA 1
ATOM 2986 C C . TYR A 1 371 ? 31.422 -3.363 -22.966 1.00 79.81 371 TYR A C 1
ATOM 2988 O O . TYR A 1 371 ? 31.851 -2.397 -22.343 1.00 79.81 371 TYR A O 1
ATOM 2996 N N . ASN A 1 372 ? 30.132 -3.463 -23.301 1.00 87.50 372 ASN A N 1
ATOM 2997 C CA . ASN A 1 372 ? 29.105 -2.521 -22.850 1.00 87.50 372 ASN A CA 1
ATOM 2998 C C . ASN A 1 372 ? 27.777 -3.244 -22.568 1.00 87.50 372 ASN A C 1
ATOM 3000 O O . ASN A 1 372 ? 27.547 -4.360 -23.036 1.00 87.50 372 ASN A O 1
ATOM 3004 N N . LEU A 1 373 ? 26.879 -2.602 -21.817 1.00 86.62 373 LEU A N 1
ATOM 3005 C CA . LEU A 1 373 ? 25.599 -3.215 -21.447 1.00 86.62 373 LEU A CA 1
ATOM 3006 C C . LEU A 1 373 ? 24.700 -3.500 -22.659 1.00 86.62 373 LEU A C 1
ATOM 3008 O O . LEU A 1 373 ? 24.072 -4.547 -22.700 1.00 86.62 373 LEU A O 1
ATOM 3012 N N . SER A 1 374 ? 24.670 -2.630 -23.671 1.00 88.00 374 SER A N 1
ATOM 3013 C CA . SER A 1 374 ? 23.845 -2.853 -24.871 1.00 88.00 374 SER A CA 1
ATOM 3014 C C . SER A 1 374 ? 24.230 -4.150 -25.606 1.00 88.00 374 SER A C 1
ATOM 3016 O O . SER A 1 374 ? 23.367 -4.967 -25.922 1.00 88.00 374 SER A O 1
ATOM 3018 N N . SER A 1 375 ? 25.532 -4.407 -25.787 1.00 88.94 375 SER A N 1
ATOM 3019 C CA . SER A 1 375 ? 26.035 -5.658 -26.379 1.00 88.94 375 SER A CA 1
ATOM 3020 C C . SER A 1 375 ? 25.844 -6.876 -25.474 1.00 88.94 375 SER A C 1
ATOM 3022 O O . SER A 1 375 ? 25.572 -7.955 -25.988 1.00 88.94 375 SER A O 1
ATOM 3024 N N . ALA A 1 376 ? 25.896 -6.712 -24.145 1.00 88.06 376 ALA A N 1
ATOM 3025 C CA . ALA A 1 376 ? 25.595 -7.784 -23.185 1.00 88.06 376 ALA A CA 1
ATOM 3026 C C . ALA A 1 376 ? 24.161 -8.339 -23.320 1.00 88.06 376 ALA A C 1
ATOM 3028 O O . ALA A 1 376 ? 23.899 -9.468 -22.913 1.00 88.06 376 ALA A O 1
ATOM 3029 N N . PHE A 1 377 ? 23.242 -7.550 -23.885 1.00 90.50 377 PHE A N 1
ATOM 3030 C CA . PHE A 1 377 ? 21.853 -7.927 -24.162 1.00 90.50 377 PHE A CA 1
ATOM 3031 C C . PHE A 1 377 ? 21.557 -8.097 -25.668 1.00 90.50 377 PHE A C 1
ATOM 3033 O O . PHE A 1 377 ? 20.393 -8.256 -26.048 1.00 90.50 377 PHE A O 1
ATOM 3040 N N . ALA A 1 378 ? 22.574 -8.094 -26.539 1.00 89.94 378 ALA A N 1
ATOM 3041 C CA . ALA A 1 378 ? 22.389 -8.289 -27.977 1.00 89.94 378 ALA A CA 1
ATOM 3042 C C . ALA A 1 378 ? 21.710 -9.638 -28.285 1.00 89.94 378 ALA A C 1
ATOM 3044 O O . ALA A 1 378 ? 21.949 -10.644 -27.622 1.00 89.94 378 ALA A O 1
ATOM 3045 N N . GLY A 1 379 ? 20.819 -9.655 -29.280 1.00 89.00 379 GLY A N 1
ATOM 3046 C CA . GLY A 1 379 ? 20.016 -10.839 -29.619 1.00 89.00 379 GLY A CA 1
ATOM 3047 C C . GLY A 1 379 ? 18.869 -11.150 -28.645 1.00 89.00 379 GLY A C 1
ATOM 3048 O O . GLY A 1 379 ? 18.071 -12.042 -28.924 1.00 89.00 379 GLY A O 1
ATOM 3049 N N . THR A 1 380 ? 18.730 -10.403 -27.544 1.00 91.88 380 THR A N 1
ATOM 3050 C CA . THR A 1 380 ? 17.592 -10.502 -26.616 1.00 91.88 380 THR A CA 1
ATOM 3051 C C . THR A 1 380 ? 16.652 -9.303 -26.748 1.00 91.88 380 THR A C 1
ATOM 3053 O O . THR A 1 380 ? 16.989 -8.290 -27.361 1.00 91.88 380 THR A O 1
ATOM 3056 N N . THR A 1 381 ? 15.449 -9.400 -26.183 1.00 92.94 381 THR A N 1
ATOM 3057 C CA . THR A 1 381 ? 14.469 -8.305 -26.183 1.00 92.94 381 THR A CA 1
ATOM 3058 C C . THR A 1 381 ? 13.771 -8.150 -24.832 1.00 92.94 381 THR A C 1
ATOM 3060 O O . THR A 1 381 ? 13.712 -9.077 -24.023 1.00 92.94 381 THR A O 1
ATOM 3063 N N . ARG A 1 382 ? 13.227 -6.958 -24.577 1.00 94.00 382 ARG A N 1
ATOM 3064 C CA . ARG A 1 382 ? 12.542 -6.620 -23.325 1.00 94.00 382 ARG A CA 1
ATOM 3065 C C . ARG A 1 382 ? 11.225 -7.397 -23.146 1.00 94.00 382 ARG A C 1
ATOM 3067 O O . ARG A 1 382 ? 10.552 -7.705 -24.138 1.00 94.00 382 ARG A O 1
ATOM 3074 N N . PRO A 1 383 ? 10.774 -7.633 -21.902 1.00 94.75 383 PRO A N 1
ATOM 3075 C CA . PRO A 1 383 ? 9.430 -8.139 -21.640 1.00 94.75 383 PRO A CA 1
ATOM 3076 C C . PRO A 1 383 ? 8.325 -7.268 -22.273 1.00 94.75 383 PRO A C 1
ATOM 3078 O O . PRO A 1 383 ? 8.497 -6.046 -22.385 1.00 94.75 383 PRO A O 1
ATOM 3081 N N . PRO A 1 384 ? 7.172 -7.857 -22.650 1.00 90.19 384 PRO A N 1
ATOM 3082 C CA . PRO A 1 384 ? 6.076 -7.140 -23.304 1.00 90.19 384 PRO A CA 1
ATOM 3083 C C . PRO A 1 384 ? 5.627 -5.847 -22.612 1.00 90.19 384 PRO A C 1
ATOM 3085 O O . PRO A 1 384 ? 5.422 -4.845 -23.296 1.00 90.19 384 PRO A O 1
ATOM 3088 N N . TYR A 1 385 ? 5.509 -5.840 -21.277 1.00 89.44 385 TYR A N 1
ATOM 3089 C CA . TYR A 1 385 ? 5.010 -4.680 -20.520 1.00 89.44 385 TYR A CA 1
ATOM 3090 C C . TYR A 1 385 ? 6.094 -3.708 -20.028 1.00 89.44 385 TYR A C 1
ATOM 3092 O O . TYR A 1 385 ? 5.790 -2.758 -19.306 1.00 89.44 385 TYR A O 1
ATOM 3100 N N . TRP A 1 386 ? 7.355 -3.916 -20.408 1.00 92.44 386 TRP A N 1
ATOM 3101 C CA . TRP A 1 386 ? 8.431 -2.975 -20.097 1.00 92.44 386 TRP A CA 1
ATOM 3102 C C . TRP A 1 386 ? 8.457 -1.847 -21.128 1.00 92.44 386 TRP A C 1
ATOM 3104 O O . TRP A 1 386 ? 8.371 -2.108 -22.321 1.00 92.44 386 TRP A O 1
ATOM 3114 N N . GLN A 1 387 ? 8.602 -0.593 -20.697 1.00 88.12 387 GLN A N 1
ATOM 3115 C CA . GLN A 1 387 ? 8.762 0.535 -21.627 1.00 88.12 387 GLN A CA 1
ATOM 3116 C C . GLN A 1 387 ? 10.198 0.605 -22.172 1.00 88.12 387 GLN A C 1
ATOM 3118 O O . GLN A 1 387 ? 10.398 0.763 -23.375 1.00 88.12 387 GLN A O 1
ATOM 3123 N N . LYS A 1 388 ? 11.190 0.409 -21.294 1.00 91.56 388 LYS A N 1
ATOM 3124 C CA . LYS A 1 388 ? 12.631 0.424 -21.596 1.00 91.56 388 LYS A CA 1
ATOM 3125 C C . LYS A 1 388 ? 13.231 -0.988 -21.456 1.00 91.56 388 LYS A C 1
ATOM 3127 O O . LYS A 1 388 ? 12.686 -1.795 -20.701 1.00 91.56 388 LYS A O 1
ATOM 3132 N N . PRO A 1 389 ? 14.306 -1.340 -22.184 1.00 93.94 389 PRO A N 1
ATOM 3133 C CA . PRO A 1 389 ? 15.009 -2.609 -21.993 1.00 93.94 389 PRO A CA 1
ATOM 3134 C C . PRO A 1 389 ? 15.856 -2.606 -20.712 1.00 93.94 389 PRO A C 1
ATOM 3136 O O . PRO A 1 389 ? 16.125 -1.555 -20.138 1.00 93.94 389 PRO A O 1
ATOM 3139 N N . ALA A 1 390 ? 16.308 -3.786 -20.273 1.00 93.50 390 ALA A N 1
ATOM 3140 C CA . ALA A 1 390 ? 17.006 -3.953 -18.993 1.00 93.50 390 ALA A CA 1
ATOM 3141 C C . ALA A 1 390 ? 18.256 -3.070 -18.832 1.00 93.50 390 ALA A C 1
ATOM 3143 O O . ALA A 1 390 ? 18.528 -2.586 -17.739 1.00 93.50 390 ALA A O 1
ATOM 3144 N N . TYR A 1 391 ? 18.996 -2.822 -19.912 1.00 92.50 391 TYR A N 1
ATOM 3145 C CA . TYR A 1 391 ? 20.200 -1.987 -19.907 1.00 92.50 391 TYR A CA 1
ATOM 3146 C C . TYR A 1 391 ? 19.934 -0.466 -19.893 1.00 92.50 391 TYR A C 1
ATOM 3148 O O . TYR A 1 391 ? 20.894 0.295 -19.864 1.00 92.50 391 TYR A O 1
ATOM 3156 N N . LEU A 1 392 ? 18.666 -0.032 -19.908 1.00 94.44 392 LEU A N 1
ATOM 3157 C CA . LEU A 1 392 ? 18.215 1.372 -19.901 1.00 94.44 392 LEU A CA 1
ATOM 3158 C C . LEU A 1 392 ? 17.106 1.594 -18.846 1.00 94.44 392 LEU A C 1
ATOM 3160 O O . LEU A 1 392 ? 16.118 2.286 -19.090 1.00 94.44 392 LEU A O 1
ATOM 3164 N N . LEU A 1 393 ? 17.226 0.955 -17.679 1.00 93.12 393 LEU A N 1
ATOM 3165 C CA . LEU A 1 393 ? 16.288 1.123 -16.559 1.00 93.12 393 LEU A CA 1
ATOM 3166 C C . LEU A 1 393 ? 16.562 2.395 -15.741 1.00 93.12 393 LEU A C 1
ATOM 3168 O O . LEU A 1 393 ? 15.625 2.962 -15.180 1.00 93.12 393 LEU A O 1
ATOM 3172 N N . ASP A 1 394 ? 17.815 2.845 -15.685 1.00 92.75 394 ASP A N 1
ATOM 3173 C CA . ASP A 1 394 ? 18.243 4.077 -15.024 1.00 92.75 394 ASP A CA 1
ATOM 3174 C C . ASP A 1 394 ? 19.150 4.884 -15.966 1.00 92.75 394 ASP A C 1
ATOM 3176 O O . ASP A 1 394 ? 20.222 4.430 -16.358 1.00 92.75 394 ASP A O 1
ATOM 3180 N N . GLU A 1 395 ? 18.708 6.072 -16.368 1.00 90.31 395 GLU A N 1
ATOM 3181 C CA . GLU A 1 395 ? 19.457 6.956 -17.279 1.00 90.31 395 GLU A CA 1
ATOM 3182 C C . GLU A 1 395 ? 20.438 7.874 -16.530 1.00 90.31 395 GLU A C 1
ATOM 3184 O O . GLU A 1 395 ? 21.259 8.533 -17.160 1.00 90.31 395 GLU A O 1
ATOM 3189 N N . GLU A 1 396 ? 20.379 7.913 -15.192 1.00 89.12 396 GLU A N 1
ATOM 3190 C CA . GLU A 1 396 ? 21.228 8.775 -14.353 1.00 89.12 396 GLU A CA 1
ATOM 3191 C C . GLU A 1 396 ? 22.478 8.062 -13.801 1.00 89.12 396 GLU A C 1
ATOM 3193 O O . GLU A 1 396 ? 23.484 8.720 -13.541 1.00 89.12 396 GLU A O 1
ATOM 3198 N N . ASP A 1 397 ? 22.440 6.737 -13.605 1.00 90.31 397 ASP A N 1
ATOM 3199 C CA . ASP A 1 397 ? 23.589 5.950 -13.127 1.00 90.31 397 ASP A CA 1
ATOM 3200 C C . ASP A 1 397 ? 23.683 4.597 -13.848 1.00 90.31 397 ASP A C 1
ATOM 3202 O O . ASP A 1 397 ? 22.935 3.658 -13.564 1.00 90.31 397 ASP A O 1
ATOM 3206 N N . GLU A 1 398 ? 24.670 4.462 -14.738 1.00 87.81 398 GLU A N 1
ATOM 3207 C CA . GLU A 1 398 ? 24.945 3.222 -15.476 1.00 87.81 398 GLU A CA 1
ATOM 3208 C C . GLU A 1 398 ? 25.189 2.011 -14.559 1.00 87.81 398 GLU A C 1
ATOM 3210 O O . GLU A 1 398 ? 24.886 0.872 -14.925 1.00 87.81 398 GLU A O 1
ATOM 3215 N N . ARG A 1 399 ? 25.672 2.233 -13.328 1.00 89.56 399 ARG A N 1
ATOM 3216 C CA . ARG A 1 399 ? 25.918 1.167 -12.336 1.00 89.56 399 ARG A CA 1
ATOM 3217 C C . ARG A 1 399 ? 24.626 0.637 -11.706 1.00 89.56 399 ARG A C 1
ATOM 3219 O O . ARG A 1 399 ? 24.667 -0.328 -10.941 1.00 89.56 399 ARG A O 1
ATOM 3226 N N . ASN A 1 400 ? 23.485 1.253 -12.014 1.00 93.62 400 ASN A N 1
ATOM 3227 C CA . ASN A 1 400 ? 22.153 0.826 -11.602 1.00 93.62 400 ASN A CA 1
ATOM 3228 C C . ASN A 1 400 ? 21.325 0.265 -12.780 1.00 93.62 400 ASN A C 1
ATOM 3230 O O . ASN A 1 400 ? 20.103 0.190 -12.677 1.00 93.62 400 ASN A O 1
ATOM 3234 N N . ASN A 1 401 ? 21.968 -0.153 -13.881 1.00 94.88 401 ASN A N 1
ATOM 3235 C CA . ASN A 1 401 ? 21.318 -0.777 -15.042 1.00 94.88 401 ASN A CA 1
ATOM 3236 C C . ASN A 1 401 ? 21.442 -2.307 -15.094 1.00 94.88 401 ASN A C 1
ATOM 3238 O O . ASN A 1 401 ? 22.308 -2.922 -14.470 1.00 94.88 401 ASN A O 1
ATOM 3242 N N . GLY A 1 402 ? 20.582 -2.931 -15.900 1.00 94.62 402 GLY A N 1
ATOM 3243 C CA . GLY A 1 402 ? 20.522 -4.375 -16.103 1.00 94.62 402 GLY A CA 1
ATOM 3244 C C . GLY A 1 402 ? 19.835 -5.107 -14.949 1.00 94.62 402 GLY A C 1
ATOM 3245 O O . GLY A 1 402 ? 18.959 -4.571 -14.271 1.00 94.62 402 GLY A O 1
ATOM 3246 N N . TYR A 1 403 ? 20.245 -6.348 -14.704 1.00 96.06 403 TYR A N 1
ATOM 3247 C CA . TYR A 1 403 ? 19.723 -7.178 -13.616 1.00 96.06 403 TYR A CA 1
ATOM 3248 C C . TYR A 1 403 ? 20.152 -6.697 -12.221 1.00 96.06 403 TYR A C 1
ATOM 3250 O O . TYR A 1 403 ? 19.538 -7.103 -11.237 1.00 96.06 403 TYR A O 1
ATOM 3258 N N . ILE A 1 404 ? 21.155 -5.814 -12.122 1.00 95.94 404 ILE A N 1
ATOM 3259 C CA . ILE A 1 404 ? 21.593 -5.206 -10.850 1.00 95.94 404 ILE A CA 1
ATOM 3260 C C . ILE A 1 404 ? 20.844 -3.911 -10.476 1.00 95.94 404 ILE A C 1
ATOM 3262 O O . ILE A 1 404 ? 21.172 -3.286 -9.464 1.00 95.94 404 ILE A O 1
ATOM 3266 N N . ASN A 1 405 ? 19.852 -3.496 -11.274 1.00 96.88 405 ASN A N 1
ATOM 3267 C CA . ASN A 1 405 ? 18.992 -2.353 -10.971 1.00 96.88 405 ASN A CA 1
ATOM 3268 C C . ASN A 1 405 ? 18.219 -2.567 -9.656 1.00 96.88 405 ASN A C 1
ATOM 3270 O O . ASN A 1 405 ? 17.584 -3.606 -9.462 1.00 96.88 405 ASN A O 1
ATOM 3274 N N . ASP A 1 406 ? 18.244 -1.581 -8.755 1.00 96.19 406 ASP A N 1
ATOM 3275 C CA . ASP A 1 406 ? 17.649 -1.734 -7.420 1.00 96.19 406 ASP A CA 1
ATOM 3276 C C . ASP A 1 406 ? 16.128 -1.955 -7.442 1.00 96.19 406 ASP A C 1
ATOM 3278 O O . ASP A 1 406 ? 15.642 -2.829 -6.720 1.00 96.19 406 ASP A O 1
ATOM 3282 N N . ASP A 1 407 ? 15.375 -1.234 -8.280 1.00 96.38 407 ASP A N 1
ATOM 3283 C CA . ASP A 1 407 ? 13.919 -1.413 -8.388 1.00 96.38 407 ASP A CA 1
ATOM 3284 C C . ASP A 1 407 ? 13.566 -2.805 -8.930 1.00 96.38 407 ASP A C 1
ATOM 3286 O O . ASP A 1 407 ? 12.649 -3.465 -8.424 1.00 96.38 407 ASP A O 1
ATOM 3290 N N . PHE A 1 408 ? 14.330 -3.285 -9.915 1.00 97.12 408 PHE A N 1
ATOM 3291 C CA . PHE A 1 408 ? 14.193 -4.630 -10.463 1.00 97.12 408 PHE A CA 1
ATOM 3292 C C . PHE A 1 408 ? 14.495 -5.708 -9.411 1.00 97.12 408 PHE A C 1
ATOM 3294 O O . PHE A 1 408 ? 13.668 -6.597 -9.196 1.00 97.12 408 PHE A O 1
ATOM 3301 N N . ILE A 1 409 ? 15.618 -5.608 -8.689 1.00 97.50 409 ILE A N 1
ATOM 3302 C CA . ILE A 1 409 ? 15.970 -6.542 -7.604 1.00 97.50 409 ILE A CA 1
ATOM 3303 C C . ILE A 1 409 ? 14.864 -6.585 -6.539 1.00 97.50 409 ILE A C 1
ATOM 3305 O O . ILE A 1 409 ? 14.454 -7.667 -6.097 1.00 97.50 409 ILE A O 1
ATOM 3309 N N . ILE A 1 410 ? 14.371 -5.416 -6.119 1.00 97.06 410 ILE A N 1
ATOM 3310 C CA . ILE A 1 410 ? 13.315 -5.305 -5.107 1.00 97.06 410 ILE A CA 1
ATOM 3311 C C . ILE A 1 410 ? 12.022 -5.958 -5.603 1.00 97.06 410 ILE A C 1
ATOM 3313 O O . ILE A 1 410 ? 11.384 -6.686 -4.840 1.00 97.06 410 ILE A O 1
ATOM 3317 N N . TRP A 1 411 ? 11.652 -5.761 -6.872 1.00 97.31 411 TRP A N 1
ATOM 3318 C CA . TRP A 1 411 ? 10.481 -6.409 -7.461 1.00 97.31 411 TRP A CA 1
ATOM 3319 C C . TRP A 1 411 ? 10.627 -7.935 -7.570 1.00 97.31 411 TRP A C 1
ATOM 3321 O O . TRP A 1 411 ? 9.688 -8.676 -7.264 1.00 97.31 411 TRP A O 1
ATOM 3331 N N . MET A 1 412 ? 11.814 -8.419 -7.947 1.00 96.81 412 MET A N 1
ATOM 3332 C CA . MET A 1 412 ? 12.110 -9.850 -8.080 1.00 96.81 412 MET A CA 1
ATOM 3333 C C . MET A 1 412 ? 12.123 -10.596 -6.731 1.00 96.81 412 MET A C 1
ATOM 3335 O O . MET A 1 412 ? 12.038 -11.832 -6.701 1.00 96.81 412 MET A O 1
ATOM 3339 N N . ARG A 1 413 ? 12.153 -9.881 -5.596 1.00 95.19 413 ARG A N 1
ATOM 3340 C CA . ARG A 1 413 ? 11.816 -10.439 -4.277 1.00 95.19 413 ARG A CA 1
ATOM 3341 C C . ARG A 1 413 ? 10.291 -10.552 -4.123 1.00 95.19 413 ARG A C 1
ATOM 3343 O O . ARG A 1 413 ? 9.628 -9.689 -3.555 1.00 95.19 413 ARG A O 1
ATOM 3350 N N . VAL A 1 414 ? 9.767 -11.693 -4.567 1.00 93.19 414 VAL A N 1
ATOM 3351 C CA . VAL A 1 414 ? 8.375 -12.136 -4.374 1.00 93.19 414 VAL A CA 1
ATOM 3352 C C . VAL A 1 414 ? 7.906 -11.957 -2.922 1.00 93.19 414 VAL A C 1
ATOM 3354 O O . VAL A 1 414 ? 8.486 -12.516 -1.988 1.00 93.19 414 VAL A O 1
ATOM 3357 N N . SER A 1 415 ? 6.791 -11.252 -2.744 1.00 93.12 415 SER A N 1
ATOM 3358 C CA . SER A 1 415 ? 6.100 -11.090 -1.465 1.00 93.12 415 SER A CA 1
ATOM 3359 C C . SER A 1 415 ? 5.217 -12.288 -1.101 1.00 93.12 415 SER A C 1
ATOM 3361 O O . SER A 1 415 ? 4.463 -12.809 -1.921 1.00 93.12 415 SER A O 1
ATOM 3363 N N . ALA A 1 416 ? 5.246 -12.682 0.176 1.00 90.44 416 ALA A N 1
ATOM 3364 C CA . ALA A 1 416 ? 4.492 -13.826 0.701 1.00 90.44 416 ALA A CA 1
ATOM 3365 C C . ALA A 1 416 ? 2.968 -13.598 0.821 1.00 90.44 416 ALA A C 1
ATOM 3367 O O . ALA A 1 416 ? 2.212 -14.561 0.963 1.00 90.44 416 ALA A O 1
ATOM 3368 N N . PHE A 1 417 ? 2.507 -12.344 0.768 1.00 88.38 417 PHE A N 1
ATOM 3369 C CA . PHE A 1 417 ? 1.109 -11.953 0.973 1.00 88.38 417 PHE A CA 1
ATOM 3370 C C . PHE A 1 417 ? 0.582 -11.118 -0.205 1.00 88.38 417 PHE A C 1
ATOM 3372 O O . PHE A 1 417 ? 1.344 -10.340 -0.773 1.00 88.38 417 PHE A O 1
ATOM 3379 N N . PRO A 1 418 ? -0.727 -11.181 -0.527 1.00 85.12 418 PRO A N 1
ATOM 3380 C CA . PRO A 1 418 ? -1.328 -10.415 -1.628 1.00 85.12 418 PRO A CA 1
ATOM 3381 C C . PRO A 1 418 ? -1.493 -8.916 -1.338 1.00 85.12 418 PRO A C 1
ATOM 3383 O O . PRO A 1 418 ? -1.988 -8.160 -2.172 1.00 85.12 418 PRO A O 1
ATOM 3386 N N . THR A 1 419 ? -1.156 -8.480 -0.125 1.00 86.50 419 THR A N 1
ATOM 3387 C CA . THR A 1 419 ? -0.969 -7.071 0.215 1.00 86.50 419 THR A CA 1
ATOM 3388 C C . THR A 1 419 ? 0.421 -6.925 0.798 1.00 86.50 419 THR A C 1
ATOM 3390 O O . THR A 1 419 ? 0.717 -7.508 1.841 1.00 86.50 419 THR A O 1
ATOM 3393 N N . PHE A 1 420 ? 1.261 -6.161 0.115 1.00 90.88 420 PHE A N 1
ATOM 3394 C CA . PHE A 1 420 ? 2.668 -5.996 0.450 1.00 90.88 420 PHE A CA 1
ATOM 3395 C C . PHE A 1 420 ? 3.123 -4.574 0.147 1.00 90.88 420 PHE A C 1
ATOM 3397 O O . PHE A 1 420 ? 2.459 -3.828 -0.574 1.00 90.88 420 PHE A O 1
ATOM 3404 N N . ARG A 1 421 ? 4.260 -4.199 0.727 1.00 91.88 421 ARG A N 1
ATOM 3405 C CA . ARG A 1 421 ? 4.950 -2.946 0.440 1.00 91.88 421 ARG A CA 1
ATOM 3406 C C . ARG A 1 421 ? 6.389 -3.268 0.075 1.00 91.88 421 ARG A C 1
ATOM 3408 O O . ARG A 1 421 ? 7.025 -4.047 0.783 1.00 91.88 421 ARG A O 1
ATOM 3415 N N . ASN A 1 422 ? 6.873 -2.640 -0.980 1.00 95.06 422 ASN A N 1
ATOM 3416 C CA . ASN A 1 422 ? 8.255 -2.732 -1.419 1.00 95.06 422 ASN A CA 1
ATOM 3417 C C . ASN A 1 422 ? 8.911 -1.373 -1.205 1.00 95.06 422 ASN A C 1
ATOM 3419 O O . ASN A 1 422 ? 8.243 -0.340 -1.308 1.00 95.06 422 ASN A O 1
ATOM 3423 N N . LEU A 1 423 ? 10.196 -1.373 -0.853 1.00 95.44 423 LEU A N 1
ATOM 3424 C CA . LEU A 1 423 ? 10.953 -0.130 -0.778 1.00 95.44 423 LEU A CA 1
ATOM 3425 C C . LEU A 1 423 ? 11.033 0.466 -2.185 1.00 95.44 423 LEU A C 1
ATOM 3427 O O . LEU A 1 423 ? 11.231 -0.263 -3.149 1.00 95.44 423 LEU A O 1
ATOM 3431 N N . TYR A 1 424 ? 10.833 1.773 -2.288 1.00 96.50 424 TYR A N 1
ATOM 3432 C CA . TYR A 1 424 ? 10.969 2.499 -3.541 1.00 96.50 424 TYR A CA 1
ATOM 3433 C C . TYR A 1 424 ? 12.180 3.423 -3.456 1.00 96.50 424 TYR A C 1
ATOM 3435 O O . TYR A 1 424 ? 13.132 3.257 -4.205 1.00 96.50 424 TYR A O 1
ATOM 3443 N N . ARG A 1 425 ? 12.208 4.350 -2.493 1.00 96.31 425 ARG A N 1
ATOM 3444 C CA . ARG A 1 425 ? 13.335 5.277 -2.294 1.00 96.31 425 ARG A CA 1
ATOM 3445 C C . ARG A 1 425 ? 13.594 5.496 -0.808 1.00 96.31 425 ARG A C 1
ATOM 3447 O O . ARG A 1 425 ? 12.681 5.335 0.005 1.00 96.31 425 ARG A O 1
ATOM 3454 N N . HIS A 1 426 ? 14.789 5.956 -0.461 1.00 94.19 426 HIS A N 1
ATOM 3455 C CA . HIS A 1 426 ? 15.086 6.515 0.859 1.00 94.19 426 HIS A CA 1
ATOM 3456 C C . HIS A 1 426 ? 15.519 7.982 0.747 1.00 94.19 426 HIS A C 1
ATOM 3458 O O . HIS A 1 426 ? 15.959 8.436 -0.311 1.00 94.19 426 HIS A O 1
ATOM 3464 N N . LEU A 1 427 ? 15.327 8.743 1.821 1.00 95.38 427 LEU A N 1
ATOM 3465 C CA . LEU A 1 427 ? 15.648 10.166 1.883 1.00 95.38 427 LEU A CA 1
ATOM 3466 C C . LEU A 1 427 ? 17.165 10.396 1.929 1.00 95.38 427 LEU A C 1
ATOM 3468 O O . LEU A 1 427 ? 17.864 9.786 2.736 1.00 95.38 427 LEU A O 1
ATOM 3472 N N . ARG A 1 428 ? 17.668 11.338 1.125 1.00 95.62 428 ARG A N 1
ATOM 3473 C CA . ARG A 1 428 ? 19.022 11.878 1.283 1.00 95.62 428 ARG A CA 1
ATOM 3474 C C . ARG A 1 428 ? 19.006 13.038 2.273 1.00 95.62 428 ARG A C 1
ATOM 3476 O O . ARG A 1 428 ? 18.427 14.092 2.006 1.00 95.62 428 ARG A O 1
ATOM 3483 N N . HIS A 1 429 ? 19.714 12.868 3.380 1.00 93.00 429 HIS A N 1
ATOM 3484 C CA . HIS A 1 429 ? 19.853 13.873 4.431 1.00 93.00 429 HIS A CA 1
ATOM 3485 C C . HIS A 1 429 ? 20.684 15.067 3.931 1.00 93.00 429 HIS A C 1
ATOM 3487 O O . HIS A 1 429 ? 21.909 15.065 3.994 1.00 93.00 429 HIS A O 1
ATOM 3493 N N . THR A 1 430 ? 20.006 16.075 3.373 1.00 92.44 430 THR A N 1
ATOM 3494 C CA . THR A 1 430 ? 20.613 17.285 2.791 1.00 92.44 430 THR A CA 1
ATOM 3495 C C . THR A 1 430 ? 19.734 18.512 3.027 1.00 92.44 430 THR A C 1
ATOM 3497 O O . THR A 1 430 ? 18.508 18.431 2.939 1.00 92.44 430 THR A O 1
ATOM 3500 N N . ASN A 1 431 ? 20.361 19.664 3.287 1.00 91.25 431 ASN A N 1
ATOM 3501 C CA . ASN A 1 431 ? 19.707 20.964 3.482 1.00 91.25 431 ASN A CA 1
ATOM 3502 C C . ASN A 1 431 ? 18.558 20.889 4.515 1.00 91.25 431 ASN A C 1
ATOM 3504 O O . ASN A 1 431 ? 18.733 20.335 5.598 1.00 91.25 431 ASN A O 1
ATOM 3508 N N . GLN A 1 432 ? 17.369 21.397 4.176 1.00 89.94 432 GLN A N 1
ATOM 3509 C CA . GLN A 1 432 ? 16.161 21.359 5.018 1.00 89.94 432 GLN A CA 1
ATOM 3510 C C . GLN A 1 432 ? 15.678 19.945 5.404 1.00 89.94 432 GLN A C 1
ATOM 3512 O O . GLN A 1 432 ? 14.811 19.815 6.264 1.00 89.94 432 GLN A O 1
ATOM 3517 N N . PHE A 1 433 ? 16.222 18.896 4.778 1.00 94.25 433 PHE A N 1
ATOM 3518 C CA . PHE A 1 433 ? 15.895 17.496 5.049 1.00 94.25 433 PHE A CA 1
ATOM 3519 C C . PHE A 1 433 ? 16.974 16.772 5.877 1.00 94.25 433 PHE A C 1
ATOM 3521 O O . PHE A 1 433 ? 16.966 15.545 5.969 1.00 94.25 433 PHE A O 1
ATOM 3528 N N . ALA A 1 434 ? 17.926 17.504 6.472 1.00 92.00 434 ALA A N 1
ATOM 3529 C CA . ALA A 1 434 ? 19.026 16.930 7.254 1.00 92.00 434 ALA A CA 1
ATOM 3530 C C . ALA A 1 434 ? 18.557 16.061 8.440 1.00 92.00 434 ALA A C 1
ATOM 3532 O O . ALA A 1 434 ? 19.151 15.018 8.699 1.00 92.00 434 ALA A O 1
ATOM 3533 N N . ASP A 1 435 ? 17.465 16.437 9.113 1.00 89.31 435 ASP A N 1
ATOM 3534 C CA . ASP A 1 435 ? 16.899 15.690 10.249 1.00 89.31 435 ASP A CA 1
ATOM 3535 C C . ASP A 1 435 ? 15.754 14.729 9.862 1.00 89.31 435 ASP A C 1
ATOM 3537 O O . ASP A 1 435 ? 15.187 14.074 10.740 1.00 89.31 435 ASP A O 1
ATOM 3541 N N . GLY A 1 436 ? 15.393 14.634 8.576 1.00 92.31 436 GLY A N 1
ATOM 3542 C CA . GLY A 1 436 ? 14.221 13.897 8.085 1.00 92.31 436 GLY A CA 1
ATOM 3543 C C . GLY A 1 436 ? 13.250 14.787 7.297 1.00 92.31 436 GLY A C 1
ATOM 3544 O O . GLY A 1 436 ? 13.658 15.792 6.719 1.00 92.31 436 GLY A O 1
ATOM 3545 N N . LEU A 1 437 ? 11.955 14.447 7.264 1.00 93.50 437 LEU A N 1
ATOM 3546 C CA . LEU A 1 437 ? 10.939 15.290 6.607 1.00 93.50 437 LEU A CA 1
ATOM 3547 C C . LEU A 1 437 ? 10.305 16.281 7.605 1.00 93.50 437 LEU A C 1
ATOM 3549 O O . LEU A 1 437 ? 9.717 15.826 8.592 1.00 93.50 437 LEU A O 1
ATOM 3553 N N . PRO A 1 438 ? 10.361 17.608 7.378 1.00 93.31 438 PRO A N 1
ATOM 3554 C CA . PRO A 1 438 ? 9.656 18.583 8.212 1.00 93.31 438 PRO A CA 1
ATOM 3555 C C . PRO A 1 438 ? 8.127 18.469 8.088 1.00 93.31 438 PRO A C 1
ATOM 3557 O O . PRO A 1 438 ? 7.604 18.018 7.067 1.00 93.31 438 PRO A O 1
ATOM 3560 N N . ALA A 1 439 ? 7.400 18.903 9.119 1.00 91.12 439 ALA A N 1
ATOM 3561 C CA . ALA A 1 439 ? 5.960 19.134 9.042 1.00 91.12 439 ALA A CA 1
ATOM 3562 C C . ALA A 1 439 ? 5.643 20.219 7.999 1.00 91.12 439 ALA A C 1
ATOM 3564 O O . ALA A 1 439 ? 6.406 21.169 7.836 1.00 91.12 439 ALA A O 1
ATOM 3565 N N . GLY A 1 440 ? 4.512 20.093 7.308 1.00 90.12 440 GLY A N 1
ATOM 3566 C CA . GLY A 1 440 ? 4.108 21.021 6.253 1.00 90.12 440 GLY A CA 1
ATOM 3567 C C . GLY A 1 440 ? 3.403 20.333 5.091 1.00 90.12 440 GLY A C 1
ATOM 3568 O O . GLY A 1 440 ? 2.979 19.178 5.193 1.00 90.12 440 GLY A O 1
ATOM 3569 N N . ASN A 1 441 ? 3.250 21.061 3.987 1.00 93.44 441 ASN A N 1
ATOM 3570 C CA . ASN A 1 441 ? 2.515 20.600 2.814 1.00 93.44 441 ASN A CA 1
ATOM 3571 C C . ASN A 1 441 ? 3.433 19.879 1.827 1.00 93.44 441 ASN A C 1
ATOM 3573 O O . ASN A 1 441 ? 4.542 20.326 1.535 1.00 93.44 441 ASN A O 1
ATOM 3577 N N . TYR A 1 442 ? 2.935 18.773 1.289 1.00 94.50 442 TYR A N 1
ATOM 3578 C CA . TYR A 1 442 ? 3.632 17.92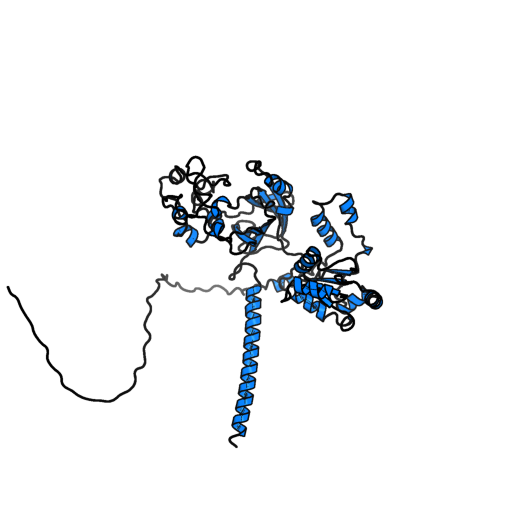6 0.339 1.00 94.50 442 TYR A CA 1
ATOM 3579 C C . TYR A 1 442 ? 2.714 17.536 -0.815 1.00 94.50 442 TYR A C 1
ATOM 3581 O O . TYR A 1 442 ? 1.495 17.428 -0.663 1.00 94.50 442 TYR A O 1
ATOM 3589 N N . THR A 1 443 ? 3.311 17.273 -1.973 1.00 95.06 443 THR A N 1
ATOM 3590 C CA . THR A 1 443 ? 2.606 16.737 -3.139 1.00 95.06 443 THR A CA 1
ATOM 3591 C C . THR A 1 443 ? 3.384 15.566 -3.712 1.00 95.06 443 THR A C 1
ATOM 3593 O O . THR A 1 443 ? 4.566 15.702 -4.024 1.00 95.06 443 THR A O 1
ATOM 3596 N N . PHE A 1 444 ? 2.720 14.425 -3.883 1.00 95.88 444 PHE A N 1
ATOM 3597 C CA . PHE A 1 444 ? 3.223 13.364 -4.748 1.00 95.88 444 PHE A CA 1
ATOM 3598 C C . PHE A 1 444 ? 2.868 13.688 -6.197 1.00 95.88 444 PHE A C 1
ATOM 3600 O O . PHE A 1 444 ? 1.687 13.845 -6.499 1.00 95.88 444 PHE A O 1
ATOM 3607 N N . HIS A 1 445 ? 3.860 13.758 -7.080 1.00 96.06 445 HIS A N 1
ATOM 3608 C CA . HIS A 1 445 ? 3.648 13.748 -8.528 1.00 96.06 445 HIS A CA 1
ATOM 3609 C C . HIS A 1 445 ? 3.850 12.313 -9.015 1.00 96.06 445 HIS A C 1
ATOM 3611 O O . HIS A 1 445 ? 4.879 11.700 -8.731 1.00 96.06 445 HIS A O 1
ATOM 3617 N N . ILE A 1 446 ? 2.831 11.748 -9.663 1.00 96.12 446 ILE A N 1
ATOM 3618 C CA . ILE A 1 446 ? 2.771 10.327 -10.011 1.00 96.12 446 ILE A CA 1
ATOM 3619 C C . ILE A 1 446 ? 2.503 10.174 -11.506 1.00 96.12 446 ILE A C 1
ATOM 3621 O O . ILE A 1 446 ? 1.409 10.504 -11.969 1.00 96.12 446 ILE A O 1
ATOM 3625 N N . THR A 1 447 ? 3.455 9.599 -12.238 1.00 95.38 447 THR A N 1
ATOM 3626 C CA . THR A 1 447 ? 3.234 9.079 -13.595 1.00 95.38 447 THR A CA 1
ATOM 3627 C C . THR A 1 447 ? 2.637 7.684 -13.472 1.00 95.38 447 THR A C 1
ATOM 3629 O O . THR A 1 447 ? 3.286 6.745 -13.011 1.00 95.38 447 THR A O 1
ATOM 3632 N N . TYR A 1 448 ? 1.359 7.560 -13.820 1.00 93.94 448 TYR A N 1
ATOM 3633 C CA . TYR A 1 448 ? 0.549 6.375 -13.562 1.00 93.94 448 TYR A CA 1
ATOM 3634 C C . TYR A 1 448 ? 0.604 5.425 -14.765 1.00 93.94 448 TYR A C 1
ATOM 3636 O O . TYR A 1 448 ? -0.073 5.629 -15.776 1.00 93.94 448 TYR A O 1
ATOM 3644 N N . ASN A 1 449 ? 1.355 4.338 -14.627 1.00 92.31 449 ASN A N 1
ATOM 3645 C CA . ASN A 1 449 ? 1.587 3.327 -15.658 1.00 92.31 449 ASN A CA 1
ATOM 3646 C C . ASN A 1 449 ? 1.003 1.961 -15.267 1.00 92.31 449 ASN A C 1
ATOM 3648 O O . ASN A 1 449 ? 0.397 1.292 -16.102 1.00 92.31 449 ASN A O 1
ATOM 3652 N N . PHE A 1 450 ? 1.103 1.569 -13.992 1.00 92.31 450 PHE A N 1
ATOM 3653 C CA . PHE A 1 450 ? 0.780 0.217 -13.533 1.00 92.31 450 PHE A CA 1
ATOM 3654 C C . PHE A 1 450 ? -0.741 0.004 -13.359 1.00 92.31 450 PHE A C 1
ATOM 3656 O O . PHE A 1 450 ? -1.341 0.627 -12.472 1.00 92.31 450 PHE A O 1
ATOM 3663 N N . PRO A 1 451 ? -1.405 -0.866 -14.147 1.00 90.88 451 PRO A N 1
ATOM 3664 C CA . PRO A 1 451 ? -2.851 -1.074 -14.060 1.00 90.88 451 PRO A CA 1
ATOM 3665 C C . PRO A 1 451 ? -3.231 -1.972 -12.872 1.00 90.88 451 PRO A C 1
ATOM 3667 O O . PRO A 1 451 ? -2.679 -3.057 -12.706 1.00 90.88 451 PRO A O 1
ATOM 3670 N N . VAL A 1 452 ? -4.230 -1.570 -12.073 1.00 89.50 452 VAL A N 1
ATOM 3671 C CA . VAL A 1 452 ? -4.731 -2.381 -10.932 1.00 89.50 452 VAL A CA 1
ATOM 3672 C C . VAL A 1 452 ? -6.235 -2.660 -10.936 1.00 89.50 452 VAL A C 1
ATOM 3674 O O . VAL A 1 452 ? -6.704 -3.560 -10.238 1.00 89.50 452 VAL A O 1
ATOM 3677 N N . THR A 1 453 ? -7.002 -1.924 -11.737 1.00 84.25 453 THR A N 1
ATOM 3678 C CA . THR A 1 453 ? -8.471 -1.995 -11.814 1.00 84.25 453 THR A CA 1
ATOM 3679 C C . THR A 1 453 ? -8.977 -3.383 -12.205 1.00 84.25 453 THR A C 1
ATOM 3681 O O . THR A 1 453 ? -9.849 -3.927 -11.525 1.00 84.25 453 THR A O 1
ATOM 3684 N N . LYS A 1 454 ? -8.365 -4.011 -13.222 1.00 83.81 454 LYS A N 1
ATOM 3685 C CA . LYS A 1 454 ? -8.753 -5.336 -13.753 1.00 83.81 454 LYS A CA 1
ATOM 3686 C C . LYS A 1 454 ? -8.811 -6.438 -12.688 1.00 83.81 454 LYS A C 1
ATOM 3688 O O . LYS A 1 454 ? -9.705 -7.276 -12.726 1.00 83.81 454 LYS A O 1
ATOM 3693 N N . PHE A 1 455 ? -7.901 -6.416 -11.711 1.00 83.31 455 PHE A N 1
ATOM 3694 C CA . PHE A 1 455 ? -7.874 -7.369 -10.593 1.00 83.31 455 PHE A CA 1
ATOM 3695 C C . PHE A 1 455 ? -8.396 -6.777 -9.273 1.00 83.31 455 PHE A C 1
ATOM 3697 O O . PHE A 1 455 ? -8.166 -7.342 -8.202 1.00 83.31 455 PHE A O 1
ATOM 3704 N N . LYS A 1 456 ? -9.126 -5.651 -9.323 1.00 83.50 456 LYS A N 1
ATOM 3705 C CA . LYS A 1 456 ? -9.690 -4.944 -8.154 1.00 83.50 456 LYS A CA 1
ATOM 3706 C C . LYS A 1 456 ? -8.626 -4.592 -7.100 1.00 83.50 456 LYS A C 1
ATOM 3708 O O . LYS A 1 456 ? -8.908 -4.581 -5.900 1.00 83.50 456 LYS A O 1
ATOM 3713 N N . GLY A 1 457 ? -7.396 -4.349 -7.551 1.00 83.44 457 GLY A N 1
ATOM 3714 C CA . GLY A 1 457 ? -6.271 -3.966 -6.712 1.00 83.44 457 GLY A CA 1
ATOM 3715 C C . GLY A 1 457 ? -6.274 -2.486 -6.344 1.00 83.44 457 GLY A C 1
ATOM 3716 O O . GLY A 1 457 ? -7.072 -1.693 -6.845 1.00 83.44 457 GLY A O 1
ATOM 3717 N N . LYS A 1 458 ? -5.357 -2.114 -5.450 1.00 87.38 458 LYS A N 1
ATOM 3718 C CA . LYS A 1 458 ? -5.107 -0.721 -5.050 1.00 87.38 458 LYS A CA 1
ATOM 3719 C C . LYS A 1 458 ? -3.611 -0.473 -4.914 1.00 87.38 458 LYS A C 1
ATOM 3721 O O . LYS A 1 458 ? -2.886 -1.343 -4.433 1.00 87.38 458 LYS A O 1
ATOM 3726 N N . LYS A 1 459 ? -3.188 0.731 -5.285 1.00 92.62 459 LYS A N 1
ATOM 3727 C CA . LYS A 1 459 ? -1.837 1.273 -5.121 1.00 92.62 459 LYS A CA 1
ATOM 3728 C C . LYS A 1 459 ? -1.852 2.398 -4.094 1.00 92.62 459 LYS A C 1
ATOM 3730 O O . LYS A 1 459 ? -2.704 3.287 -4.159 1.00 92.62 459 LYS A O 1
ATOM 3735 N N . GLN A 1 460 ? -0.913 2.353 -3.159 1.00 92.19 460 GLN A N 1
ATOM 3736 C CA . GLN A 1 460 ? -0.738 3.362 -2.117 1.00 92.19 460 GLN A CA 1
ATOM 3737 C C . GLN A 1 460 ? 0.735 3.762 -2.022 1.00 92.19 460 GLN A C 1
ATOM 3739 O O . GLN A 1 460 ? 1.605 2.918 -2.243 1.00 92.19 460 GLN A O 1
ATOM 3744 N N . VAL A 1 461 ? 1.013 5.009 -1.644 1.00 94.31 461 VAL A N 1
ATOM 3745 C CA . VAL A 1 461 ? 2.355 5.421 -1.198 1.00 94.31 461 VAL A CA 1
ATOM 3746 C C . VAL A 1 461 ? 2.366 5.456 0.327 1.00 94.31 461 VAL A C 1
ATOM 3748 O O . VAL A 1 461 ? 1.394 5.886 0.953 1.00 94.31 461 VAL A O 1
ATOM 3751 N N . VAL A 1 462 ? 3.446 4.961 0.929 1.00 91.12 462 VAL A N 1
ATOM 3752 C CA . VAL A 1 462 ? 3.639 4.925 2.381 1.00 91.12 462 VAL A CA 1
ATOM 3753 C C . VAL A 1 462 ? 5.012 5.498 2.707 1.00 91.12 462 VAL A C 1
ATOM 3755 O O . VAL A 1 462 ? 6.028 4.911 2.344 1.00 91.12 462 VAL A O 1
ATOM 3758 N N . LEU A 1 463 ? 5.041 6.613 3.434 1.00 91.62 463 LEU A N 1
ATOM 3759 C CA . LEU A 1 463 ? 6.252 7.121 4.077 1.00 91.62 463 LEU A CA 1
ATOM 3760 C C . LEU A 1 463 ? 6.362 6.498 5.474 1.00 91.62 463 LEU A C 1
ATOM 3762 O O . LEU A 1 463 ? 5.376 6.433 6.211 1.00 91.62 463 LEU A O 1
ATOM 3766 N N . SER A 1 464 ? 7.544 6.015 5.849 1.00 85.75 464 SER A N 1
ATOM 3767 C CA . SER A 1 464 ? 7.799 5.465 7.185 1.00 85.75 464 SER A CA 1
ATOM 3768 C C . SER A 1 464 ? 9.246 5.692 7.585 1.00 85.75 464 SER A C 1
ATOM 3770 O O . SER A 1 464 ? 10.157 5.390 6.819 1.00 85.75 464 SER A O 1
ATOM 3772 N N . THR A 1 465 ? 9.457 6.114 8.826 1.00 85.75 465 THR A N 1
ATOM 3773 C CA . THR A 1 465 ? 10.737 5.907 9.508 1.00 85.75 465 THR A CA 1
ATOM 3774 C C . THR A 1 465 ? 10.863 4.443 9.939 1.00 85.75 465 THR A C 1
ATOM 3776 O O . THR A 1 465 ? 9.856 3.718 10.025 1.00 85.75 465 THR A O 1
ATOM 3779 N N . ILE A 1 466 ? 12.089 3.989 10.194 1.00 79.50 466 ILE A N 1
ATOM 3780 C CA . ILE A 1 466 ? 12.371 2.672 10.783 1.00 79.50 466 ILE A CA 1
ATOM 3781 C C . ILE A 1 466 ? 12.949 2.822 12.190 1.00 79.50 466 ILE A C 1
ATOM 3783 O O . ILE A 1 466 ? 13.512 3.851 12.554 1.00 79.50 466 ILE A O 1
ATOM 3787 N N . THR A 1 467 ? 12.811 1.776 12.994 1.00 78.88 467 THR A N 1
ATOM 3788 C CA . THR A 1 467 ? 13.581 1.583 14.225 1.00 78.88 467 THR A CA 1
ATOM 3789 C C . THR A 1 467 ? 14.485 0.359 14.059 1.00 78.88 467 THR A C 1
ATOM 3791 O O . THR A 1 467 ? 14.419 -0.341 13.050 1.00 78.88 467 THR A O 1
ATOM 3794 N N . TRP A 1 468 ? 15.307 0.052 15.066 1.00 76.25 468 TRP A N 1
ATOM 3795 C CA . TRP A 1 468 ? 16.172 -1.138 15.067 1.00 76.25 468 TRP A CA 1
ATOM 3796 C C . TRP A 1 468 ? 15.414 -2.464 14.845 1.00 76.25 468 TRP A C 1
ATOM 3798 O O . TRP A 1 468 ? 15.989 -3.424 14.345 1.00 76.25 468 TRP A O 1
ATOM 3808 N N . SER A 1 469 ? 14.121 -2.522 15.193 1.00 74.75 469 SER A N 1
ATOM 3809 C CA . SER A 1 469 ? 13.238 -3.675 14.972 1.00 74.75 469 SER A CA 1
ATOM 3810 C C . SER A 1 469 ? 12.384 -3.556 13.697 1.00 74.75 469 SER A C 1
ATOM 3812 O O . SER A 1 469 ? 11.417 -4.301 13.514 1.00 74.75 469 SER A O 1
ATOM 3814 N N . GLY A 1 470 ? 12.746 -2.634 12.800 1.00 74.12 470 GLY A N 1
ATOM 3815 C CA . GLY A 1 470 ? 12.083 -2.365 11.528 1.00 74.12 470 GLY A CA 1
ATOM 3816 C C . GLY A 1 470 ? 10.987 -1.298 11.615 1.00 74.12 470 GLY A C 1
ATOM 3817 O O . GLY A 1 470 ? 10.994 -0.408 12.462 1.00 74.12 470 GLY A O 1
ATOM 3818 N N . GLY A 1 471 ? 10.033 -1.353 10.684 1.00 69.19 471 GLY A N 1
ATOM 3819 C CA . GLY A 1 471 ? 8.895 -0.429 10.659 1.00 69.19 471 GLY A CA 1
ATOM 3820 C C . GLY A 1 471 ? 7.849 -0.713 11.749 1.00 69.19 471 GLY A C 1
ATOM 3821 O O . GLY A 1 471 ? 7.844 -1.762 12.387 1.00 69.19 471 GLY A O 1
ATOM 3822 N N . SER A 1 472 ? 6.899 0.211 11.922 1.00 67.94 472 SER A N 1
ATOM 3823 C CA . SER A 1 472 ? 5.893 0.167 12.998 1.00 67.94 472 SER A CA 1
ATOM 3824 C C . SER A 1 472 ? 5.050 -1.127 13.015 1.00 67.94 472 SER A C 1
ATOM 3826 O O . SER A 1 472 ? 4.075 -1.252 12.275 1.00 67.94 472 SER A O 1
ATOM 3828 N N . ASN A 1 473 ? 5.373 -2.070 13.908 1.00 71.31 473 ASN A N 1
ATOM 3829 C CA . ASN A 1 473 ? 4.596 -3.292 14.138 1.00 71.31 473 ASN A CA 1
ATOM 3830 C C . ASN A 1 473 ? 4.432 -3.559 15.645 1.00 71.31 473 ASN A C 1
ATOM 3832 O O . ASN A 1 473 ? 5.408 -3.639 16.383 1.00 71.31 473 ASN A O 1
ATOM 3836 N N . LEU A 1 474 ? 3.185 -3.688 16.109 1.00 72.94 474 LEU A N 1
ATOM 3837 C CA . LEU A 1 474 ? 2.860 -3.926 17.522 1.00 72.94 474 LEU A CA 1
ATOM 3838 C C . LEU A 1 474 ? 2.752 -5.424 17.872 1.00 72.94 474 LEU A C 1
ATOM 3840 O O . LEU A 1 474 ? 2.776 -5.775 19.051 1.00 72.94 474 LEU A O 1
ATOM 3844 N N . PHE A 1 475 ? 2.656 -6.308 16.869 1.00 78.81 475 PHE A N 1
ATOM 3845 C CA . PHE A 1 475 ? 2.446 -7.747 17.066 1.00 78.81 475 PHE A CA 1
ATOM 3846 C C . PHE A 1 475 ? 3.511 -8.373 17.969 1.00 78.81 475 PHE A C 1
ATOM 3848 O O . PHE A 1 475 ? 3.165 -9.057 18.927 1.00 78.81 475 PHE A O 1
ATOM 3855 N N . LEU A 1 476 ? 4.791 -8.092 17.703 1.00 78.31 476 LEU A N 1
ATOM 3856 C CA . LEU A 1 476 ? 5.904 -8.682 18.447 1.00 78.31 476 LEU A CA 1
ATOM 3857 C C . LEU A 1 476 ? 5.889 -8.252 19.923 1.00 78.31 476 LEU A C 1
ATOM 3859 O O . LEU A 1 476 ? 6.025 -9.091 20.807 1.00 78.31 476 LEU A O 1
ATOM 3863 N N . GLY A 1 477 ? 5.633 -6.966 20.192 1.00 83.56 477 GLY A N 1
ATOM 3864 C CA . GLY A 1 477 ? 5.490 -6.448 21.556 1.00 83.56 477 GLY A CA 1
ATOM 3865 C C . GLY A 1 477 ? 4.348 -7.125 22.316 1.00 83.56 477 GLY A C 1
ATOM 3866 O O . GLY A 1 477 ? 4.563 -7.635 23.411 1.00 83.56 477 GLY A O 1
ATOM 3867 N N . ILE A 1 478 ? 3.159 -7.219 21.705 1.00 84.88 478 ILE A N 1
ATOM 3868 C CA . ILE A 1 478 ? 2.011 -7.922 22.303 1.00 84.88 478 ILE A CA 1
ATOM 3869 C C . ILE A 1 478 ? 2.336 -9.401 22.545 1.00 84.88 478 ILE A C 1
ATOM 3871 O O . ILE A 1 478 ? 2.023 -9.914 23.618 1.00 84.88 478 ILE A O 1
ATOM 3875 N N . ALA A 1 479 ? 2.968 -10.081 21.585 1.00 88.00 479 ALA A N 1
ATOM 3876 C CA . ALA A 1 479 ? 3.318 -11.493 21.701 1.00 88.00 479 ALA A CA 1
ATOM 3877 C C . ALA A 1 479 ? 4.260 -11.751 22.888 1.00 88.00 479 ALA A C 1
ATOM 3879 O O . ALA A 1 479 ? 3.975 -12.627 23.702 1.00 88.00 479 ALA A O 1
ATOM 3880 N N . TYR A 1 480 ? 5.322 -10.952 23.051 1.00 94.25 480 TYR A N 1
ATOM 3881 C CA . TYR A 1 480 ? 6.214 -11.070 24.209 1.00 94.25 480 TYR A CA 1
ATOM 3882 C C . TYR A 1 480 ? 5.515 -10.732 25.532 1.00 94.25 480 TYR A C 1
ATOM 3884 O O . TYR A 1 480 ? 5.682 -11.472 26.499 1.00 94.25 480 TYR A O 1
ATOM 3892 N N . THR A 1 481 ? 4.701 -9.670 25.595 1.00 94.62 481 THR A N 1
ATOM 3893 C CA . THR A 1 481 ? 3.976 -9.313 26.829 1.00 94.62 481 THR A CA 1
ATOM 3894 C C . THR A 1 481 ? 2.980 -10.398 27.248 1.00 94.62 481 THR A C 1
ATOM 3896 O O . THR A 1 481 ? 2.923 -10.749 28.425 1.00 94.62 481 THR A O 1
ATOM 3899 N N . VAL A 1 482 ? 2.215 -10.961 26.305 1.00 96.62 482 VAL A N 1
ATOM 3900 C CA . VAL A 1 482 ? 1.232 -12.018 26.596 1.00 96.62 482 VAL A CA 1
ATOM 3901 C C . VAL A 1 482 ? 1.929 -13.317 26.999 1.00 96.62 482 VAL A C 1
ATOM 3903 O O . VAL A 1 482 ? 1.591 -13.876 28.041 1.00 96.62 482 VAL A O 1
ATOM 3906 N N . SER A 1 483 ? 2.929 -13.772 26.238 1.00 96.94 483 SER A N 1
ATOM 3907 C CA . SER A 1 483 ? 3.683 -14.988 26.573 1.00 96.94 483 SER A CA 1
ATOM 3908 C C . SER A 1 483 ? 4.413 -14.856 27.912 1.00 96.94 483 SER A C 1
ATOM 3910 O O . SER A 1 483 ? 4.360 -15.774 28.728 1.00 96.94 483 SER A O 1
ATOM 3912 N N . GLY A 1 484 ? 5.019 -13.697 28.190 1.00 98.12 484 GLY A N 1
ATOM 3913 C CA . GLY A 1 484 ? 5.649 -13.407 29.479 1.00 98.12 484 GLY A CA 1
ATOM 3914 C C . GLY A 1 484 ? 4.659 -13.465 30.646 1.00 98.12 484 GLY A C 1
ATOM 3915 O O . GLY A 1 484 ? 4.938 -14.117 31.649 1.00 98.12 484 GLY A O 1
ATOM 3916 N N . ALA A 1 485 ? 3.472 -12.866 30.501 1.00 97.81 485 ALA A N 1
ATOM 3917 C CA . ALA A 1 485 ? 2.428 -12.924 31.526 1.00 97.81 485 ALA A CA 1
ATOM 3918 C C . ALA A 1 485 ? 1.935 -14.361 31.794 1.00 97.81 485 ALA A C 1
ATOM 3920 O O . ALA A 1 485 ? 1.721 -14.728 32.949 1.00 97.81 485 ALA A O 1
ATOM 3921 N N . VAL A 1 486 ? 1.801 -15.190 30.750 1.00 97.88 486 VAL A N 1
ATOM 3922 C CA . VAL A 1 486 ? 1.430 -16.612 30.884 1.00 97.88 486 VAL A CA 1
ATOM 3923 C C . VAL A 1 486 ? 2.522 -17.410 31.605 1.00 97.88 486 VAL A C 1
ATOM 3925 O O . VAL A 1 486 ? 2.206 -18.176 32.514 1.00 97.88 486 VAL A O 1
ATOM 3928 N N . ILE A 1 487 ? 3.797 -17.203 31.259 1.00 98.19 487 ILE A N 1
ATOM 3929 C CA . ILE A 1 487 ? 4.935 -17.878 31.908 1.00 98.19 487 ILE A CA 1
ATOM 3930 C C . ILE A 1 487 ? 5.037 -17.484 33.389 1.00 98.19 487 ILE A C 1
ATOM 3932 O O . ILE A 1 487 ? 5.202 -18.353 34.243 1.00 98.19 487 ILE A O 1
ATOM 3936 N N . VAL A 1 488 ? 4.878 -16.197 33.715 1.00 98.19 488 VAL A N 1
ATOM 3937 C CA . VAL A 1 488 ? 4.879 -15.708 35.105 1.00 98.19 488 VAL A CA 1
ATOM 3938 C C . VAL A 1 488 ? 3.721 -16.313 35.906 1.00 98.19 488 VAL A C 1
ATOM 3940 O O . VAL A 1 488 ? 3.937 -16.797 37.017 1.00 98.19 488 VAL A O 1
ATOM 3943 N N . LEU A 1 489 ? 2.510 -16.363 35.338 1.00 97.81 489 LEU A N 1
ATOM 3944 C CA . LEU A 1 489 ? 1.356 -16.996 35.982 1.00 97.81 489 LEU A CA 1
ATOM 3945 C C . LEU A 1 489 ? 1.595 -18.495 36.235 1.00 97.81 489 LEU A C 1
ATOM 3947 O O . LEU A 1 489 ? 1.330 -18.980 37.335 1.00 97.81 489 LEU A O 1
ATOM 3951 N N . ALA A 1 490 ? 2.145 -19.218 35.254 1.00 97.62 490 ALA A N 1
ATOM 3952 C CA . ALA A 1 490 ? 2.516 -20.623 35.411 1.00 97.62 490 ALA A CA 1
ATOM 3953 C C . ALA A 1 490 ? 3.584 -20.817 36.503 1.00 97.62 490 ALA A C 1
ATOM 3955 O O . ALA A 1 490 ? 3.453 -21.721 37.328 1.00 97.62 490 ALA A O 1
ATOM 3956 N N . GLY A 1 491 ? 4.585 -19.933 36.573 1.00 98.12 491 GLY A N 1
ATOM 3957 C CA . GLY A 1 491 ? 5.598 -19.928 37.632 1.00 98.12 491 GLY A CA 1
ATOM 3958 C C . GLY A 1 491 ? 4.997 -19.761 39.031 1.00 98.12 491 GLY A C 1
ATOM 3959 O O . GLY A 1 491 ? 5.342 -20.519 39.942 1.00 98.12 491 GLY A O 1
ATOM 3960 N N . PHE A 1 492 ? 4.043 -18.839 39.202 1.00 97.75 492 PHE A N 1
ATOM 3961 C CA . PHE A 1 492 ? 3.314 -18.682 40.467 1.00 97.75 492 PHE A CA 1
ATOM 3962 C C . PHE A 1 492 ? 2.492 -19.926 40.831 1.00 97.75 492 PHE A C 1
ATOM 3964 O O . PHE A 1 492 ? 2.531 -20.358 41.984 1.00 97.75 492 PHE A O 1
ATOM 3971 N N . ILE A 1 493 ? 1.796 -20.538 39.866 1.00 97.25 493 ILE A N 1
ATOM 3972 C CA . ILE A 1 493 ? 1.013 -21.766 40.084 1.00 97.25 493 ILE A CA 1
ATOM 3973 C C . ILE A 1 493 ? 1.926 -22.923 40.521 1.00 97.25 493 ILE A C 1
ATOM 3975 O O . ILE A 1 493 ? 1.653 -23.568 41.535 1.00 97.25 493 ILE A O 1
ATOM 3979 N N . ILE A 1 494 ? 3.038 -23.151 39.815 1.00 97.31 494 ILE A N 1
ATOM 3980 C CA . ILE A 1 494 ? 4.021 -24.196 40.148 1.00 97.31 494 ILE A CA 1
ATOM 3981 C C . ILE A 1 494 ? 4.621 -23.950 41.540 1.00 97.31 494 ILE A C 1
ATOM 3983 O O . ILE A 1 494 ? 4.704 -24.877 42.347 1.00 97.31 494 ILE A O 1
ATOM 3987 N N . THR A 1 495 ? 4.967 -22.701 41.865 1.00 96.38 495 THR A N 1
ATOM 3988 C CA . THR A 1 495 ? 5.501 -22.327 43.186 1.00 96.38 495 THR A CA 1
ATOM 3989 C C . THR A 1 495 ? 4.478 -22.574 44.299 1.00 96.38 495 THR A C 1
ATOM 3991 O O . THR A 1 495 ? 4.819 -23.151 45.332 1.00 96.38 495 THR A O 1
ATOM 3994 N N . ALA A 1 496 ? 3.208 -22.213 44.090 1.00 95.31 496 ALA A N 1
ATOM 3995 C CA . ALA A 1 496 ? 2.137 -22.461 45.055 1.00 95.31 496 ALA A CA 1
ATOM 3996 C C . ALA A 1 496 ? 1.893 -23.966 45.283 1.00 95.31 496 ALA A C 1
ATOM 3998 O O . ALA A 1 496 ? 1.740 -24.401 46.428 1.00 95.31 496 ALA A O 1
ATOM 3999 N N . ILE A 1 497 ? 1.917 -24.775 44.216 1.00 95.00 497 ILE A N 1
ATOM 4000 C CA . ILE A 1 497 ? 1.835 -26.242 44.301 1.00 95.00 497 ILE A CA 1
ATOM 4001 C C . ILE A 1 497 ? 3.033 -26.801 45.081 1.00 95.00 497 ILE A C 1
ATOM 4003 O O . ILE A 1 497 ? 2.839 -27.581 46.015 1.00 95.00 497 ILE A O 1
ATOM 4007 N N . HIS A 1 498 ? 4.257 -26.366 44.766 1.00 94.12 498 HIS A N 1
ATOM 4008 C CA . HIS A 1 498 ? 5.470 -26.807 45.457 1.00 94.12 498 HIS A CA 1
ATOM 4009 C C . HIS A 1 498 ? 5.428 -26.486 46.960 1.00 94.12 498 HIS A C 1
ATOM 4011 O O . HIS A 1 498 ? 5.667 -27.369 47.785 1.00 94.12 498 HIS A O 1
ATOM 4017 N N . LEU A 1 499 ? 5.050 -25.260 47.340 1.00 93.12 499 LEU A N 1
ATOM 4018 C CA . LEU A 1 499 ? 4.917 -24.861 48.746 1.00 93.12 499 LEU A CA 1
ATOM 4019 C C . LEU A 1 499 ? 3.836 -25.672 49.484 1.00 93.12 499 LEU A C 1
ATOM 4021 O O . LEU A 1 499 ? 4.043 -26.066 50.635 1.00 93.12 499 LEU A O 1
ATOM 4025 N N . LYS A 1 500 ? 2.709 -25.979 48.824 1.00 91.06 500 LYS A N 1
ATOM 4026 C CA . LYS A 1 500 ? 1.638 -26.823 49.386 1.00 91.06 500 LYS A CA 1
ATOM 4027 C C . LYS A 1 500 ? 2.097 -28.273 49.597 1.00 91.06 500 LYS A C 1
ATOM 4029 O O . LYS A 1 500 ? 1.808 -28.854 50.643 1.00 91.06 500 LYS A O 1
ATOM 4034 N N . LEU A 1 501 ? 2.839 -28.844 48.646 1.00 88.44 501 LEU A N 1
ATOM 4035 C CA . LEU A 1 501 ? 3.398 -30.198 48.753 1.00 88.44 501 LEU A CA 1
ATOM 4036 C C . LEU A 1 501 ? 4.520 -30.285 49.801 1.00 88.44 501 LEU A C 1
ATOM 4038 O O . LEU A 1 501 ? 4.557 -31.245 50.571 1.00 88.44 501 LEU A O 1
ATOM 4042 N N . ARG A 1 502 ? 5.383 -29.263 49.900 1.00 83.06 502 ARG A N 1
ATOM 4043 C CA . ARG A 1 502 ? 6.427 -29.180 50.935 1.00 83.06 502 ARG A CA 1
ATOM 4044 C C . ARG A 1 502 ? 5.822 -29.177 52.341 1.00 83.06 502 ARG A C 1
ATOM 4046 O O . ARG A 1 502 ? 6.258 -29.969 53.170 1.00 83.06 502 ARG A O 1
ATOM 4053 N N . LYS A 1 503 ? 4.776 -28.370 52.581 1.00 72.00 503 LYS A N 1
ATOM 4054 C CA . LYS A 1 503 ? 4.053 -28.357 53.869 1.00 72.00 503 LYS A CA 1
ATOM 4055 C C . LYS A 1 503 ? 3.442 -29.721 54.220 1.00 72.00 503 LYS A C 1
ATOM 4057 O O . LYS A 1 503 ? 3.491 -30.109 55.383 1.00 72.00 503 LYS A O 1
ATOM 4062 N N . LYS A 1 504 ? 2.919 -30.468 53.235 1.00 62.16 504 LYS A N 1
ATOM 4063 C CA . LYS A 1 504 ? 2.416 -31.837 53.461 1.00 62.16 504 LYS A CA 1
ATOM 4064 C C . LYS A 1 504 ? 3.514 -32.815 53.897 1.00 62.16 504 LYS A C 1
ATOM 4066 O O . LYS A 1 504 ? 3.259 -33.597 54.803 1.00 62.16 504 LYS A O 1
ATOM 4071 N N . LYS A 1 505 ? 4.724 -32.759 53.319 1.00 59.88 505 LYS A N 1
ATOM 4072 C CA . LYS A 1 505 ? 5.836 -33.636 53.746 1.00 59.88 505 LYS A CA 1
ATOM 4073 C C . LYS A 1 505 ? 6.245 -33.398 55.204 1.00 59.88 505 LYS A C 1
ATOM 4075 O O . LYS A 1 505 ? 6.398 -34.360 55.942 1.00 59.88 505 LYS A O 1
ATOM 4080 N N . THR A 1 506 ? 6.332 -32.141 55.646 1.00 57.25 506 THR A N 1
ATOM 4081 C CA . THR A 1 506 ? 6.643 -31.809 57.054 1.00 57.25 506 THR A CA 1
ATOM 4082 C C . THR A 1 506 ? 5.578 -32.251 58.064 1.00 57.25 506 THR A C 1
ATOM 4084 O O . THR A 1 506 ? 5.898 -32.372 59.238 1.00 57.25 506 THR A O 1
ATOM 4087 N N . TYR A 1 507 ? 4.338 -32.501 57.630 1.00 52.78 507 TYR A N 1
ATOM 4088 C CA . TYR A 1 507 ? 3.262 -33.042 58.475 1.00 52.78 507 TYR A CA 1
ATOM 4089 C C . TYR A 1 507 ? 3.227 -34.581 58.528 1.00 52.78 507 TYR A C 1
ATOM 4091 O O . TYR A 1 507 ? 2.448 -35.126 59.293 1.00 52.78 507 TYR A O 1
ATOM 4099 N N . PHE A 1 508 ? 4.039 -35.268 57.716 1.00 52.25 508 PHE A N 1
ATOM 4100 C CA . PHE A 1 508 ? 4.160 -36.736 57.678 1.00 52.25 508 PHE A CA 1
ATOM 4101 C C . PHE A 1 508 ? 5.483 -37.246 58.292 1.00 52.25 508 PHE A C 1
ATOM 4103 O O . PHE A 1 508 ? 5.766 -38.437 58.234 1.00 52.25 508 PHE A O 1
ATOM 4110 N N . GLN A 1 509 ? 6.315 -36.345 58.830 1.00 48.03 509 GLN A N 1
ATOM 4111 C CA . GLN A 1 509 ? 7.580 -36.648 59.527 1.00 48.03 509 GLN A CA 1
ATOM 4112 C C . GLN A 1 509 ? 7.589 -36.120 60.977 1.00 48.03 509 GLN A C 1
ATOM 4114 O O . GLN A 1 509 ? 8.650 -35.875 61.551 1.00 48.03 509 GLN A O 1
ATOM 4119 N N . ARG A 1 510 ? 6.400 -35.913 61.542 1.00 42.06 510 ARG A N 1
ATOM 4120 C CA . ARG A 1 510 ? 6.114 -35.731 62.967 1.00 42.06 510 ARG A CA 1
ATOM 4121 C C . ARG A 1 510 ? 5.001 -36.701 63.331 1.00 42.06 510 ARG A C 1
ATOM 4123 O O . ARG A 1 510 ? 5.018 -37.141 64.493 1.00 42.06 510 ARG A O 1
#

Organism: Chrysemys picta bellii (NCBI:txid8478)

Sequence (510 aa):
MEKSTNTSKPVQPDSDSESKPATSKKRKQPAECFLTRPEEKEENTVKVKRRRKKKISDILAKSSPKPGIPEDLQKLLNQHFGTKRSVIELEELKLPDSCFLPANDLTHSFSSYLKEICPKWAKLRKTHKEKKSVLMLIICSSALRCLELIKSMTAFKGDCKVIKLFAKHIKIKEQMHMLENGVIHLGVGTPGRIKALVKQDGLSLNSLKYLILDWNWRDQKLRRMIDIPEINYSDICLNCSKLRENSSNWDKECNCSVHFTLQENMLGDVFMYYRLQNFYQNHRRYVLSRSDAQLLGQDVNIQNSNCAPFTIYPNGTPMAPCGAIANSMFNDSIQLFYYLNSFTAIEVPLLKSGNSWWSDKNVKFRNPTSYNLSSAFAGTTRPPYWQKPAYLLDEEDERNNGYINDDFIIWMRVSAFPTFRNLYRHLRHTNQFADGLPAGNYTFHITYNFPVTKFKGKKQVVLSTITWSGGSNLFLGIAYTVSGAVIVLAGFIITAIHLKLRKKKTYFQR

Secondary structure (DSSP, 8-state):
---------------------PPPPPPPPPPPP--PPPP-----------PPPPPHHHHHTTSPPPPP-HHHHHHHHHHHHTTTS-HHHHHHT---GGGPPPP--SSS-HHHHHHHS-TTHHHHHHH---SSB-SEEEE-SSHHHHHHHHHH-GGGTTT--EEEES-SS--HHHHHHHHHHS---EEEE-HHHHHHHHHTTSSB-TT--EEEE--S---TTS--TT----B-HHHHSHHHHHHTTSGGGSSS--EEEEEEEESS-EES-EEEEEEEES--TT-HHHHH-S-HHHHTT----GGGSTTTTSSB-TTSPBBSS-SHHHHT----EEEEEEESSTT-EEE--EESSS-S-HHIIIII-----SSSHHHHTTT-B--TT-SS-GGGS-SS-GGG-GGG-HHHHHHHS--SSSEEEEEEEEE---GGGTTEEPSEEEEEEEE-----GGGT-EEEEEEEE-BTTBSS--HHHHHHHHHHHHHHHHHHHHHHHHHHHHHHHHTS--

InterPro domains:
  IPR005045 CDC50/LEM3 family [PF03381] (230-503)
  IPR027417 P-loop containing nucleoside triphosphate hydrolase [G3DSA:3.40.50.300] (113-215)
  IPR027417 P-loop containing nucleoside triphosphate hydrolase [SSF52540] (124-217)
  IPR032704 Protein Cms1 [PTHR24030] (15-232)

Foldseek 3Di:
DDDDDDDDDDDDDDDDDDDDDDDDDDDDDDDDDDDDDDDDDDDDDDDDPPDPDDPPVVVVVPDDDDDDDPVVVLVVVCVVCVVPDDPVVNVVVDDPPVLDDDDCPVPDQLLRVVCVRCVPLLVLLVPFDDFLEAQEEEEALDLVVLVVSVVSNVVCPPVFAEDEQEDDPADLVNLLVVRHVDGGHYYYYYPVSVVVCVVVSSHDHPNYNYYHYPACDADPSGDGSPRAPWFFCCVVQVVLLVLVVDVVCLPPWDKDKDKDFFQFFQFDKKFKKKKKAQACCVDPLQLQQFDQCVQQLHDDDQVPGSNPPFAADPVGQGEAGGHDLQLQADDKDKWKWFDPDPPDTDTFAWDQPPQADPCCLPPRGDQHDDPANVVSQPSHDHRPSDPDRQQPPDPPDSSLGHSNNRSNSQSSPGDNDNIDITTRTIGDLDDPCVGHGGTTMMMMIMGDNRHDVVSPMTMTMDMFDADPVGTDDCVVVVVCVVVVVVVVVVVVVVVVVVVVVVVVVVVVVD